Protein AF-A4ICW6-F1 (afdb_monomer)

Secondary structure (DSSP, 8-state):
-----EEEEEE-TTS-HHHHHHHHHH-SS-EEEEE-SSHHHHHHHHHHHHHT-TTTEEEEEE---S----TT----HHHHHHHHHHTT--B-SS-HHHHTS-HHHHHHHHHHTTPPPPSEEEESSHHHHHHHHHHPPSSEEEEES--TT---EEEE--GGGHHHHHHHHHHHHSSEEEEE--S--TT-EEEEEE-TTT-EEEEEEESS--SS--TTHHHHHHHHHHHHHHHHHHTSTT-SEEEEEEEEETTEEEEEEEEEEEES--HHHHHS-TTS----TTPPPHHHHHHHHHHHHHHHSPPPSEEEEE-SSGGG-EEEEESS-B-TT-EEE--TT---EEEEHHHHHHH--HHHHHHHHHH-EE-STTS-EEEE--SSGGG---PEE-SS-SEEEPTTT-S-EEESS-B-TTPBPEE-GGGT--TTSPPEE-----TT--SEE---HHHHHHHTTSSS-SSPPPP---S--

Radius of gyration: 26.97 Å; Cα contacts (8 Å, |Δi|>4): 995; chains: 1; bounding box: 80×46×74 Å

Nearest PDB structures (foldseek):
  5i47-assembly1_A  TM=7.556E-01  e=3.378E-11  Sphaerobacter thermophilus DSM 20745
  8evy-assembly1_B  TM=6.690E-01  e=7.736E-11  Pseudomonas aeruginosa PAO1
  5dou-assembly2_C  TM=5.899E-01  e=1.574E-10  Homo sapiens
  5dou-assembly2_D  TM=6.093E-01  e=5.140E-10  Homo sapiens
  5dou-assembly1_A  TM=5.715E-01  e=3.823E-10  Homo sapiens

Mean predicted aligned error: 10.98 Å

Sequence (473 aa):
MPISQRVAVVHDAATTPEQLDAFQRACPKSCDFFPAKDAAQLQCVVQHIHAASPSVYEVVVNLCTDGSGGANGGVTPALATLFFHHASLSYTGCRAATLNHPFDVLLMMLFYADVPLPPFALVDSVEAARRAAHRLKAPVQIRNTCGLLGLYRDCCTVQDAVEATLIRALHEHGKIVAWEVNESKERAVRVLVAGGSVKGAAAAIPVESCATAPLWAARAEEAAQRFGSAVSRYVLYDCGVASLTLNTLKENPGKWCFEDLVLNPALPHLVLQEAVPNLLASAPTAAELVASLLAEARKFHPAPTFEIKLHEDSRKGYHLCATKALRKGDVVFEDECRSFAVVTRPHVERHWDDPLKKTFTEYAWPLDSEGHVYAIWEEDPQRWRPINHSCDPNCIFAAPYSLNVIAARDIAAGEDLSMDYATFCDGTMKPFECLCGAACCRGVISADACSLAKYGEHSWLRKVPSAVKPLLP

Structure (mmCIF, N/CA/C/O backbone):
data_AF-A4ICW6-F1
#
_entry.id   AF-A4ICW6-F1
#
loop_
_atom_site.group_PDB
_atom_site.id
_atom_site.type_symbol
_atom_site.label_atom_id
_atom_site.label_alt_id
_atom_site.label_comp_id
_atom_site.label_asym_id
_atom_site.label_entity_id
_atom_site.label_seq_id
_atom_site.pdbx_PDB_ins_code
_atom_site.Cartn_x
_atom_site.Cartn_y
_atom_site.Cartn_z
_atom_site.occupancy
_atom_site.B_iso_or_equiv
_atom_site.auth_seq_id
_atom_site.auth_comp_id
_atom_site.auth_asym_id
_atom_site.auth_atom_id
_atom_site.pdbx_PDB_model_num
ATOM 1 N N . MET A 1 1 ? -17.838 -9.899 -34.977 1.00 31.20 1 MET A N 1
ATOM 2 C CA . MET A 1 1 ? -18.331 -8.857 -34.051 1.00 31.20 1 MET A CA 1
ATOM 3 C C . MET A 1 1 ? -17.263 -8.661 -32.994 1.00 31.20 1 MET A C 1
ATOM 5 O O . MET A 1 1 ? -16.710 -9.682 -32.595 1.00 31.20 1 MET A O 1
ATOM 9 N N . PRO A 1 2 ? -16.916 -7.430 -32.579 1.00 43.69 2 PRO A N 1
ATOM 10 C CA . PRO A 1 2 ? -16.070 -7.281 -31.405 1.00 43.69 2 PRO A CA 1
ATOM 11 C C . PRO A 1 2 ? -16.809 -7.979 -30.265 1.00 43.69 2 PRO A C 1
ATOM 13 O O . PRO A 1 2 ? -17.979 -7.676 -30.026 1.00 43.69 2 PRO A O 1
ATOM 16 N N . ILE A 1 3 ? -16.186 -8.990 -29.659 1.00 53.41 3 ILE A N 1
ATOM 17 C CA . ILE A 1 3 ? -16.733 -9.626 -28.463 1.00 53.41 3 ILE A CA 1
ATOM 18 C C . ILE A 1 3 ? -16.886 -8.481 -27.467 1.00 53.41 3 ILE A C 1
ATOM 20 O O . ILE A 1 3 ? -15.899 -7.837 -27.117 1.00 53.41 3 ILE A O 1
ATOM 24 N N . SER A 1 4 ? -18.127 -8.138 -27.114 1.00 62.91 4 SER A N 1
ATOM 25 C CA . SER A 1 4 ? -18.358 -7.120 -26.096 1.00 62.91 4 SER A CA 1
ATOM 26 C C . SER A 1 4 ? -17.680 -7.624 -24.833 1.00 62.91 4 SER A C 1
ATOM 28 O O . SER A 1 4 ? -18.091 -8.657 -24.304 1.00 62.91 4 SER A O 1
ATOM 30 N N . GLN A 1 5 ? -16.630 -6.928 -24.396 1.00 81.31 5 GLN A N 1
ATOM 31 C CA . GLN A 1 5 ? -15.899 -7.294 -23.190 1.00 81.31 5 GLN A CA 1
ATOM 32 C C . GLN A 1 5 ? -16.893 -7.439 -22.035 1.00 81.31 5 GLN A C 1
ATOM 34 O O . GLN A 1 5 ? -17.759 -6.578 -21.833 1.00 81.31 5 GLN A O 1
ATOM 39 N N . ARG A 1 6 ? -16.795 -8.563 -21.329 1.00 92.94 6 ARG A N 1
ATOM 40 C CA . ARG A 1 6 ? -17.643 -8.927 -20.195 1.00 92.94 6 ARG A CA 1
ATOM 41 C C . ARG A 1 6 ? -16.985 -8.461 -18.900 1.00 92.94 6 ARG A C 1
ATOM 43 O O . ARG A 1 6 ? -15.794 -8.144 -18.865 1.00 92.94 6 ARG A O 1
ATOM 50 N N . VAL A 1 7 ? -17.769 -8.431 -17.832 1.00 93.81 7 VAL A N 1
ATOM 51 C CA . VAL A 1 7 ? -17.285 -8.156 -16.475 1.00 93.81 7 VAL A CA 1
ATOM 52 C C . VAL A 1 7 ? -17.273 -9.466 -15.695 1.00 93.81 7 VAL A C 1
ATOM 54 O O . VAL A 1 7 ? -18.302 -10.131 -15.602 1.00 93.81 7 VAL A O 1
ATOM 57 N N . ALA A 1 8 ? -16.127 -9.847 -15.136 1.00 95.56 8 ALA A N 1
ATOM 58 C CA . ALA A 1 8 ? -16.056 -10.989 -14.228 1.00 95.56 8 ALA A CA 1
ATOM 59 C C . ALA A 1 8 ? -16.464 -10.524 -12.828 1.00 95.56 8 ALA A C 1
ATOM 61 O O . ALA A 1 8 ? -15.886 -9.576 -12.315 1.00 95.56 8 ALA A O 1
ATOM 62 N N . VAL A 1 9 ? -17.445 -11.156 -12.196 1.00 94.50 9 VAL A N 1
ATOM 63 C CA . VAL A 1 9 ? -17.927 -10.788 -10.860 1.00 94.50 9 VAL A CA 1
ATOM 64 C C . VAL A 1 9 ? -17.570 -11.908 -9.897 1.00 94.50 9 VAL A C 1
ATOM 66 O O . VAL A 1 9 ? -18.158 -12.985 -9.954 1.00 94.50 9 VAL A O 1
ATOM 69 N N . VAL A 1 10 ? -16.600 -11.663 -9.022 1.00 94.50 10 VAL A N 1
ATOM 70 C CA . VAL A 1 10 ? -16.176 -12.628 -8.004 1.00 94.50 10 VAL A CA 1
ATOM 71 C C . VAL A 1 10 ? -16.931 -12.342 -6.717 1.00 94.50 10 VAL A C 1
ATOM 73 O O . VAL A 1 10 ? -16.948 -11.203 -6.252 1.00 94.50 10 VAL A O 1
ATOM 76 N N . HIS A 1 11 ? -17.561 -13.365 -6.152 1.00 91.44 11 HIS A N 1
ATOM 77 C CA . HIS A 1 11 ? -18.360 -13.246 -4.937 1.00 91.44 11 HIS A CA 1
ATOM 78 C C . HIS A 1 11 ? -18.116 -14.429 -4.000 1.00 91.44 11 HIS A C 1
ATOM 80 O O . HIS A 1 11 ? -17.686 -15.506 -4.420 1.00 91.44 11 HIS A O 1
ATOM 86 N N . ASP A 1 12 ? -18.409 -14.230 -2.720 1.00 86.31 12 ASP A N 1
ATOM 87 C CA . ASP A 1 12 ? -18.345 -15.287 -1.718 1.00 86.31 12 ASP A CA 1
ATOM 88 C C . ASP A 1 12 ? -19.685 -16.038 -1.601 1.00 86.31 12 ASP A C 1
ATOM 90 O O . ASP A 1 12 ? -20.645 -15.789 -2.340 1.00 86.31 12 ASP A O 1
ATOM 94 N N . ALA A 1 13 ? -19.754 -16.976 -0.658 1.00 80.44 13 ALA A N 1
ATOM 95 C CA . ALA A 1 13 ? -20.963 -17.745 -0.379 1.00 80.44 13 ALA A CA 1
ATOM 96 C C . ALA A 1 13 ? -22.065 -16.945 0.348 1.00 80.44 13 ALA A C 1
ATOM 98 O O . ALA A 1 13 ? -23.188 -17.434 0.444 1.00 80.44 13 ALA A O 1
ATOM 99 N N . ALA A 1 14 ? -21.763 -15.754 0.879 1.00 80.38 14 ALA A N 1
ATOM 100 C CA . ALA A 1 14 ? -22.730 -14.925 1.600 1.00 80.38 14 ALA A CA 1
ATOM 101 C C . ALA A 1 14 ? -23.615 -14.100 0.651 1.00 80.38 14 ALA A C 1
ATOM 103 O O . ALA A 1 14 ? -24.696 -13.662 1.041 1.00 80.38 14 ALA A O 1
ATOM 104 N N . THR A 1 15 ? -23.172 -13.907 -0.593 1.00 81.69 15 THR A N 1
ATOM 105 C CA . THR A 1 15 ? -23.917 -13.144 -1.597 1.00 81.69 15 THR A CA 1
ATOM 106 C C . THR A 1 15 ? -25.115 -13.945 -2.118 1.00 81.69 15 THR A C 1
ATOM 108 O O . THR A 1 15 ? -24.950 -15.036 -2.666 1.00 81.69 15 THR A O 1
ATOM 111 N N . THR A 1 16 ? -26.330 -13.411 -1.966 1.00 85.88 16 THR A N 1
ATOM 112 C CA . THR A 1 16 ? -27.565 -14.100 -2.374 1.00 85.88 16 THR A CA 1
ATOM 113 C C . THR A 1 16 ? -27.833 -13.968 -3.881 1.00 85.88 16 THR A C 1
ATOM 115 O O . THR A 1 16 ? -27.392 -12.996 -4.503 1.00 85.88 16 THR A O 1
ATOM 118 N N . PRO A 1 17 ? -28.592 -14.894 -4.501 1.00 87.94 17 PRO A N 1
ATOM 119 C CA . PRO A 1 17 ? -28.978 -14.780 -5.910 1.00 87.94 17 PRO A CA 1
ATOM 120 C C . PRO A 1 17 ? -29.681 -13.457 -6.244 1.00 87.94 17 PRO A C 1
ATOM 122 O O . PRO A 1 17 ? -29.390 -12.846 -7.267 1.00 87.94 17 PRO A O 1
ATOM 125 N N . GLU A 1 18 ? -30.534 -12.952 -5.347 1.00 86.88 18 GLU A N 1
ATOM 126 C CA . GLU A 1 18 ? -31.246 -11.682 -5.534 1.00 86.88 18 GLU A CA 1
ATOM 127 C C . GLU A 1 18 ? -30.281 -10.493 -5.611 1.00 86.88 18 GLU A C 1
ATOM 129 O O . GLU A 1 18 ? -30.515 -9.542 -6.361 1.00 86.88 18 GLU A O 1
ATOM 134 N N . GLN A 1 19 ? -29.181 -10.547 -4.853 1.00 85.69 19 GLN A N 1
ATOM 135 C CA . GLN A 1 19 ? -28.131 -9.532 -4.883 1.00 85.69 19 GLN A CA 1
ATOM 136 C C . GLN A 1 19 ? -27.330 -9.581 -6.183 1.00 85.69 19 GLN A C 1
ATOM 138 O O . GLN A 1 19 ? -27.015 -8.526 -6.736 1.00 85.69 19 GLN A O 1
ATOM 143 N N . LEU A 1 20 ? -27.030 -10.782 -6.686 1.00 88.69 20 LEU A N 1
ATOM 144 C CA . LEU A 1 20 ? -26.358 -10.965 -7.976 1.00 88.69 20 LEU A CA 1
ATOM 145 C C . LEU A 1 20 ? -27.238 -10.470 -9.130 1.00 88.69 20 LEU A C 1
ATOM 147 O O . LEU A 1 20 ? -26.760 -9.729 -9.990 1.00 88.69 20 LEU A O 1
ATOM 151 N N . ASP A 1 21 ? -28.534 -10.782 -9.103 1.00 88.81 21 ASP A N 1
ATOM 152 C CA . ASP A 1 21 ? -29.505 -10.304 -10.090 1.00 88.81 21 ASP A CA 1
ATOM 153 C C . ASP A 1 21 ? -29.652 -8.780 -10.050 1.00 88.81 21 ASP A C 1
ATOM 155 O O . ASP A 1 21 ? -29.715 -8.117 -11.089 1.00 88.81 21 ASP A O 1
ATOM 159 N N . ALA A 1 22 ? -29.698 -8.198 -8.850 1.00 86.38 22 ALA A N 1
ATOM 160 C CA . ALA A 1 22 ? -29.744 -6.753 -8.685 1.00 86.38 22 ALA A CA 1
ATOM 161 C C . ALA A 1 22 ? -28.459 -6.085 -9.206 1.00 86.38 22 ALA A C 1
ATOM 163 O O . ALA A 1 22 ? -28.538 -5.057 -9.881 1.00 86.38 22 ALA A O 1
ATOM 164 N N . PHE A 1 23 ? -27.289 -6.691 -8.973 1.00 89.31 23 PHE A N 1
ATOM 165 C CA . PHE A 1 23 ? -26.029 -6.216 -9.542 1.00 89.31 23 PHE A CA 1
ATOM 166 C C . PHE A 1 23 ? -26.022 -6.318 -11.073 1.00 89.31 23 PHE A C 1
ATOM 168 O O . PHE A 1 23 ? -25.654 -5.353 -11.739 1.00 89.31 23 PHE A O 1
ATOM 175 N N . GLN A 1 24 ? -26.489 -7.432 -11.650 1.00 90.94 24 GLN A N 1
ATOM 176 C CA . GLN A 1 24 ? -26.599 -7.594 -13.104 1.00 90.94 24 GLN A CA 1
ATOM 177 C C . GLN A 1 24 ? -27.508 -6.528 -13.732 1.00 90.94 24 GLN A C 1
ATOM 179 O O . GLN A 1 24 ? -27.202 -6.051 -14.823 1.00 90.94 24 GLN A O 1
ATOM 184 N N . ARG A 1 25 ? -28.600 -6.132 -13.060 1.00 89.69 25 ARG A N 1
ATOM 185 C CA . ARG A 1 25 ? -29.477 -5.039 -13.521 1.00 89.69 25 ARG A CA 1
ATOM 186 C C . ARG A 1 25 ? -28.803 -3.666 -13.460 1.00 89.69 25 ARG A C 1
ATOM 188 O O . ARG A 1 25 ? -29.077 -2.829 -14.314 1.00 89.69 25 ARG A O 1
ATOM 195 N N . ALA A 1 26 ? -27.949 -3.429 -12.465 1.00 89.12 26 ALA A N 1
ATOM 196 C CA . ALA A 1 26 ? -27.212 -2.173 -12.321 1.00 89.12 26 ALA A CA 1
ATOM 197 C C . ALA A 1 26 ? -25.969 -2.097 -13.229 1.00 89.12 26 ALA A C 1
ATOM 199 O O . ALA A 1 26 ? -25.540 -1.006 -13.602 1.00 89.12 26 ALA A O 1
ATOM 200 N N . CYS A 1 27 ? -25.371 -3.235 -13.586 1.00 90.94 27 CYS A N 1
ATOM 201 C CA . CYS A 1 27 ? -24.170 -3.277 -14.407 1.00 90.94 27 CYS A CA 1
ATOM 202 C C . CYS A 1 27 ? -24.489 -2.934 -15.875 1.00 90.94 27 CYS A C 1
ATOM 204 O O . CYS A 1 27 ? -25.304 -3.612 -16.500 1.00 90.94 27 CYS A O 1
ATOM 206 N N . PRO A 1 28 ? -23.801 -1.952 -16.490 1.00 90.81 28 PRO A N 1
ATOM 207 C CA . PRO A 1 28 ? -24.028 -1.587 -17.891 1.00 90.81 28 PRO A CA 1
ATOM 208 C C . PRO A 1 28 ? -23.521 -2.639 -18.899 1.00 90.81 28 PRO A C 1
ATOM 210 O O . PRO A 1 28 ? -23.615 -2.425 -20.107 1.00 90.81 28 PRO A O 1
ATOM 213 N N . LYS A 1 29 ? -22.936 -3.751 -18.432 1.00 91.12 29 LYS A N 1
ATOM 214 C CA . LYS A 1 29 ? -22.342 -4.817 -19.249 1.00 91.12 29 LYS A CA 1
ATOM 215 C C . LYS A 1 29 ? -22.807 -6.194 -18.783 1.00 91.12 29 LYS A C 1
ATOM 217 O O . LYS A 1 29 ? -23.244 -6.377 -17.650 1.00 91.12 29 LYS A O 1
ATOM 222 N N . SER A 1 30 ? -22.682 -7.186 -19.660 1.00 93.19 30 SER A N 1
ATOM 223 C CA . SER A 1 30 ? -22.919 -8.581 -19.284 1.00 93.19 30 SER A CA 1
ATOM 224 C C . SER A 1 30 ? -21.880 -9.056 -18.268 1.00 93.19 30 SER A C 1
ATOM 226 O O . SER A 1 30 ? -20.679 -8.851 -18.476 1.00 93.19 30 SER A O 1
ATOM 228 N N . CYS A 1 31 ? -22.343 -9.714 -17.206 1.00 94.25 31 CYS A N 1
ATOM 229 C CA . CYS A 1 31 ? -21.488 -10.278 -16.172 1.00 94.25 31 CYS A CA 1
ATOM 230 C C . CYS A 1 31 ? -21.373 -11.799 -16.305 1.00 94.25 31 CYS A C 1
ATOM 232 O O . CYS A 1 31 ? -22.329 -12.470 -16.691 1.00 94.25 31 CYS A O 1
ATOM 234 N N . ASP A 1 32 ? -20.208 -12.331 -15.944 1.00 95.38 32 ASP A N 1
ATOM 235 C CA . ASP A 1 32 ? -20.036 -13.737 -15.575 1.00 95.38 32 ASP A CA 1
ATOM 236 C C . ASP A 1 32 ? -19.751 -13.806 -14.078 1.00 95.38 32 ASP A C 1
ATOM 238 O O . ASP A 1 32 ? -18.896 -13.074 -13.581 1.00 95.38 32 ASP A O 1
ATOM 242 N N . PHE A 1 33 ? -20.472 -14.662 -13.359 1.00 94.56 33 PHE A N 1
ATOM 243 C CA . PHE A 1 33 ? -20.389 -14.761 -11.904 1.00 94.56 33 PHE A CA 1
ATOM 244 C C . PHE A 1 33 ? -19.519 -15.946 -11.488 1.00 94.56 33 PHE A C 1
ATOM 246 O O . PHE A 1 33 ? -19.734 -17.074 -11.931 1.00 94.56 33 PHE A O 1
ATOM 253 N N . PHE A 1 34 ? -18.548 -15.681 -10.619 1.00 95.06 34 PHE A N 1
ATOM 254 C CA . PHE A 1 34 ? -17.572 -16.650 -10.143 1.00 95.06 34 PHE A CA 1
ATOM 255 C C . PHE A 1 34 ? -17.640 -16.769 -8.614 1.00 95.06 34 PHE A C 1
ATOM 257 O O . PHE A 1 34 ? -17.140 -15.886 -7.911 1.00 95.06 34 PHE A O 1
ATOM 264 N N . PRO A 1 35 ? -18.217 -17.857 -8.077 1.00 93.12 35 PRO A N 1
ATOM 265 C CA . PRO A 1 35 ? -18.207 -18.095 -6.642 1.00 93.12 35 PRO A CA 1
ATOM 266 C C . PRO A 1 35 ? -16.807 -18.513 -6.171 1.00 93.12 35 PRO A C 1
ATOM 268 O O . PRO A 1 35 ? -16.171 -19.380 -6.778 1.00 93.12 35 PRO A O 1
ATOM 271 N N . ALA A 1 36 ? -16.351 -17.951 -5.052 1.00 90.94 36 ALA A N 1
ATOM 272 C CA . ALA A 1 36 ? -15.115 -18.331 -4.375 1.00 90.94 36 ALA A CA 1
ATOM 273 C C . ALA A 1 36 ? -15.361 -18.518 -2.868 1.00 90.94 36 ALA A C 1
ATOM 275 O O . ALA A 1 36 ? -15.552 -17.559 -2.126 1.00 90.94 36 ALA A O 1
ATOM 276 N N . LYS A 1 37 ? -15.370 -19.775 -2.411 1.00 86.75 37 LYS A N 1
ATOM 277 C CA . LYS A 1 37 ? -15.656 -20.143 -1.013 1.00 86.75 37 LYS A CA 1
ATOM 278 C C . LYS A 1 37 ? -14.429 -20.090 -0.098 1.00 86.75 37 LYS A C 1
ATOM 280 O O . LYS A 1 37 ? -14.565 -19.901 1.104 1.00 86.75 37 LYS A O 1
ATOM 285 N N . ASP A 1 38 ? -13.248 -20.292 -0.671 1.00 87.06 38 ASP A N 1
ATOM 286 C CA . ASP A 1 38 ? -11.964 -20.361 0.018 1.00 87.06 38 ASP A CA 1
ATOM 287 C C . ASP A 1 38 ? -10.843 -19.843 -0.899 1.00 87.06 38 ASP A C 1
ATOM 289 O O . ASP A 1 38 ? -11.049 -19.574 -2.089 1.00 87.06 38 ASP A O 1
ATOM 293 N N . ALA A 1 39 ? -9.641 -19.691 -0.340 1.00 87.75 39 ALA A N 1
ATOM 294 C CA . ALA A 1 39 ? -8.482 -19.180 -1.069 1.00 87.75 39 ALA A CA 1
ATOM 295 C C . ALA A 1 39 ? -8.077 -20.062 -2.268 1.00 87.75 39 ALA A C 1
ATOM 297 O O . ALA A 1 39 ? -7.603 -19.540 -3.277 1.00 87.75 39 ALA A O 1
ATOM 298 N N . ALA A 1 40 ? -8.283 -21.382 -2.190 1.00 90.50 40 ALA A N 1
ATOM 299 C CA . ALA A 1 40 ? -7.932 -22.301 -3.272 1.00 90.50 40 ALA A CA 1
ATOM 300 C C . ALA A 1 40 ? -8.875 -22.127 -4.473 1.00 90.50 40 ALA A C 1
ATOM 302 O O . ALA A 1 40 ? -8.424 -22.028 -5.614 1.00 90.50 40 ALA A O 1
ATOM 303 N N . GLN A 1 41 ? -10.183 -22.016 -4.226 1.00 92.50 41 GLN A N 1
ATOM 304 C CA . GLN A 1 41 ? -11.155 -21.723 -5.276 1.00 92.50 41 GLN A CA 1
ATOM 305 C C . GLN A 1 41 ? -10.938 -20.325 -5.863 1.00 92.50 41 GLN A C 1
ATOM 307 O O . GLN A 1 41 ? -10.989 -20.174 -7.085 1.00 92.50 41 GLN A O 1
ATOM 312 N N . LEU A 1 42 ? -10.648 -19.324 -5.022 1.00 93.38 42 LEU A N 1
ATOM 313 C CA . LEU A 1 42 ? -10.294 -17.980 -5.482 1.00 93.38 42 LEU A CA 1
ATOM 314 C C . LEU A 1 42 ? -9.094 -18.022 -6.439 1.00 93.38 42 LEU A C 1
ATOM 316 O O . LEU A 1 42 ? -9.149 -17.415 -7.506 1.00 93.38 42 LEU A O 1
ATOM 320 N N . GLN A 1 43 ? -8.042 -18.777 -6.106 1.00 94.06 43 GLN A N 1
ATOM 321 C CA . GLN A 1 43 ? -6.879 -18.950 -6.977 1.00 94.06 43 GLN A CA 1
ATOM 322 C C . GLN A 1 43 ? -7.269 -19.512 -8.351 1.00 94.06 43 GLN A C 1
ATOM 324 O O . GLN A 1 43 ? -6.860 -18.961 -9.374 1.00 94.06 43 GLN A O 1
ATOM 329 N N . CYS A 1 44 ? -8.077 -20.577 -8.390 1.00 95.19 44 CYS A N 1
ATOM 330 C CA . CYS A 1 44 ? -8.539 -21.172 -9.646 1.00 95.19 44 CYS A CA 1
ATOM 331 C C . CYS A 1 44 ? -9.374 -20.189 -10.481 1.00 95.19 44 CYS A C 1
ATOM 333 O O . CYS A 1 44 ? -9.193 -20.109 -11.696 1.00 95.19 44 CYS A O 1
ATOM 335 N N . VAL A 1 45 ? -10.258 -19.417 -9.841 1.00 95.50 45 VAL A N 1
ATOM 336 C CA . VAL A 1 45 ? -11.064 -18.376 -10.501 1.00 95.50 45 VAL A CA 1
ATOM 337 C C . VAL A 1 45 ? -10.167 -17.297 -11.111 1.00 95.50 45 VAL A C 1
ATOM 339 O O . VAL A 1 45 ? -10.326 -16.950 -12.278 1.00 95.50 45 VAL A O 1
ATOM 342 N N . VAL A 1 46 ? -9.182 -16.803 -10.359 1.00 94.75 46 VAL A N 1
ATOM 343 C CA . VAL A 1 46 ? -8.244 -15.766 -10.820 1.00 94.75 46 VAL A CA 1
ATOM 344 C C . VAL A 1 46 ? -7.417 -16.265 -12.006 1.00 94.75 46 VAL A C 1
ATOM 346 O O . VAL A 1 46 ? -7.272 -15.549 -12.995 1.00 94.75 46 VAL A O 1
ATOM 349 N N . GLN A 1 47 ? -6.928 -17.508 -11.949 1.00 94.12 47 GLN A N 1
ATOM 350 C CA . GLN A 1 47 ? -6.211 -18.141 -13.060 1.00 94.12 47 GLN A CA 1
ATOM 351 C C . GLN A 1 47 ? -7.086 -18.267 -14.309 1.00 94.12 47 GLN A C 1
ATOM 353 O O . GLN A 1 47 ? -6.618 -17.980 -15.409 1.00 94.12 47 GLN A O 1
ATOM 358 N N . HIS A 1 48 ? -8.353 -18.657 -14.147 1.00 94.88 48 HIS A N 1
ATOM 359 C CA . HIS A 1 48 ? -9.305 -18.748 -15.251 1.00 94.88 48 HIS A CA 1
ATOM 360 C C . HIS A 1 48 ? -9.539 -17.383 -15.915 1.00 94.88 48 HIS A C 1
ATOM 362 O O . HIS A 1 48 ? -9.432 -17.273 -17.136 1.00 94.88 48 HIS A O 1
ATOM 368 N N . ILE A 1 49 ? -9.797 -16.339 -15.120 1.00 93.94 49 ILE A N 1
ATOM 369 C CA . ILE A 1 49 ? -10.017 -14.975 -15.624 1.00 93.94 49 ILE A CA 1
ATOM 370 C C . ILE A 1 49 ? -8.762 -14.453 -16.337 1.00 93.94 49 ILE A C 1
ATOM 372 O O . ILE A 1 49 ? -8.863 -13.914 -17.437 1.00 93.94 49 ILE A O 1
ATOM 376 N N . HIS A 1 50 ? -7.579 -14.646 -15.745 1.00 89.75 50 HIS A N 1
ATOM 377 C CA . HIS A 1 50 ? -6.309 -14.239 -16.347 1.00 89.75 50 HIS A CA 1
ATOM 378 C C . HIS A 1 50 ? -6.055 -14.954 -17.684 1.00 89.75 50 HIS A C 1
ATOM 380 O O . HIS A 1 50 ? -5.733 -14.310 -18.683 1.00 89.75 50 HIS A O 1
ATOM 386 N N . ALA A 1 51 ? -6.267 -16.273 -17.735 1.00 91.38 51 ALA A N 1
ATOM 387 C CA . ALA A 1 51 ? -6.090 -17.070 -18.947 1.00 91.38 51 ALA A CA 1
ATOM 388 C C . ALA A 1 51 ? -7.083 -16.704 -20.066 1.00 91.38 51 ALA A C 1
ATOM 390 O O . ALA A 1 51 ? -6.740 -16.816 -21.242 1.00 91.38 51 ALA A O 1
ATOM 391 N N . ALA A 1 52 ? -8.288 -16.236 -19.724 1.00 89.69 52 ALA A N 1
ATOM 392 C CA . ALA A 1 52 ? -9.291 -15.795 -20.694 1.00 89.69 52 ALA A CA 1
ATOM 393 C C . ALA A 1 52 ? -8.908 -14.499 -21.441 1.00 89.69 52 ALA A C 1
ATOM 395 O O . ALA A 1 52 ? -9.571 -14.162 -22.418 1.00 89.69 52 ALA A O 1
ATOM 396 N N . SER A 1 53 ? -7.818 -13.821 -21.050 1.00 75.56 53 SER A N 1
ATOM 397 C CA . SER A 1 53 ? -7.313 -12.565 -21.625 1.00 75.56 53 SER A CA 1
ATOM 398 C C . SER A 1 53 ? -8.197 -11.331 -21.341 1.00 75.56 53 SER A C 1
ATOM 400 O O . SER A 1 53 ? -9.428 -11.425 -21.302 1.00 75.56 53 SER A O 1
ATOM 402 N N . PRO A 1 54 ? -7.596 -10.123 -21.249 1.00 74.44 54 PRO A N 1
ATOM 403 C CA . PRO A 1 54 ? -8.329 -8.850 -21.205 1.00 74.44 54 PRO A CA 1
ATOM 404 C C . PRO A 1 54 ? -9.293 -8.614 -22.386 1.00 74.44 54 PRO A C 1
ATOM 406 O O . PRO A 1 54 ? -10.140 -7.718 -22.352 1.00 74.44 54 PRO A O 1
ATOM 409 N N . SER A 1 55 ? -9.161 -9.398 -23.462 1.00 78.19 55 SER A N 1
ATOM 410 C CA . SER A 1 55 ? -10.090 -9.391 -24.597 1.00 78.19 55 SER A CA 1
ATOM 411 C C . SER A 1 55 ? -11.469 -9.979 -24.264 1.00 78.19 55 SER A C 1
ATOM 413 O O . SER A 1 55 ? -12.450 -9.593 -24.899 1.00 78.19 55 SER A O 1
ATOM 415 N N . VAL A 1 56 ? -11.563 -10.861 -23.261 1.00 88.69 56 VAL A N 1
ATOM 416 C CA . VAL A 1 56 ? -12.829 -11.432 -22.772 1.00 88.69 56 VAL A CA 1
ATOM 417 C C . VAL A 1 56 ? -13.331 -10.662 -21.555 1.00 88.69 56 VAL A C 1
ATOM 419 O O . VAL A 1 56 ? -14.461 -10.172 -21.577 1.00 88.69 56 VAL A O 1
ATOM 422 N N . TYR A 1 57 ? -12.489 -10.517 -20.527 1.00 90.94 57 TYR A N 1
ATOM 423 C CA . TYR A 1 57 ? -12.825 -9.813 -19.288 1.00 90.94 57 TYR A CA 1
ATOM 424 C C . TYR A 1 57 ? -12.063 -8.502 -19.188 1.00 90.94 57 TYR A C 1
ATOM 426 O O . TYR A 1 57 ? -10.851 -8.499 -19.005 1.00 90.94 57 TYR A O 1
ATOM 434 N N . GLU A 1 58 ? -12.769 -7.375 -19.270 1.00 88.12 58 GLU A N 1
ATOM 435 C CA . GLU A 1 58 ? -12.104 -6.074 -19.126 1.00 88.12 58 GLU A CA 1
ATOM 436 C C . GLU A 1 58 ? -11.789 -5.717 -17.671 1.00 88.12 58 GLU A C 1
ATOM 438 O O . GLU A 1 58 ? -10.822 -5.009 -17.409 1.00 88.12 58 GLU A O 1
ATOM 443 N N . VAL A 1 59 ? -12.639 -6.149 -16.737 1.00 92.06 59 VAL A N 1
ATOM 444 C CA . VAL A 1 59 ? -12.611 -5.759 -15.326 1.00 92.06 59 VAL A CA 1
ATOM 445 C C . VAL A 1 59 ? -13.176 -6.897 -14.483 1.00 92.06 59 VAL A C 1
ATOM 447 O O . VAL A 1 59 ? -14.149 -7.553 -14.870 1.00 92.06 59 VAL A O 1
ATOM 450 N N . VAL A 1 60 ? -12.584 -7.084 -13.307 1.00 94.06 60 VAL A N 1
ATOM 451 C CA . VAL A 1 60 ? -13.058 -7.957 -12.238 1.00 94.06 60 VAL A CA 1
ATOM 452 C C . VAL A 1 60 ? -13.760 -7.127 -11.165 1.00 94.06 60 VAL A C 1
ATOM 454 O O . VAL A 1 60 ? -13.186 -6.203 -10.596 1.00 94.06 60 VAL A O 1
ATOM 457 N N . VAL A 1 61 ? -15.006 -7.447 -10.853 1.00 93.50 61 VAL A N 1
ATOM 458 C CA . VAL A 1 61 ? -15.734 -6.852 -9.735 1.00 93.50 61 VAL A CA 1
ATOM 459 C C . VAL A 1 61 ? -15.566 -7.736 -8.512 1.00 93.50 61 VAL A C 1
ATOM 461 O O . VAL A 1 61 ? -15.868 -8.927 -8.556 1.00 93.50 61 VAL A O 1
ATOM 464 N N . ASN A 1 62 ? -15.109 -7.135 -7.417 1.00 91.94 62 ASN A N 1
ATOM 465 C CA . ASN A 1 62 ? -15.009 -7.787 -6.119 1.00 91.94 62 ASN A CA 1
ATOM 466 C C . ASN A 1 62 ? -16.300 -7.557 -5.315 1.00 91.94 62 ASN A C 1
ATOM 468 O O . ASN A 1 62 ? -16.534 -6.445 -4.841 1.00 91.94 62 ASN A O 1
ATOM 472 N N . LEU A 1 63 ? -17.131 -8.593 -5.183 1.00 89.75 63 LEU A N 1
ATOM 473 C CA . LEU A 1 63 ? -18.319 -8.619 -4.319 1.00 89.75 63 LEU A CA 1
ATOM 474 C C . LEU A 1 63 ? -18.141 -9.538 -3.101 1.00 89.75 63 LEU A C 1
ATOM 476 O O . LEU A 1 63 ? -19.120 -9.835 -2.421 1.00 89.75 63 LEU A O 1
ATOM 480 N N . CYS A 1 64 ? -16.923 -10.007 -2.817 1.00 87.12 64 CYS A N 1
ATOM 481 C CA . CYS A 1 64 ? -16.663 -10.765 -1.597 1.00 87.12 64 CYS A CA 1
ATOM 482 C C . CYS A 1 64 ? -16.967 -9.904 -0.363 1.00 87.12 64 CYS A C 1
ATOM 484 O O . CYS A 1 64 ? -16.891 -8.675 -0.408 1.00 87.12 64 CYS A O 1
ATOM 486 N N . THR A 1 65 ? -17.298 -10.551 0.748 1.00 79.25 65 THR A N 1
ATOM 487 C CA . THR A 1 65 ? -17.624 -9.908 2.019 1.00 79.25 65 THR A CA 1
ATOM 488 C C . THR A 1 65 ? -16.756 -10.499 3.126 1.00 79.25 65 THR A C 1
ATOM 490 O O . THR A 1 65 ? -16.243 -11.609 3.014 1.00 79.25 65 THR A O 1
ATOM 493 N N . ASP A 1 66 ? -16.605 -9.795 4.248 1.00 69.31 66 ASP A N 1
ATOM 494 C CA . ASP A 1 66 ? -15.915 -10.349 5.426 1.00 69.31 66 ASP A CA 1
ATOM 495 C C . ASP A 1 66 ? -16.737 -11.465 6.134 1.00 69.31 66 ASP A C 1
ATOM 497 O O . ASP A 1 66 ? -16.406 -11.880 7.243 1.00 69.31 66 ASP A O 1
ATOM 501 N N . GLY A 1 67 ? -17.834 -11.946 5.526 1.00 57.56 67 GLY A N 1
ATOM 502 C CA . GLY A 1 67 ? -19.008 -12.481 6.221 1.00 57.56 67 GLY A CA 1
ATOM 503 C C . GLY A 1 67 ? -19.271 -13.992 6.201 1.00 57.56 67 GLY A C 1
ATOM 504 O O . GLY A 1 67 ? -20.397 -14.376 6.505 1.00 57.56 67 GLY A O 1
ATOM 505 N N . SER A 1 68 ? -18.328 -14.882 5.870 1.00 47.69 68 SER A N 1
ATOM 506 C CA . SER A 1 68 ? -18.620 -16.339 5.940 1.00 47.69 68 SER A CA 1
ATOM 507 C C . SER A 1 68 ? -17.428 -17.276 6.173 1.00 47.69 68 SER A C 1
ATOM 509 O O . SER A 1 68 ? -17.521 -18.488 5.969 1.00 47.69 68 SER A O 1
ATOM 511 N N . GLY A 1 69 ? -16.310 -16.756 6.680 1.00 45.03 69 GLY A N 1
ATOM 512 C CA . GLY A 1 69 ? -15.194 -17.593 7.106 1.00 45.03 69 GLY A CA 1
ATOM 513 C C . GLY A 1 69 ? -15.409 -18.154 8.506 1.00 45.03 69 GLY A C 1
ATOM 514 O O . GLY A 1 69 ? -14.904 -17.584 9.466 1.00 45.03 69 GLY A O 1
ATOM 515 N N . GLY A 1 70 ? -16.100 -19.293 8.635 1.00 45.31 70 GLY A N 1
ATOM 516 C CA . GLY A 1 70 ? -15.905 -20.167 9.802 1.00 45.31 70 GLY A CA 1
ATOM 517 C C . GLY A 1 70 ? -14.425 -20.568 9.947 1.00 45.31 70 GLY A C 1
ATOM 518 O O . GLY A 1 70 ? -13.572 -20.095 9.199 1.00 45.31 70 GLY A O 1
ATOM 519 N N . ALA A 1 71 ? -14.098 -21.491 10.856 1.00 41.41 71 ALA A N 1
ATOM 520 C CA . ALA A 1 71 ? -12.721 -21.927 11.162 1.00 41.41 71 ALA A CA 1
ATOM 521 C C . ALA A 1 71 ? -11.821 -22.323 9.954 1.00 41.41 71 ALA A C 1
ATOM 523 O O . ALA A 1 71 ? -10.625 -22.533 10.130 1.00 41.41 71 ALA A O 1
ATOM 524 N N . ASN A 1 72 ? -12.370 -22.397 8.737 1.00 48.19 72 ASN A N 1
ATOM 525 C CA . ASN A 1 72 ? -11.703 -22.782 7.496 1.00 48.19 72 ASN A CA 1
ATOM 526 C C . ASN A 1 72 ? -11.245 -21.612 6.595 1.00 48.19 72 ASN A C 1
ATOM 528 O O . ASN A 1 72 ? -10.777 -21.880 5.495 1.00 48.19 72 ASN A O 1
ATOM 532 N N . GLY A 1 73 ? -11.354 -20.345 7.020 1.00 60.69 73 GLY A N 1
ATOM 533 C CA . GLY A 1 73 ? -10.766 -19.205 6.292 1.00 60.69 73 GLY A CA 1
ATOM 534 C C . GLY A 1 73 ? -11.488 -18.850 4.982 1.00 60.69 73 GLY A C 1
ATOM 535 O O . GLY A 1 73 ? -11.089 -19.267 3.897 1.00 60.69 73 GLY A O 1
ATOM 536 N N . GLY A 1 74 ? -12.556 -18.056 5.091 1.00 75.44 74 GLY A N 1
ATOM 537 C CA . GLY A 1 74 ? -13.313 -17.548 3.940 1.00 75.44 74 GLY A CA 1
ATOM 538 C C . GLY A 1 74 ? -12.546 -16.510 3.110 1.00 75.44 74 GLY A C 1
ATOM 539 O O . GLY A 1 74 ? -11.473 -16.041 3.492 1.00 75.44 74 GLY A O 1
ATOM 540 N N . VAL A 1 75 ? -13.111 -16.132 1.963 1.00 82.94 75 VAL A N 1
ATOM 541 C CA . VAL A 1 75 ? -12.521 -15.127 1.069 1.00 82.94 75 VAL A CA 1
ATOM 542 C C . VAL A 1 75 ? -12.914 -13.720 1.516 1.00 82.94 75 VAL A C 1
ATOM 544 O O . VAL A 1 75 ? -14.034 -13.285 1.269 1.00 82.94 75 VAL A O 1
ATOM 547 N N . THR A 1 76 ? -11.985 -12.990 2.133 1.00 85.00 76 THR A N 1
ATOM 548 C CA . THR A 1 76 ? -12.186 -11.566 2.449 1.00 85.00 76 THR A CA 1
ATOM 549 C C . THR A 1 76 ? -12.072 -10.703 1.181 1.00 85.00 76 THR A C 1
ATOM 551 O O . THR A 1 76 ? -11.389 -11.096 0.225 1.00 85.00 76 THR A O 1
ATOM 554 N N . PRO A 1 77 ? -12.664 -9.491 1.147 1.00 86.81 77 PRO A N 1
ATOM 555 C CA . PRO A 1 77 ? -12.475 -8.552 0.043 1.00 86.81 77 PRO A CA 1
ATOM 556 C C . PRO A 1 77 ? -10.994 -8.203 -0.150 1.00 86.81 77 PRO A C 1
ATOM 558 O O . PRO A 1 77 ? -10.532 -8.100 -1.285 1.00 86.81 77 PRO A O 1
ATOM 561 N N . ALA A 1 78 ? -10.239 -8.061 0.947 1.00 87.56 78 ALA A N 1
ATOM 562 C CA . ALA A 1 78 ? -8.801 -7.803 0.918 1.00 87.56 78 ALA A CA 1
ATOM 563 C C . ALA A 1 78 ? -8.031 -8.951 0.253 1.00 87.56 78 ALA A C 1
ATOM 565 O O . ALA A 1 78 ? -7.238 -8.706 -0.656 1.00 87.56 78 ALA A O 1
ATOM 566 N N . LEU A 1 79 ? -8.314 -10.198 0.645 1.00 88.56 79 LEU A N 1
ATOM 567 C CA . LEU A 1 79 ? -7.690 -11.377 0.051 1.00 88.56 79 LEU A CA 1
ATOM 568 C C . LEU A 1 79 ? -7.997 -11.472 -1.449 1.00 88.56 79 LEU A C 1
ATOM 570 O O . LEU A 1 79 ? -7.074 -11.612 -2.246 1.00 88.56 79 LEU A O 1
ATOM 574 N N . ALA A 1 80 ? -9.263 -11.320 -1.848 1.00 91.38 80 ALA A N 1
ATOM 575 C CA . ALA A 1 80 ? -9.660 -11.318 -3.257 1.00 91.38 80 ALA A CA 1
ATOM 576 C C . ALA A 1 80 ? -8.912 -10.248 -4.070 1.00 91.38 80 ALA A C 1
ATOM 578 O O . ALA A 1 80 ? -8.303 -10.561 -5.095 1.00 91.38 80 ALA A O 1
ATOM 579 N N . THR A 1 81 ? -8.865 -9.008 -3.572 1.00 91.56 81 THR A N 1
ATOM 580 C CA . THR A 1 81 ? -8.142 -7.917 -4.239 1.00 91.56 81 THR A CA 1
ATOM 581 C C . THR A 1 81 ? -6.641 -8.187 -4.352 1.00 91.56 81 THR A C 1
ATOM 583 O O . THR A 1 81 ? -6.057 -7.854 -5.380 1.00 91.56 81 THR A O 1
ATOM 586 N N . LEU A 1 82 ? -5.998 -8.813 -3.358 1.00 89.69 82 LEU A N 1
ATOM 587 C CA . LEU A 1 82 ? -4.580 -9.177 -3.469 1.00 89.69 82 LEU A CA 1
ATOM 588 C C . LEU A 1 82 ? -4.320 -10.180 -4.591 1.00 89.69 82 LEU A C 1
ATOM 590 O O . LEU A 1 82 ? -3.346 -10.021 -5.325 1.00 89.69 82 LEU A O 1
ATOM 594 N N . PHE A 1 83 ? -5.194 -11.173 -4.761 1.00 92.12 83 PHE A N 1
ATOM 595 C CA . PHE A 1 83 ? -5.079 -12.119 -5.869 1.00 92.12 83 PHE A CA 1
ATOM 596 C C . PHE A 1 83 ? -5.263 -11.422 -7.222 1.00 92.12 83 PHE A C 1
ATOM 598 O O . PHE A 1 83 ? -4.474 -11.659 -8.136 1.00 92.12 83 PHE A O 1
ATOM 605 N N . PHE A 1 84 ? -6.251 -10.527 -7.351 1.00 92.25 84 PHE A N 1
ATOM 606 C CA . PHE A 1 84 ? -6.452 -9.755 -8.585 1.00 92.25 84 PHE A CA 1
ATOM 607 C C . PHE A 1 84 ? -5.252 -8.860 -8.896 1.00 92.25 84 PHE A C 1
ATOM 609 O O . PHE A 1 84 ? -4.790 -8.826 -10.036 1.00 92.25 84 PHE A O 1
ATOM 616 N N . HIS A 1 85 ? -4.719 -8.186 -7.875 1.00 88.44 85 HIS A N 1
ATOM 617 C CA . HIS A 1 85 ? -3.554 -7.319 -7.992 1.00 88.44 85 HIS A CA 1
ATOM 618 C C . HIS A 1 85 ? -2.306 -8.092 -8.422 1.00 88.44 85 HIS A C 1
ATOM 620 O O . HIS A 1 85 ? -1.624 -7.673 -9.352 1.00 88.44 85 HIS A O 1
ATOM 626 N N . HIS A 1 86 ? -2.031 -9.238 -7.795 1.00 86.62 86 HIS A N 1
ATOM 627 C CA . HIS A 1 86 ? -0.878 -10.071 -8.138 1.00 86.62 86 HIS A CA 1
ATOM 628 C C . HIS A 1 86 ? -0.980 -10.675 -9.548 1.00 86.62 86 HIS A C 1
ATOM 630 O O . HIS A 1 86 ? 0.030 -10.845 -10.222 1.00 86.62 86 HIS A O 1
ATOM 636 N N . ALA A 1 87 ? -2.198 -10.960 -10.018 1.00 86.81 87 ALA A N 1
ATOM 637 C CA . ALA A 1 87 ? -2.458 -11.431 -11.379 1.00 86.81 87 ALA A CA 1
ATOM 638 C C . ALA A 1 87 ? -2.530 -10.302 -12.429 1.00 86.81 87 ALA A C 1
ATOM 640 O O . ALA A 1 87 ? -2.876 -10.571 -13.585 1.00 86.81 87 ALA A O 1
ATOM 641 N N . SER A 1 88 ? -2.244 -9.051 -12.037 1.00 83.44 88 SER A N 1
ATOM 642 C CA . SER A 1 88 ? -2.321 -7.850 -12.881 1.00 83.44 88 SER A CA 1
ATOM 643 C C . SER A 1 88 ? -3.680 -7.667 -13.572 1.00 83.44 88 SER A C 1
ATOM 645 O O . SER A 1 88 ? -3.764 -7.146 -14.685 1.00 83.44 88 SER A O 1
ATOM 647 N N . LEU A 1 89 ? -4.761 -8.103 -12.919 1.00 88.12 89 LEU A N 1
ATOM 648 C CA . LEU A 1 89 ? -6.128 -7.917 -13.401 1.00 88.12 89 LEU A CA 1
ATOM 649 C C . LEU A 1 89 ? -6.617 -6.507 -13.052 1.00 88.12 89 LEU A C 1
ATOM 651 O O . LEU A 1 89 ? -6.345 -5.995 -11.969 1.00 88.12 89 LEU A O 1
ATOM 655 N N . SER A 1 90 ? -7.388 -5.889 -13.948 1.00 89.38 90 SER A N 1
ATOM 656 C CA . SER A 1 90 ? -8.132 -4.667 -13.616 1.00 89.38 90 SER A CA 1
ATOM 657 C C . SER A 1 90 ? -9.283 -5.027 -12.684 1.00 89.38 90 SER A C 1
ATOM 659 O O . SER A 1 90 ? -10.091 -5.880 -13.047 1.00 89.38 90 SER A O 1
ATOM 661 N N . TYR A 1 91 ? -9.394 -4.398 -11.513 1.00 92.25 91 TYR A N 1
ATOM 662 C CA . TYR A 1 91 ? -10.449 -4.717 -10.547 1.00 92.25 91 TYR A CA 1
ATOM 663 C C . TYR A 1 91 ? -11.141 -3.479 -9.970 1.00 92.25 91 TYR A C 1
ATOM 665 O O . TYR A 1 91 ? -10.557 -2.398 -9.908 1.00 92.25 91 TYR A O 1
ATOM 673 N N . THR A 1 92 ? -12.393 -3.634 -9.532 1.00 92.12 92 THR A N 1
ATOM 674 C CA . THR A 1 92 ? -13.130 -2.589 -8.803 1.00 92.12 92 THR A CA 1
ATOM 675 C C . THR A 1 92 ? -12.858 -2.633 -7.301 1.00 92.12 92 THR A C 1
ATOM 677 O O . THR A 1 92 ? -12.562 -3.689 -6.740 1.00 92.12 92 THR A O 1
ATOM 680 N N . GLY A 1 93 ? -13.092 -1.506 -6.627 1.00 89.81 93 GLY A N 1
ATOM 681 C CA . GLY A 1 93 ? -12.937 -1.372 -5.180 1.00 89.81 93 GLY A CA 1
ATOM 682 C C . GLY A 1 93 ? -11.603 -0.736 -4.798 1.00 89.81 93 GLY A C 1
ATOM 683 O O . GLY A 1 93 ? -10.874 -0.218 -5.639 1.00 89.81 93 GLY A O 1
ATOM 684 N N . CYS A 1 94 ? -11.310 -0.725 -3.503 1.00 90.94 94 CYS A N 1
ATOM 685 C CA . CYS A 1 94 ? -10.101 -0.138 -2.947 1.00 90.94 94 CYS A CA 1
ATOM 686 C C . CYS A 1 94 ? -8.845 -0.829 -3.485 1.00 90.94 94 CYS A C 1
ATOM 688 O O . CYS A 1 94 ? -8.833 -2.033 -3.755 1.00 90.94 94 CYS A O 1
ATOM 690 N N . ARG A 1 95 ? -7.750 -0.071 -3.561 1.00 88.81 95 ARG A N 1
ATOM 691 C CA . ARG A 1 95 ? -6.431 -0.600 -3.923 1.00 88.81 95 ARG A CA 1
ATOM 692 C C . ARG A 1 95 ? -5.954 -1.623 -2.890 1.00 88.81 95 ARG A C 1
ATOM 694 O O . ARG A 1 95 ? -6.211 -1.462 -1.697 1.00 88.81 95 ARG A O 1
ATOM 701 N N . ALA A 1 96 ? -5.166 -2.603 -3.335 1.00 87.50 96 ALA A N 1
ATOM 702 C CA . ALA A 1 96 ? -4.500 -3.570 -2.458 1.00 87.50 96 ALA A CA 1
ATOM 703 C C . ALA A 1 96 ? -3.746 -2.898 -1.293 1.00 87.50 96 ALA A C 1
ATOM 705 O O . ALA A 1 96 ? -3.886 -3.310 -0.145 1.00 87.50 96 ALA A O 1
ATOM 706 N N . ALA A 1 97 ? -3.011 -1.813 -1.568 1.00 85.00 97 ALA A N 1
ATOM 707 C CA . ALA A 1 97 ? -2.298 -1.050 -0.543 1.00 85.00 97 ALA A CA 1
ATOM 708 C C . ALA A 1 97 ? -3.241 -0.462 0.525 1.00 85.00 97 ALA A C 1
ATOM 710 O O . ALA A 1 97 ? -2.959 -0.579 1.714 1.00 85.00 97 ALA A O 1
ATOM 711 N N . THR A 1 98 ? -4.380 0.102 0.108 1.00 88.81 98 THR A N 1
ATOM 712 C CA . THR A 1 98 ? -5.385 0.681 1.012 1.00 88.81 98 THR A CA 1
ATOM 713 C C . THR A 1 98 ? -6.045 -0.391 1.882 1.00 88.81 98 THR A C 1
ATOM 715 O O . THR A 1 98 ? -6.239 -0.178 3.074 1.00 88.81 98 THR A O 1
ATOM 718 N N . LEU A 1 99 ? -6.360 -1.557 1.305 1.00 88.31 99 LEU A N 1
ATOM 719 C CA . LEU A 1 99 ? -6.957 -2.689 2.031 1.00 88.31 99 LEU A CA 1
ATOM 720 C C . LEU A 1 99 ? -5.993 -3.335 3.035 1.00 88.31 99 LEU A C 1
ATOM 722 O O . LEU A 1 99 ? -6.442 -3.910 4.023 1.00 88.31 99 LEU A O 1
ATOM 726 N N . ASN A 1 100 ? -4.685 -3.224 2.800 1.00 86.38 100 ASN A N 1
ATOM 727 C CA . ASN A 1 100 ? -3.650 -3.759 3.682 1.00 86.38 100 ASN A CA 1
ATOM 728 C C . ASN A 1 100 ? -3.323 -2.855 4.877 1.00 86.38 100 ASN A C 1
ATOM 730 O O . ASN A 1 100 ? -2.546 -3.264 5.742 1.00 86.38 100 ASN A O 1
ATOM 734 N N . HIS A 1 101 ? -3.866 -1.636 4.949 1.00 89.88 101 HIS A N 1
ATOM 735 C CA . HIS A 1 101 ? -3.620 -0.772 6.097 1.00 89.88 101 HIS A CA 1
ATOM 736 C C . HIS A 1 101 ? -4.202 -1.386 7.379 1.00 89.88 101 HIS A C 1
ATOM 738 O O . HIS A 1 101 ? -5.394 -1.707 7.421 1.00 89.88 101 HIS A O 1
ATOM 744 N N . PRO A 1 102 ? -3.397 -1.507 8.453 1.00 92.19 102 PRO A N 1
ATOM 745 C CA . PRO A 1 102 ? -3.914 -1.831 9.772 1.00 92.19 102 PRO A CA 1
ATOM 746 C C . PRO A 1 102 ? -4.997 -0.834 10.195 1.00 92.19 102 PRO A C 1
ATOM 748 O O . PRO A 1 102 ? -4.921 0.356 9.883 1.00 92.19 102 PRO A O 1
ATOM 751 N N . PHE A 1 103 ? -6.003 -1.290 10.936 1.00 93.56 103 PHE A N 1
ATOM 752 C CA . PHE A 1 103 ? -7.135 -0.439 11.306 1.00 93.56 103 PHE A CA 1
ATOM 753 C C . PHE A 1 103 ? -6.735 0.802 12.125 1.00 93.56 103 PHE A C 1
ATOM 755 O O . PHE A 1 103 ? -7.355 1.854 12.000 1.00 93.56 103 PHE A O 1
ATOM 762 N N . ASP A 1 104 ? -5.665 0.729 12.917 1.00 94.50 104 ASP A N 1
ATOM 763 C CA . ASP A 1 104 ? -5.113 1.882 13.632 1.00 94.50 104 ASP A CA 1
ATOM 764 C C . ASP A 1 104 ? -4.471 2.923 12.700 1.00 94.50 104 ASP A C 1
ATOM 766 O O . ASP A 1 104 ? -4.573 4.122 12.960 1.00 94.50 104 ASP A O 1
ATOM 770 N N . VAL A 1 105 ? -3.895 2.492 11.573 1.00 95.00 105 VAL A N 1
ATOM 771 C CA . VAL A 1 105 ? -3.453 3.401 10.501 1.00 95.00 105 VAL A CA 1
ATOM 772 C C . VAL A 1 105 ? -4.664 4.058 9.837 1.00 95.00 105 VAL A C 1
ATOM 774 O O . VAL A 1 105 ? -4.635 5.261 9.594 1.00 95.00 105 VAL A O 1
ATOM 777 N N . LEU A 1 106 ? -5.762 3.324 9.620 1.00 95.19 106 LEU A N 1
ATOM 778 C CA . LEU A 1 106 ? -7.002 3.910 9.094 1.00 95.19 106 LEU A CA 1
ATOM 779 C C . LEU A 1 106 ? -7.594 4.962 10.045 1.00 95.19 106 LEU A C 1
ATOM 781 O O . LEU A 1 106 ? -8.035 6.011 9.580 1.00 95.19 106 LEU A O 1
ATOM 785 N N . LEU A 1 107 ? -7.551 4.744 11.365 1.00 96.06 107 LEU A N 1
ATOM 786 C CA . LEU A 1 107 ? -7.931 5.775 12.339 1.00 96.06 107 LEU A CA 1
ATOM 787 C C . LEU A 1 107 ? -7.020 7.005 12.258 1.00 96.06 107 LEU A C 1
ATOM 789 O O . LEU A 1 107 ? -7.513 8.130 12.270 1.00 96.06 107 LEU A O 1
ATOM 793 N N . MET A 1 108 ? -5.705 6.816 12.124 1.00 96.06 108 MET A N 1
ATOM 794 C CA . MET A 1 108 ? -4.777 7.928 11.909 1.00 96.06 108 MET A CA 1
ATOM 795 C C . MET A 1 108 ? -5.128 8.712 10.631 1.00 96.06 108 MET A C 1
ATOM 797 O O . MET A 1 108 ? -5.168 9.940 10.659 1.00 96.06 108 MET A O 1
ATOM 801 N N . MET A 1 109 ? -5.441 8.027 9.527 1.00 96.62 109 MET A N 1
ATOM 802 C CA . MET A 1 109 ? -5.868 8.669 8.276 1.00 96.62 109 MET A CA 1
ATOM 803 C C . MET A 1 109 ? -7.183 9.442 8.450 1.00 96.62 109 MET A C 1
ATOM 805 O O . MET A 1 109 ? -7.289 10.569 7.976 1.00 96.62 109 MET A O 1
ATOM 809 N N . LEU A 1 110 ? -8.162 8.882 9.171 1.00 97.12 110 LEU A N 1
ATOM 810 C CA . LEU A 1 110 ? -9.423 9.559 9.501 1.00 97.12 110 LEU A CA 1
ATOM 811 C C . LEU A 1 110 ? -9.204 10.819 10.348 1.00 97.12 110 LEU A C 1
ATOM 813 O O . LEU A 1 110 ? -9.845 11.838 10.097 1.00 97.12 110 LEU A O 1
ATOM 817 N N . PHE A 1 111 ? -8.274 10.771 11.307 1.00 95.94 111 PHE A N 1
ATOM 818 C CA . PHE A 1 111 ? -7.883 11.934 12.102 1.00 95.94 111 PHE A CA 1
ATOM 819 C C . PHE A 1 111 ? -7.298 13.049 11.224 1.00 95.94 111 PHE A C 1
ATOM 821 O O . PHE A 1 111 ? -7.737 14.191 11.325 1.00 95.94 111 PHE A O 1
ATOM 828 N N . TYR A 1 112 ? -6.365 12.723 10.319 1.00 95.56 112 TYR A N 1
ATOM 829 C CA . TYR A 1 112 ? -5.811 13.694 9.361 1.00 95.56 112 TYR A CA 1
ATOM 830 C C . TYR A 1 112 ? -6.832 14.181 8.321 1.00 95.56 112 TYR A C 1
ATOM 832 O O . TYR A 1 112 ? -6.639 15.236 7.724 1.00 95.56 112 TYR A O 1
ATOM 840 N N . ALA A 1 113 ? -7.916 13.433 8.116 1.00 94.81 113 ALA A N 1
ATOM 841 C CA . ALA A 1 113 ? -9.048 13.812 7.277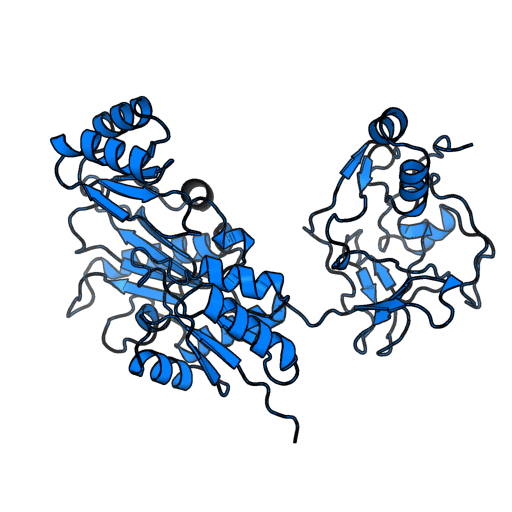 1.00 94.81 113 ALA A CA 1
ATOM 842 C C . ALA A 1 113 ? -10.108 14.650 8.028 1.00 94.81 113 ALA A C 1
ATOM 844 O O . ALA A 1 113 ? -11.202 14.859 7.501 1.00 94.81 113 ALA A O 1
ATOM 845 N N . ASP A 1 114 ? -9.821 15.099 9.257 1.00 95.50 114 ASP A N 1
ATOM 846 C CA . ASP A 1 114 ? -10.730 15.856 10.129 1.00 95.50 114 ASP A CA 1
ATOM 847 C C . ASP A 1 114 ? -12.065 15.144 10.431 1.00 95.50 114 ASP A C 1
ATOM 849 O O . ASP A 1 114 ? -13.070 15.789 10.757 1.00 95.50 114 ASP A O 1
ATOM 853 N N . VAL A 1 115 ? -12.100 13.808 10.350 1.00 96.25 115 VAL A N 1
ATOM 854 C CA . VAL A 1 115 ? -13.247 13.014 10.806 1.00 96.25 115 VAL A CA 1
ATOM 855 C C . VAL A 1 115 ? -13.152 12.878 12.330 1.00 96.25 115 VAL A C 1
ATOM 857 O O . VAL A 1 115 ? -12.180 12.305 12.828 1.00 96.25 115 VAL A O 1
ATOM 860 N N . PRO A 1 116 ? -14.127 13.382 13.113 1.00 96.00 116 PRO A N 1
ATOM 861 C CA . PRO A 1 116 ? -14.041 13.332 14.566 1.00 96.00 116 PRO A CA 1
ATOM 862 C C . PRO A 1 116 ? -14.031 11.889 15.063 1.00 96.00 116 PRO A C 1
ATOM 864 O O . PRO A 1 116 ? -14.989 11.151 14.841 1.00 96.00 116 PRO A O 1
ATOM 867 N N . LEU A 1 117 ? -12.969 11.505 15.765 1.00 96.31 117 LEU A N 1
ATOM 868 C CA . LEU A 1 117 ? -12.862 10.194 16.396 1.00 96.31 117 LEU A CA 1
ATOM 869 C C . LEU A 1 117 ? -13.393 10.245 17.839 1.00 96.31 117 LEU A C 1
ATOM 871 O O . LEU A 1 117 ? -13.155 11.242 18.533 1.00 96.31 117 LEU A O 1
ATOM 875 N N . PRO A 1 118 ? -14.098 9.202 18.309 1.00 95.31 118 PRO A N 1
ATOM 876 C CA . PRO A 1 118 ? -14.417 9.044 19.725 1.00 95.31 118 PRO A CA 1
ATOM 877 C C . PRO A 1 118 ? -13.141 8.750 20.535 1.00 95.31 118 PRO A C 1
ATOM 879 O O . PRO A 1 118 ? -12.094 8.448 19.951 1.00 95.31 118 PRO A O 1
ATOM 882 N N . PRO A 1 119 ? -13.189 8.810 21.879 1.00 95.19 119 PRO A N 1
ATOM 883 C CA . PRO A 1 119 ? -12.110 8.277 22.700 1.00 95.19 119 PRO A CA 1
ATOM 884 C C . PRO A 1 119 ? -11.801 6.829 22.300 1.00 95.19 119 PRO A C 1
ATOM 886 O O . PRO A 1 119 ? -12.691 5.981 22.241 1.00 95.19 119 PRO A O 1
ATOM 889 N N . PHE A 1 120 ? -10.532 6.558 22.000 1.00 97.00 120 PHE A N 1
ATOM 890 C CA . PHE A 1 120 ? -10.062 5.243 21.581 1.00 97.00 120 PHE A CA 1
ATOM 891 C C . PHE A 1 120 ? -8.730 4.891 22.246 1.00 97.00 120 PHE A C 1
ATOM 893 O O . PHE A 1 120 ? -8.010 5.753 22.763 1.00 97.00 120 PHE A O 1
ATOM 900 N N . ALA A 1 121 ? -8.400 3.605 22.232 1.00 97.69 121 ALA A N 1
ATOM 901 C CA . ALA A 1 121 ? -7.147 3.064 22.718 1.00 97.69 121 ALA A CA 1
ATOM 902 C C . ALA A 1 121 ? -6.621 1.979 21.773 1.00 97.69 121 ALA A C 1
ATOM 904 O O . ALA A 1 121 ? -7.374 1.145 21.269 1.00 97.69 121 ALA A O 1
ATOM 905 N N . LEU A 1 122 ? -5.304 1.985 21.575 1.00 97.56 122 LEU A N 1
ATOM 906 C CA . LEU A 1 122 ? -4.577 0.868 20.984 1.00 97.56 122 LEU A CA 1
ATOM 907 C C . LEU A 1 122 ? -4.172 -0.080 22.109 1.00 97.56 122 LEU A C 1
ATOM 909 O O . LEU A 1 122 ? -3.645 0.366 23.132 1.00 97.56 122 LEU A O 1
ATOM 913 N N . VAL A 1 123 ? -4.430 -1.370 21.923 1.00 97.69 123 VAL A N 1
ATOM 914 C CA . VAL A 1 123 ? -4.116 -2.405 22.905 1.00 97.69 123 VAL A CA 1
ATOM 915 C C . VAL A 1 123 ? -3.202 -3.428 22.242 1.00 97.69 123 VAL A C 1
ATOM 917 O O . VAL A 1 123 ? -3.624 -4.219 21.401 1.00 97.69 123 VAL A O 1
ATOM 920 N N . ASP A 1 124 ? -1.930 -3.373 22.619 1.00 96.94 124 ASP A N 1
ATOM 921 C CA . ASP A 1 124 ? -0.847 -4.264 22.190 1.00 96.94 124 ASP A CA 1
ATOM 922 C C . ASP A 1 124 ? -0.192 -5.006 23.371 1.00 96.94 124 ASP A C 1
ATOM 924 O O . ASP A 1 124 ? 0.694 -5.833 23.175 1.00 96.94 124 ASP A O 1
ATOM 928 N N . SER A 1 125 ? -0.646 -4.737 24.600 1.00 98.25 125 SER A N 1
ATOM 929 C CA . SER A 1 125 ? -0.184 -5.382 25.827 1.00 98.25 125 SER A CA 1
ATOM 930 C C . SER A 1 125 ? -1.296 -5.433 26.882 1.00 98.25 125 SER A C 1
ATOM 932 O O . SER A 1 125 ? -2.270 -4.674 26.826 1.00 98.25 125 SER A O 1
ATOM 934 N N . VAL A 1 126 ? -1.143 -6.300 27.886 1.00 98.00 126 VAL A N 1
ATOM 935 C CA . VAL A 1 126 ? -2.083 -6.398 29.020 1.00 98.00 126 VAL A CA 1
ATOM 936 C C . VAL A 1 126 ? -2.131 -5.081 29.805 1.00 98.00 126 VAL A C 1
ATOM 938 O O . VAL A 1 126 ? -3.190 -4.644 30.253 1.00 98.00 126 VAL A O 1
ATOM 941 N N . GLU A 1 127 ? -1.002 -4.388 29.933 1.00 97.88 127 GLU A N 1
ATOM 942 C CA . GLU A 1 127 ? -0.931 -3.067 30.560 1.00 97.88 127 GLU A CA 1
ATOM 943 C C . GLU A 1 127 ? -1.681 -2.017 29.735 1.00 97.88 127 GLU A C 1
ATOM 945 O O . GLU A 1 127 ? -2.342 -1.149 30.308 1.00 97.88 127 GLU A O 1
ATOM 950 N N . ALA A 1 128 ? -1.600 -2.081 28.401 1.00 98.00 128 ALA A N 1
ATOM 951 C CA . ALA A 1 128 ? -2.384 -1.218 27.523 1.00 98.00 128 ALA A CA 1
ATOM 952 C C . ALA A 1 128 ? -3.889 -1.489 27.671 1.00 98.00 128 ALA A C 1
ATOM 954 O O . ALA A 1 128 ? -4.656 -0.534 27.780 1.00 98.00 128 ALA A O 1
ATOM 955 N N . ALA A 1 129 ? -4.295 -2.759 27.780 1.00 98.00 129 ALA A N 1
ATOM 956 C CA . ALA A 1 129 ? -5.682 -3.153 28.034 1.00 98.00 129 ALA A CA 1
ATOM 957 C C . ALA A 1 129 ? -6.208 -2.577 29.361 1.00 98.00 129 ALA A C 1
ATOM 959 O O . ALA A 1 129 ? -7.267 -1.951 29.383 1.00 98.00 129 ALA A O 1
ATOM 960 N N . ARG A 1 130 ? -5.432 -2.690 30.449 1.00 97.88 130 ARG A N 1
ATOM 961 C CA . ARG A 1 130 ? -5.761 -2.097 31.761 1.00 97.88 130 ARG A CA 1
ATOM 962 C C . ARG A 1 130 ? -5.921 -0.580 31.696 1.00 97.88 130 ARG A C 1
ATOM 964 O O . ARG A 1 130 ? -6.899 -0.027 32.194 1.00 97.88 130 ARG A O 1
ATOM 971 N N . ARG A 1 131 ? -4.975 0.111 31.045 1.00 97.69 131 ARG A N 1
ATOM 972 C CA . ARG A 1 131 ? -5.051 1.571 30.851 1.00 97.69 131 ARG A CA 1
ATOM 973 C C . ARG A 1 131 ? -6.269 1.970 30.021 1.00 97.69 131 ARG A C 1
ATOM 975 O O . ARG A 1 131 ? -6.892 2.984 30.322 1.00 97.69 131 ARG A O 1
ATOM 982 N N . ALA A 1 132 ? -6.589 1.204 28.980 1.00 97.88 132 ALA A N 1
ATOM 983 C CA . ALA A 1 132 ? -7.753 1.436 28.136 1.00 97.88 132 ALA A CA 1
ATOM 984 C C . ALA A 1 132 ? -9.057 1.253 28.924 1.00 97.88 132 ALA A C 1
ATOM 986 O O . ALA A 1 132 ? -9.904 2.138 28.878 1.00 97.88 132 ALA A O 1
ATOM 987 N N . ALA A 1 133 ? -9.184 0.183 29.714 1.00 97.56 133 ALA A N 1
ATOM 988 C CA . ALA A 1 133 ? -10.373 -0.097 30.520 1.00 97.56 133 ALA A CA 1
ATOM 989 C C . ALA A 1 133 ? -10.671 0.978 31.577 1.00 97.56 133 ALA A C 1
ATOM 991 O O . ALA A 1 133 ? -11.831 1.255 31.866 1.00 97.56 133 ALA A O 1
ATOM 992 N N . HIS A 1 134 ? -9.635 1.621 32.126 1.00 96.12 134 HIS A N 1
ATOM 993 C CA . HIS A 1 134 ? -9.814 2.743 33.049 1.00 96.12 134 HIS A CA 1
ATOM 994 C C . HIS A 1 134 ? -10.225 4.051 32.348 1.00 96.12 134 HIS A C 1
ATOM 996 O O . HIS A 1 134 ? -10.830 4.921 32.970 1.00 96.12 134 HIS A O 1
ATOM 1002 N N . ARG A 1 135 ? -9.864 4.219 31.068 1.00 96.62 135 ARG A N 1
ATOM 1003 C CA . ARG A 1 135 ? -10.079 5.460 30.306 1.00 96.62 135 ARG A CA 1
ATOM 1004 C C . ARG A 1 135 ? -11.364 5.463 29.485 1.00 96.62 135 ARG A C 1
ATOM 1006 O O . ARG A 1 135 ? -11.961 6.525 29.353 1.00 96.62 135 ARG A O 1
ATOM 1013 N N . LEU A 1 136 ? -11.722 4.324 28.894 1.00 96.88 136 LEU A N 1
ATOM 1014 C CA . LEU A 1 136 ? -12.865 4.188 27.996 1.00 96.88 136 LEU A CA 1
ATOM 1015 C C . LEU A 1 136 ? -14.140 3.880 28.783 1.00 96.88 136 LEU A C 1
ATOM 1017 O O . LEU A 1 136 ? -14.130 3.069 29.713 1.00 96.88 136 LEU A O 1
ATOM 1021 N N . LYS A 1 137 ? -15.244 4.497 28.370 1.00 95.19 137 LYS A N 1
ATOM 1022 C CA . LYS A 1 137 ? -16.583 4.260 28.909 1.00 95.19 137 LYS A CA 1
ATOM 1023 C C . LYS A 1 137 ? -17.369 3.314 28.007 1.00 95.19 137 LYS A C 1
ATOM 1025 O O . LYS A 1 137 ? -17.446 3.521 26.799 1.00 95.19 137 LYS A O 1
ATOM 1030 N N . ALA A 1 138 ? -17.979 2.293 28.596 1.00 95.31 138 ALA A N 1
ATOM 1031 C CA . ALA A 1 138 ? -18.879 1.398 27.886 1.00 95.31 138 ALA A CA 1
ATOM 1032 C C . ALA A 1 138 ? -20.120 2.152 27.349 1.00 95.31 138 ALA A C 1
ATOM 1034 O O . ALA A 1 138 ? -20.627 3.043 28.041 1.00 95.31 138 ALA A O 1
ATOM 1035 N N . PRO A 1 139 ? -20.643 1.786 26.160 1.00 96.44 139 PRO A N 1
ATOM 1036 C CA . PRO A 1 139 ? -20.199 0.672 25.314 1.00 96.44 139 PRO A CA 1
ATOM 1037 C C . PRO A 1 139 ? -18.879 0.920 24.566 1.00 96.44 139 PRO A C 1
ATOM 1039 O O . PRO A 1 139 ? -18.673 1.979 23.977 1.00 96.44 139 PRO A O 1
ATOM 1042 N N . VAL A 1 140 ? -18.003 -0.089 24.556 1.00 97.19 140 VAL A N 1
ATOM 1043 C CA . VAL A 1 140 ? -16.709 -0.064 23.857 1.00 97.19 140 VAL A CA 1
ATOM 1044 C C . VAL A 1 140 ? -16.720 -1.075 22.717 1.00 97.19 140 VAL A C 1
ATOM 1046 O O . VAL A 1 140 ? -16.828 -2.280 22.952 1.00 97.19 140 VAL A O 1
ATOM 1049 N N . GLN A 1 141 ? -16.564 -0.595 21.487 1.00 96.81 141 GLN A N 1
ATOM 1050 C CA . GLN A 1 141 ? -16.372 -1.440 20.315 1.00 96.81 141 GLN A CA 1
ATOM 1051 C C . GLN A 1 141 ? -14.905 -1.855 20.199 1.00 96.81 141 GLN A C 1
ATOM 1053 O O . GLN A 1 141 ? -14.006 -1.061 20.472 1.00 96.81 141 GLN A O 1
ATOM 1058 N N . ILE A 1 142 ? -14.667 -3.107 19.815 1.00 96.44 142 ILE A N 1
ATOM 1059 C CA . ILE A 1 142 ? -13.345 -3.732 19.754 1.00 96.44 142 ILE A CA 1
ATOM 1060 C C . ILE A 1 142 ? -13.157 -4.353 18.373 1.00 96.44 142 ILE A C 1
ATOM 1062 O O . ILE A 1 142 ? -14.058 -5.019 17.860 1.00 96.44 142 ILE A O 1
ATOM 1066 N N . ARG A 1 143 ? -11.978 -4.157 17.776 1.00 94.19 143 ARG A N 1
ATOM 1067 C CA . ARG A 1 143 ? -11.614 -4.721 16.471 1.00 94.19 143 ARG A CA 1
ATOM 1068 C C . ARG A 1 143 ? -10.135 -5.097 16.411 1.00 94.19 143 ARG A C 1
ATOM 1070 O O . ARG A 1 143 ? -9.299 -4.367 16.941 1.00 94.19 143 ARG A O 1
ATOM 1077 N N . ASN A 1 144 ? -9.793 -6.193 15.734 1.00 91.62 144 ASN A N 1
ATOM 1078 C CA . ASN A 1 144 ? -8.395 -6.504 15.411 1.00 91.62 144 ASN A CA 1
ATOM 1079 C C . ASN A 1 144 ? -7.825 -5.526 14.366 1.00 91.62 144 ASN A C 1
ATOM 1081 O O . ASN A 1 144 ? -8.546 -5.013 13.509 1.00 91.62 144 ASN A O 1
ATOM 1085 N N . THR A 1 145 ? -6.521 -5.243 14.417 1.00 90.94 145 THR A N 1
ATOM 1086 C CA . THR A 1 145 ? -5.919 -4.293 13.464 1.00 90.94 145 THR A CA 1
ATOM 1087 C C . THR A 1 145 ? -5.753 -4.876 12.062 1.00 90.94 145 THR A C 1
ATOM 1089 O O . THR A 1 145 ? -5.902 -4.144 11.088 1.00 90.94 145 THR A O 1
ATOM 1092 N N . CYS A 1 146 ? -5.465 -6.173 11.936 1.00 83.62 146 CYS A N 1
ATOM 1093 C CA . CYS A 1 146 ? -5.252 -6.839 10.651 1.00 83.62 146 CYS A CA 1
ATOM 1094 C C . CYS A 1 146 ? -6.542 -7.499 10.148 1.00 83.62 146 CYS A C 1
ATOM 1096 O O . CYS A 1 146 ? -6.946 -8.530 10.673 1.00 83.62 146 CYS A O 1
ATOM 1098 N N . GLY A 1 147 ? -7.169 -6.933 9.112 1.00 73.25 147 GLY A N 1
ATOM 1099 C CA . GLY A 1 147 ? -8.370 -7.514 8.492 1.00 73.25 147 GLY A CA 1
ATOM 1100 C C . GLY A 1 147 ? -8.093 -8.585 7.431 1.00 73.25 147 GLY A C 1
ATOM 1101 O O . GLY A 1 147 ? -9.029 -9.224 6.962 1.00 73.25 147 GLY A O 1
ATOM 1102 N N . LEU A 1 148 ? -6.830 -8.793 7.037 1.00 73.38 148 LEU A N 1
ATOM 1103 C CA . LEU A 1 148 ? -6.491 -9.598 5.860 1.00 73.38 148 LEU A CA 1
ATOM 1104 C C . LEU A 1 148 ? -6.977 -11.054 5.961 1.00 73.38 148 LEU A C 1
ATOM 1106 O O . LEU A 1 148 ? -7.492 -11.604 4.989 1.00 73.38 148 LEU A O 1
ATOM 1110 N N . LEU A 1 149 ? -6.826 -11.654 7.144 1.00 67.38 149 LEU A N 1
ATOM 1111 C CA . LEU A 1 149 ? -7.151 -13.058 7.427 1.00 67.38 149 LEU A CA 1
ATOM 1112 C C . LEU A 1 149 ? -8.448 -13.227 8.227 1.00 67.38 149 LEU A C 1
ATOM 1114 O O . LEU A 1 149 ? -8.699 -14.290 8.789 1.00 67.38 149 LEU A O 1
ATOM 1118 N N . GLY A 1 150 ? -9.261 -12.177 8.296 1.00 72.06 150 GLY A N 1
ATOM 1119 C CA . GLY A 1 150 ? -10.503 -12.179 9.048 1.00 72.06 150 GLY A CA 1
ATOM 1120 C C . GLY A 1 150 ? -10.614 -10.985 9.980 1.00 72.06 150 GLY A C 1
ATOM 1121 O O . GLY A 1 150 ? -9.635 -10.462 10.521 1.00 72.06 150 GLY A O 1
ATOM 1122 N N . LEU A 1 151 ? -11.854 -10.558 10.157 1.00 79.81 151 LEU A N 1
ATOM 1123 C CA . LEU A 1 151 ? -12.218 -9.388 10.926 1.00 79.81 151 LEU A CA 1
ATOM 1124 C C . LEU A 1 151 ? -12.855 -9.827 12.245 1.00 79.81 151 LEU A C 1
ATOM 1126 O O . LEU A 1 151 ? -13.978 -10.323 12.261 1.00 79.81 151 LEU A O 1
ATOM 1130 N N . TYR A 1 152 ? -12.151 -9.617 13.355 1.00 87.00 152 TYR A N 1
ATOM 1131 C CA . TYR A 1 152 ? -12.735 -9.747 14.686 1.00 87.00 152 TYR A CA 1
ATOM 1132 C C . TYR A 1 152 ? -13.456 -8.453 15.055 1.00 87.00 152 TYR A C 1
ATOM 1134 O O . TYR A 1 152 ? -12.890 -7.364 14.916 1.00 87.00 152 TYR A O 1
ATOM 1142 N N . ARG A 1 153 ? -14.691 -8.574 15.546 1.00 89.62 153 ARG A N 1
ATOM 1143 C CA . ARG A 1 153 ? -15.494 -7.471 16.079 1.00 89.62 153 ARG A CA 1
ATOM 1144 C C . ARG A 1 153 ? -16.236 -7.934 17.322 1.00 89.62 153 ARG A C 1
ATOM 1146 O O . ARG A 1 153 ? -16.892 -8.968 17.287 1.00 89.62 153 ARG A O 1
ATOM 1153 N N . ASP A 1 154 ? -16.175 -7.132 18.374 1.00 93.44 154 ASP A N 1
ATOM 1154 C CA . ASP A 1 154 ? -16.934 -7.330 19.611 1.00 93.44 154 ASP A CA 1
ATOM 1155 C C . ASP A 1 154 ? -17.380 -5.965 20.158 1.00 93.44 154 ASP A C 1
ATOM 1157 O O . ASP A 1 154 ? -16.832 -4.924 19.782 1.00 93.44 154 ASP A O 1
ATOM 1161 N N . CYS A 1 155 ? -18.391 -5.945 21.020 1.00 95.88 155 CYS A N 1
ATOM 1162 C CA . CYS A 1 155 ? -18.861 -4.735 21.686 1.00 95.88 155 CYS A CA 1
ATOM 1163 C C . CYS A 1 155 ? -19.124 -5.035 23.161 1.00 95.88 155 CYS A C 1
ATOM 1165 O O . CYS A 1 155 ? -20.064 -5.749 23.510 1.00 95.88 155 CYS A O 1
ATOM 1167 N N . CYS A 1 156 ? -18.300 -4.465 24.040 1.00 96.94 156 CYS A N 1
ATOM 1168 C CA . CYS A 1 156 ? -18.460 -4.613 25.478 1.00 96.94 156 CYS A CA 1
ATOM 1169 C C . CYS A 1 156 ? -19.365 -3.506 26.021 1.00 96.94 156 CYS A C 1
ATOM 1171 O O . CYS A 1 156 ? -18.973 -2.340 26.078 1.00 96.94 156 CYS A O 1
ATOM 1173 N N . THR A 1 157 ? -20.576 -3.871 26.436 1.00 96.25 157 THR A N 1
ATOM 1174 C CA . THR A 1 157 ? -21.575 -2.940 26.988 1.00 96.25 157 THR A CA 1
ATOM 1175 C C . THR A 1 157 ? -21.485 -2.780 28.508 1.00 96.25 157 THR A C 1
ATOM 1177 O O . THR A 1 157 ? -22.063 -1.846 29.058 1.00 96.25 157 THR A O 1
ATOM 1180 N N . VAL A 1 158 ? -20.746 -3.652 29.201 1.00 96.38 158 VAL A N 1
ATOM 1181 C CA . VAL A 1 158 ? -20.626 -3.660 30.668 1.00 96.38 158 VAL A CA 1
ATOM 1182 C C . VAL A 1 158 ? -19.252 -3.133 31.081 1.00 96.38 158 VAL A C 1
ATOM 1184 O O . VAL A 1 158 ? -18.243 -3.775 30.801 1.00 96.38 158 VAL A O 1
ATOM 1187 N N . GLN A 1 159 ? -19.208 -1.998 31.791 1.00 96.38 159 GLN A N 1
ATOM 1188 C CA . GLN A 1 159 ? -17.955 -1.323 32.173 1.00 96.38 159 GLN A CA 1
ATOM 1189 C C . GLN A 1 159 ? -16.962 -2.253 32.887 1.00 96.38 159 GLN A C 1
ATOM 1191 O O . GLN A 1 159 ? -15.795 -2.320 32.503 1.00 96.38 159 GLN A O 1
ATOM 1196 N N . ASP A 1 160 ? -17.432 -3.014 33.878 1.00 97.00 160 ASP A N 1
ATOM 1197 C CA . ASP A 1 160 ? -16.588 -3.911 34.679 1.00 97.00 160 ASP A CA 1
ATOM 1198 C C . ASP A 1 160 ? -16.007 -5.077 33.859 1.00 97.00 160 ASP A C 1
ATOM 1200 O O . ASP A 1 160 ? -15.009 -5.683 34.245 1.00 97.00 160 ASP A O 1
ATOM 1204 N N . ALA A 1 161 ? -16.598 -5.382 32.699 1.00 97.50 161 ALA A N 1
ATOM 1205 C CA . ALA A 1 161 ? -16.133 -6.432 31.800 1.00 97.50 161 ALA A CA 1
ATOM 1206 C C . ALA A 1 161 ? -15.151 -5.925 30.728 1.00 97.50 161 ALA A C 1
ATOM 1208 O O . ALA A 1 161 ? -14.578 -6.745 30.004 1.00 97.50 161 ALA A O 1
ATOM 1209 N N . VAL A 1 162 ? -14.936 -4.607 30.599 1.00 97.81 162 VAL A N 1
ATOM 1210 C CA . VAL A 1 162 ? -14.092 -4.025 29.539 1.00 97.81 162 VAL A CA 1
ATOM 1211 C C . VAL A 1 162 ? -12.659 -4.550 29.626 1.00 97.81 162 VAL A C 1
ATOM 1213 O O . VAL A 1 162 ? -12.149 -5.041 28.624 1.00 97.81 162 VAL A O 1
ATOM 1216 N N . GLU A 1 163 ? -12.022 -4.538 30.804 1.00 98.19 163 GLU A N 1
ATOM 1217 C CA . GLU A 1 163 ? -10.638 -5.024 30.956 1.00 98.19 163 GLU A CA 1
ATOM 1218 C C . GLU A 1 163 ? -10.494 -6.487 30.524 1.00 98.19 163 GLU A C 1
ATOM 1220 O O . GLU A 1 163 ? -9.655 -6.809 29.681 1.00 98.19 163 GLU A O 1
ATOM 1225 N N . ALA A 1 164 ? -11.343 -7.367 31.061 1.00 97.94 164 ALA A N 1
ATOM 1226 C CA . ALA A 1 164 ? -11.302 -8.794 30.756 1.00 97.94 164 ALA A CA 1
ATOM 1227 C C . ALA A 1 164 ? -11.542 -9.067 29.262 1.00 97.94 164 ALA A C 1
ATOM 1229 O O . ALA A 1 164 ? -10.877 -9.917 28.671 1.00 97.94 164 ALA A O 1
ATOM 1230 N N . THR A 1 165 ? -12.453 -8.314 28.639 1.00 97.81 165 THR A N 1
ATOM 1231 C CA . THR A 1 165 ? -12.765 -8.431 27.208 1.00 97.81 165 THR A CA 1
ATOM 1232 C C . THR A 1 165 ? -11.589 -7.987 26.340 1.00 97.81 165 THR A C 1
ATOM 1234 O O . THR A 1 165 ? -11.235 -8.685 25.391 1.00 97.81 165 THR A O 1
ATOM 1237 N N . LEU A 1 166 ? -10.937 -6.869 26.682 1.00 98.19 166 LEU A N 1
ATOM 1238 C CA . LEU A 1 166 ? -9.758 -6.380 25.961 1.00 98.19 166 LEU A CA 1
ATOM 1239 C C . LEU A 1 166 ? -8.578 -7.351 26.069 1.00 98.19 166 LEU A C 1
ATOM 1241 O O . LEU A 1 166 ? -7.921 -7.617 25.066 1.00 98.19 166 LEU A O 1
ATOM 1245 N N . ILE A 1 167 ? -8.322 -7.906 27.259 1.00 98.12 167 ILE A N 1
ATOM 1246 C CA . ILE A 1 167 ? -7.254 -8.897 27.465 1.00 98.12 167 ILE A CA 1
ATOM 1247 C C . ILE A 1 167 ? -7.537 -10.171 26.661 1.00 98.12 167 ILE A C 1
ATOM 1249 O O . ILE A 1 167 ? -6.633 -10.690 26.008 1.00 98.12 167 ILE A O 1
ATOM 1253 N N . ARG A 1 168 ? -8.787 -10.658 26.666 1.00 97.50 168 ARG A N 1
ATOM 1254 C CA . ARG A 1 168 ? -9.195 -11.822 25.866 1.00 97.50 168 ARG A CA 1
ATOM 1255 C C . ARG A 1 168 ? -8.958 -11.578 24.375 1.00 97.50 168 ARG A C 1
ATOM 1257 O O . ARG A 1 168 ? -8.250 -12.353 23.741 1.00 97.50 168 ARG A O 1
ATOM 1264 N N . ALA A 1 169 ? -9.479 -10.472 23.844 1.00 95.56 169 ALA A N 1
ATOM 1265 C CA . ALA A 1 169 ? -9.335 -10.123 22.433 1.00 95.56 169 ALA A CA 1
ATOM 1266 C C . ALA A 1 169 ? -7.861 -9.945 22.019 1.00 95.56 169 ALA A C 1
ATOM 1268 O O . ALA A 1 169 ? -7.477 -10.378 20.934 1.00 95.56 169 ALA A O 1
ATOM 1269 N N . LEU A 1 170 ? -7.024 -9.369 22.892 1.00 96.25 170 LEU A N 1
ATOM 1270 C CA . LEU A 1 170 ? -5.580 -9.249 22.673 1.00 96.25 170 LEU A CA 1
ATOM 1271 C C . LEU A 1 170 ? -4.898 -10.621 22.564 1.00 96.25 170 LEU A C 1
ATOM 1273 O O . LEU A 1 170 ? -4.074 -10.829 21.677 1.00 96.25 170 LEU A O 1
ATOM 1277 N N . HIS A 1 171 ? -5.223 -11.558 23.459 1.00 96.31 171 HIS A N 1
ATOM 1278 C CA . HIS A 1 171 ? -4.640 -12.902 23.426 1.00 96.31 171 HIS A CA 1
ATOM 1279 C C . HIS A 1 171 ? -5.080 -13.704 22.194 1.00 96.31 171 HIS A C 1
ATOM 1281 O O . HIS A 1 171 ? -4.277 -14.456 21.647 1.00 96.31 171 HIS A O 1
ATOM 1287 N N . GLU A 1 172 ? -6.330 -13.546 21.756 1.00 92.50 172 GLU A N 1
ATOM 1288 C CA . GLU A 1 172 ? -6.900 -14.301 20.632 1.00 92.50 172 GLU A CA 1
ATOM 1289 C C . GLU A 1 172 ? -6.503 -13.730 19.260 1.00 92.50 172 GLU A C 1
ATOM 1291 O O . GLU A 1 172 ? -6.297 -14.491 18.315 1.00 92.50 172 GLU A O 1
ATOM 1296 N N . HIS A 1 173 ? -6.368 -12.403 19.138 1.00 90.88 173 HIS A N 1
ATOM 1297 C CA . HIS A 1 173 ? -6.214 -11.724 17.843 1.00 90.88 173 HIS A CA 1
ATOM 1298 C C . HIS A 1 173 ? -4.975 -10.826 17.726 1.00 90.88 173 HIS A C 1
ATOM 1300 O O . HIS A 1 173 ? -4.753 -10.218 16.676 1.00 90.88 173 HIS A O 1
ATOM 1306 N N . GLY A 1 174 ? -4.149 -10.741 18.771 1.00 92.94 174 GLY A N 1
ATOM 1307 C CA . GLY A 1 174 ? -3.000 -9.842 18.815 1.00 92.94 174 GLY A CA 1
ATOM 1308 C C . GLY A 1 174 ? -3.428 -8.386 18.994 1.00 92.94 174 GLY A C 1
ATOM 1309 O O . GLY A 1 174 ? -4.352 -8.085 19.741 1.00 92.94 174 GLY A O 1
ATOM 1310 N N . LYS A 1 175 ? -2.744 -7.449 18.331 1.00 95.44 175 LYS A N 1
ATOM 1311 C CA . LYS A 1 175 ? -3.023 -6.013 18.485 1.00 95.44 175 LYS A CA 1
ATOM 1312 C C . LYS A 1 175 ? -4.473 -5.680 18.098 1.00 95.44 175 LYS A C 1
ATOM 1314 O O . LYS A 1 175 ? -4.917 -5.969 16.984 1.00 95.44 175 LYS A O 1
ATOM 1319 N N . ILE A 1 176 ? -5.180 -5.001 18.998 1.00 96.62 176 ILE A N 1
ATOM 1320 C CA . ILE A 1 176 ? -6.565 -4.558 18.802 1.00 96.62 176 ILE A CA 1
ATOM 1321 C C . ILE A 1 176 ? -6.698 -3.043 18.979 1.00 96.62 176 ILE A C 1
ATOM 1323 O O . ILE A 1 176 ? -5.846 -2.366 19.562 1.00 96.62 176 ILE A O 1
ATOM 1327 N N . VAL A 1 177 ? -7.811 -2.519 18.483 1.00 97.38 177 VAL A N 1
ATOM 1328 C CA . VAL A 1 177 ? -8.272 -1.150 18.695 1.00 97.38 177 VAL A CA 1
ATOM 1329 C C . VAL A 1 177 ? -9.601 -1.212 19.430 1.00 97.38 177 VAL A C 1
ATOM 1331 O O . VAL A 1 177 ? -10.468 -2.007 19.067 1.00 97.38 177 VAL A O 1
ATOM 1334 N N . ALA A 1 178 ? -9.758 -0.367 20.443 1.00 97.94 178 ALA A N 1
ATOM 1335 C CA . ALA A 1 178 ? -10.985 -0.234 21.212 1.00 97.94 178 ALA A CA 1
ATOM 1336 C C . ALA A 1 178 ? -11.436 1.228 21.251 1.00 97.94 178 ALA A C 1
ATOM 1338 O O . ALA A 1 178 ? -10.597 2.109 21.434 1.00 97.94 178 ALA A O 1
ATOM 1339 N N . TRP A 1 179 ? -12.726 1.504 21.081 1.00 97.56 179 TRP A N 1
ATOM 1340 C CA . TRP A 1 179 ? -13.254 2.871 21.095 1.00 97.56 179 TRP A CA 1
ATOM 1341 C C . TRP A 1 179 ? -14.671 2.949 21.647 1.00 97.56 179 TRP A C 1
ATOM 1343 O O . TRP A 1 179 ? -15.437 1.993 21.560 1.00 97.56 179 TRP A O 1
ATOM 1353 N N . GLU A 1 180 ? -15.011 4.094 22.232 1.00 96.50 180 GLU A N 1
ATOM 1354 C CA . GLU A 1 180 ? -16.357 4.349 22.747 1.00 96.50 180 GLU A CA 1
ATOM 1355 C C . GLU A 1 180 ? -17.360 4.493 21.600 1.00 96.50 180 GLU A C 1
ATOM 1357 O O . GLU A 1 180 ? -17.082 5.139 20.586 1.00 96.50 180 GLU A O 1
ATOM 1362 N N . VAL A 1 181 ? -18.553 3.933 21.780 1.00 95.06 181 VAL A N 1
ATOM 1363 C CA . VAL A 1 181 ? -19.673 4.080 20.847 1.00 95.06 181 VAL A CA 1
ATOM 1364 C C . VAL A 1 181 ? -20.945 4.445 21.596 1.00 95.06 181 VAL A C 1
ATOM 1366 O O . VAL A 1 181 ? -21.084 4.199 22.792 1.00 95.06 181 VAL A O 1
ATOM 1369 N N . ASN A 1 182 ? -21.908 5.037 20.893 1.00 92.56 182 ASN A N 1
ATOM 1370 C CA . ASN A 1 182 ? -23.227 5.250 21.472 1.00 92.56 182 ASN A CA 1
ATOM 1371 C C . ASN A 1 182 ? -24.029 3.946 21.437 1.00 92.56 182 ASN A C 1
ATOM 1373 O O . ASN A 1 182 ? -24.084 3.258 20.411 1.00 92.56 182 ASN A O 1
ATOM 1377 N N . GLU A 1 183 ? -24.650 3.637 22.573 1.00 91.00 183 GLU A N 1
ATOM 1378 C CA . GLU A 1 183 ? -25.593 2.534 22.728 1.00 91.00 183 GLU A CA 1
ATOM 1379 C C . GLU A 1 183 ? -26.802 2.707 21.800 1.00 91.00 183 GLU A C 1
ATOM 1381 O O . GLU A 1 183 ? -27.237 1.750 21.166 1.00 91.00 183 GLU A O 1
ATOM 1386 N N . SER A 1 184 ? -27.301 3.941 21.661 1.00 90.62 184 SER A N 1
ATOM 1387 C CA . SER A 1 184 ? -28.407 4.256 20.758 1.00 90.62 184 SER A CA 1
ATOM 1388 C C . SER A 1 184 ? -27.937 4.336 19.303 1.00 90.62 184 SER A C 1
ATOM 1390 O O . SER A 1 184 ? -26.970 5.039 18.981 1.00 90.62 184 SER A O 1
ATOM 1392 N N . LYS A 1 185 ? -28.664 3.654 18.409 1.00 90.19 185 LYS A N 1
ATOM 1393 C CA . LYS A 1 185 ? -28.513 3.767 16.950 1.00 90.19 185 LYS A CA 1
ATOM 1394 C C . LYS A 1 185 ? -29.575 4.665 16.312 1.00 90.19 185 LYS A C 1
ATOM 1396 O O . LYS A 1 185 ? -29.559 4.832 15.095 1.00 90.19 185 LYS A O 1
ATOM 1401 N N . GLU A 1 186 ? -30.390 5.347 17.122 1.00 87.31 186 GLU A N 1
ATOM 1402 C CA . GLU A 1 186 ? -31.434 6.281 16.669 1.00 87.31 186 GLU A CA 1
ATOM 1403 C C . GLU A 1 186 ? -30.869 7.384 15.763 1.00 87.31 186 GLU A C 1
ATOM 1405 O O . GLU A 1 186 ? -31.543 7.848 14.853 1.00 87.31 186 GLU A O 1
ATOM 1410 N N . ARG A 1 187 ? -29.620 7.815 15.999 1.00 88.56 187 ARG A N 1
ATOM 1411 C CA . ARG A 1 187 ? -28.915 8.827 15.190 1.00 88.56 187 ARG A CA 1
ATOM 1412 C C . ARG A 1 187 ? -27.762 8.254 14.375 1.00 88.56 187 ARG A C 1
ATOM 1414 O O . ARG A 1 187 ? -26.929 9.017 13.901 1.00 88.56 187 ARG A O 1
ATOM 1421 N N . ALA A 1 188 ? -27.670 6.937 14.222 1.00 92.62 188 ALA A N 1
ATOM 1422 C CA . ALA A 1 188 ? -26.606 6.340 13.430 1.00 92.62 188 ALA A CA 1
ATOM 1423 C C . ALA A 1 188 ? -26.951 6.403 11.935 1.00 92.62 188 ALA A C 1
ATOM 1425 O O . ALA A 1 188 ? -28.058 6.059 11.518 1.00 92.62 188 ALA A O 1
ATOM 1426 N N . VAL A 1 189 ? -25.989 6.821 11.115 1.00 93.12 189 VAL A N 1
ATOM 1427 C CA . VAL A 1 189 ? -26.124 6.938 9.659 1.00 93.12 189 VAL A CA 1
ATOM 1428 C C . VAL A 1 189 ? -24.958 6.233 8.993 1.00 93.12 189 VAL A C 1
ATOM 1430 O O . VAL A 1 189 ? -23.795 6.512 9.280 1.00 93.12 189 VAL A O 1
ATOM 1433 N N . ARG A 1 190 ? -25.270 5.321 8.076 1.00 93.81 190 ARG A N 1
ATOM 1434 C CA . ARG A 1 190 ? -24.291 4.635 7.245 1.00 93.81 190 ARG A CA 1
ATOM 1435 C C . ARG A 1 190 ? -24.118 5.387 5.936 1.00 93.81 190 ARG A C 1
ATOM 1437 O O . ARG A 1 190 ? -25.051 5.504 5.146 1.00 93.81 190 ARG A O 1
ATOM 1444 N N . VAL A 1 191 ? -22.912 5.882 5.714 1.00 94.00 191 VAL A N 1
ATOM 1445 C CA . VAL A 1 191 ? -22.516 6.625 4.526 1.00 94.00 191 VAL A CA 1
ATOM 1446 C C . VAL A 1 191 ? -21.740 5.695 3.603 1.00 94.00 191 VAL A C 1
ATOM 1448 O O . VAL A 1 191 ? -20.658 5.226 3.958 1.00 94.00 191 VAL A O 1
ATOM 1451 N N . LEU A 1 192 ? -22.274 5.431 2.413 1.00 94.31 192 LEU A N 1
ATOM 1452 C CA . LEU A 1 192 ? -21.488 4.826 1.344 1.00 94.31 192 LEU A CA 1
ATOM 1453 C C . LEU A 1 192 ? -20.598 5.913 0.750 1.00 94.31 192 LEU A C 1
ATOM 1455 O O . LEU A 1 192 ? -21.094 6.934 0.284 1.00 94.31 192 LEU A O 1
ATOM 1459 N N . VAL A 1 193 ? -19.294 5.688 0.763 1.00 95.06 193 VAL A N 1
ATOM 1460 C CA . VAL A 1 193 ? -18.277 6.576 0.210 1.00 95.06 193 VAL A CA 1
ATOM 1461 C C . VAL A 1 193 ? -17.704 5.928 -1.041 1.00 95.06 193 VAL A C 1
ATOM 1463 O O . VAL A 1 193 ? -17.358 4.748 -1.012 1.00 95.06 193 VAL A O 1
ATOM 1466 N N . ALA A 1 194 ? -17.594 6.686 -2.125 1.00 94.25 194 ALA A N 1
ATOM 1467 C CA . ALA A 1 194 ? -17.063 6.216 -3.397 1.00 94.25 194 ALA A CA 1
ATOM 1468 C C . ALA A 1 194 ? -15.972 7.152 -3.921 1.00 94.25 194 ALA A C 1
ATOM 1470 O O . ALA A 1 194 ? -16.037 8.364 -3.727 1.00 94.25 194 ALA A O 1
ATOM 1471 N N . GLY A 1 195 ? -14.987 6.575 -4.603 1.00 90.81 195 GLY A N 1
ATOM 1472 C CA . GLY A 1 195 ? -14.011 7.292 -5.414 1.00 90.81 195 GLY A CA 1
ATOM 1473 C C . GLY A 1 195 ? -14.517 7.577 -6.831 1.00 90.81 195 GLY A C 1
ATOM 1474 O O . GLY A 1 195 ? -15.701 7.852 -7.060 1.00 90.81 195 GLY A O 1
ATOM 1475 N N . GLY A 1 196 ? -13.609 7.506 -7.801 1.00 85.88 196 GLY A N 1
ATOM 1476 C CA . GLY A 1 196 ? -13.925 7.544 -9.221 1.00 85.88 196 GLY A CA 1
ATOM 1477 C C . GLY A 1 196 ? -14.492 8.880 -9.690 1.00 85.88 196 GLY A C 1
ATOM 1478 O O . GLY A 1 196 ? -13.949 9.948 -9.408 1.00 85.88 196 GLY A O 1
ATOM 1479 N N . SER A 1 197 ? -15.565 8.819 -10.475 1.00 88.75 197 SER A N 1
ATOM 1480 C CA . SER A 1 197 ? -16.295 10.002 -10.952 1.00 88.75 197 SER A CA 1
ATOM 1481 C C . SER A 1 197 ? -17.410 10.450 -10.005 1.00 88.75 197 SER A C 1
ATOM 1483 O O . SER A 1 197 ? -17.868 11.579 -10.143 1.00 88.75 197 SER A O 1
ATOM 1485 N N . VAL A 1 198 ? -17.849 9.592 -9.075 1.00 88.56 198 VAL A N 1
ATOM 1486 C CA . VAL A 1 198 ? -18.863 9.940 -8.064 1.00 88.56 198 VAL A CA 1
ATOM 1487 C C . VAL A 1 198 ? -18.250 10.836 -6.991 1.00 88.56 198 VAL A C 1
ATOM 1489 O O . VAL A 1 198 ? -18.786 11.908 -6.748 1.00 88.56 198 VAL A O 1
ATOM 1492 N N . LYS A 1 199 ? -17.108 10.419 -6.424 1.00 90.19 199 LYS A N 1
ATOM 1493 C CA . LYS A 1 199 ? -16.310 11.120 -5.402 1.00 90.19 199 LYS A CA 1
ATOM 1494 C C . LYS A 1 199 ? -17.090 11.602 -4.174 1.00 90.19 199 LYS A C 1
ATOM 1496 O O . LYS A 1 199 ? -17.838 12.572 -4.213 1.00 90.19 199 LYS A O 1
ATOM 1501 N N . GLY A 1 200 ? -16.803 11.004 -3.024 1.00 94.56 200 GLY A N 1
ATOM 1502 C CA . GLY A 1 200 ? -17.387 11.391 -1.741 1.00 94.56 200 GLY A CA 1
ATOM 1503 C C . GLY A 1 200 ? -18.587 10.532 -1.359 1.00 94.56 200 GLY A C 1
ATOM 1504 O O . GLY A 1 200 ? -18.586 9.324 -1.590 1.00 94.56 200 GLY A O 1
ATOM 1505 N N . ALA A 1 201 ? -19.586 11.130 -0.706 1.00 93.50 201 ALA A N 1
ATOM 1506 C CA . ALA A 1 201 ? -20.761 10.404 -0.228 1.00 93.50 201 ALA A CA 1
ATOM 1507 C C . ALA A 1 201 ? -21.702 10.034 -1.390 1.00 93.50 201 ALA A C 1
ATOM 1509 O O . ALA A 1 201 ? -22.259 10.907 -2.046 1.00 93.50 201 ALA A O 1
ATOM 1510 N N . ALA A 1 202 ? -21.898 8.735 -1.614 1.00 90.81 202 ALA A N 1
ATOM 1511 C CA . ALA A 1 202 ? -22.796 8.169 -2.620 1.00 90.81 202 ALA A CA 1
ATOM 1512 C C . ALA A 1 202 ? -24.173 7.785 -2.046 1.00 90.81 202 ALA A C 1
ATOM 1514 O O . ALA A 1 202 ? -25.165 7.755 -2.765 1.00 90.81 202 ALA A O 1
ATOM 1515 N N . ALA A 1 203 ? -24.264 7.501 -0.749 1.00 91.00 203 ALA A N 1
ATOM 1516 C CA . ALA A 1 203 ? -25.534 7.324 -0.047 1.00 91.00 203 ALA A CA 1
ATOM 1517 C C . ALA A 1 203 ? -25.354 7.655 1.433 1.00 91.00 203 ALA A C 1
ATOM 1519 O O . ALA A 1 203 ? -24.263 7.466 1.966 1.00 91.00 203 ALA A O 1
ATOM 1520 N N . ALA A 1 204 ? -26.411 8.112 2.101 1.00 92.00 204 ALA A N 1
ATOM 1521 C CA . ALA A 1 204 ? -26.450 8.290 3.549 1.00 92.00 204 ALA A CA 1
ATOM 1522 C C . ALA A 1 204 ? -27.757 7.697 4.077 1.00 92.00 204 ALA A C 1
ATOM 1524 O O . ALA A 1 204 ? -28.830 8.246 3.851 1.00 92.00 204 ALA A O 1
ATOM 1525 N N . ILE A 1 205 ? -27.671 6.550 4.743 1.00 89.69 205 ILE A N 1
ATOM 1526 C CA . ILE A 1 205 ? -28.827 5.724 5.095 1.00 89.69 205 ILE A CA 1
ATOM 1527 C C . ILE A 1 205 ? -28.921 5.624 6.624 1.00 89.69 205 ILE A C 1
ATOM 1529 O O . ILE A 1 205 ? -27.941 5.206 7.249 1.00 89.69 205 ILE A O 1
ATOM 1533 N N . PRO A 1 206 ? -30.054 5.987 7.256 1.00 89.81 206 PRO A N 1
ATOM 1534 C CA . PRO A 1 206 ? -30.270 5.745 8.681 1.00 89.81 206 PRO A CA 1
ATOM 1535 C C . PRO A 1 206 ? -30.100 4.259 9.018 1.00 89.81 206 PRO A C 1
ATOM 1537 O O . PRO A 1 206 ? -30.626 3.396 8.317 1.00 89.81 206 PRO A O 1
ATOM 1540 N N . VAL A 1 207 ? -29.353 3.949 10.078 1.00 87.69 207 VAL A N 1
ATOM 1541 C CA . VAL A 1 207 ? -29.122 2.557 10.502 1.00 87.69 207 VAL A CA 1
ATOM 1542 C C . VAL A 1 207 ? -30.402 1.941 11.071 1.00 87.69 207 VAL A C 1
ATOM 1544 O O . VAL A 1 207 ? -30.682 0.773 10.809 1.00 87.69 207 VAL A O 1
ATOM 1547 N N . GLU A 1 208 ? -31.193 2.725 11.803 1.00 85.12 208 GLU A N 1
ATOM 1548 C CA . GLU A 1 208 ? -32.544 2.353 12.221 1.00 85.12 208 GLU A CA 1
ATOM 1549 C C . GLU A 1 208 ? -33.576 2.885 11.219 1.00 85.12 208 GLU A C 1
ATOM 1551 O O . GLU A 1 208 ? -33.540 4.051 10.814 1.00 85.12 208 GLU A O 1
ATOM 1556 N N . SER A 1 209 ? -34.506 2.020 10.806 1.00 75.31 209 SER A N 1
ATOM 1557 C CA . SER A 1 209 ? -35.554 2.390 9.854 1.00 75.31 209 SER A CA 1
ATOM 1558 C C . SER A 1 209 ? -36.437 3.496 10.430 1.00 75.31 209 SER A C 1
ATOM 1560 O O . SER A 1 209 ? -37.006 3.360 11.512 1.00 75.31 209 SER A O 1
ATOM 1562 N N . CYS A 1 210 ? -36.570 4.587 9.680 1.00 70.12 210 CYS A N 1
ATOM 1563 C CA . CYS A 1 210 ? -37.427 5.714 10.019 1.00 70.12 210 CYS A CA 1
ATOM 1564 C C . CYS A 1 210 ? -38.563 5.797 8.991 1.00 70.12 210 CYS A C 1
ATOM 1566 O O . CYS A 1 210 ? -38.302 5.897 7.794 1.00 70.12 210 CYS A O 1
ATOM 1568 N N . ALA A 1 211 ? -39.822 5.795 9.443 1.00 73.38 211 ALA A N 1
ATOM 1569 C CA . ALA A 1 211 ? -40.984 5.932 8.553 1.00 73.38 211 ALA 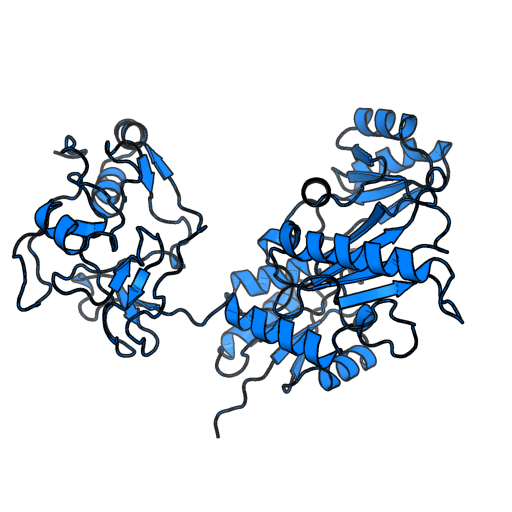A CA 1
ATOM 1570 C C . ALA A 1 211 ? -41.049 7.311 7.865 1.00 73.38 211 ALA A C 1
ATOM 1572 O O . ALA A 1 211 ? -41.594 7.450 6.774 1.00 73.38 211 ALA A O 1
ATOM 1573 N N . THR A 1 212 ? -40.488 8.332 8.512 1.00 75.62 212 THR A N 1
ATOM 1574 C CA . THR A 1 212 ? -40.391 9.708 8.017 1.00 75.62 212 THR A CA 1
ATOM 1575 C C . THR A 1 212 ? -38.975 10.224 8.220 1.00 75.62 212 THR A C 1
ATOM 1577 O O . THR A 1 212 ? -38.296 9.792 9.153 1.00 75.62 212 THR A O 1
ATOM 1580 N N . ALA A 1 213 ? -38.540 11.183 7.399 1.00 76.25 213 ALA A N 1
ATOM 1581 C CA . ALA A 1 213 ? -37.242 11.826 7.578 1.00 76.25 213 ALA A CA 1
ATOM 1582 C C . ALA A 1 213 ? -37.112 12.405 9.007 1.00 76.25 213 ALA A C 1
ATOM 1584 O O . ALA A 1 213 ? -37.963 13.196 9.425 1.00 76.25 213 ALA A O 1
ATOM 1585 N N . PRO A 1 214 ? -36.086 12.007 9.779 1.00 82.12 214 PRO A N 1
ATOM 1586 C CA . PRO A 1 214 ? -35.924 12.459 11.154 1.00 82.12 214 PRO A CA 1
ATOM 1587 C C . PRO A 1 214 ? -35.542 13.944 11.216 1.00 82.12 214 PRO A C 1
ATOM 1589 O O . PRO A 1 214 ? -34.911 14.475 10.306 1.00 82.12 214 PRO A O 1
ATOM 1592 N N . LEU A 1 215 ? -35.840 14.621 12.331 1.00 85.88 215 LEU A N 1
ATOM 1593 C CA . LEU A 1 215 ? -35.512 16.049 12.520 1.00 85.88 215 LEU A CA 1
ATOM 1594 C C . LEU A 1 215 ? -34.009 16.358 12.390 1.00 85.88 215 LEU A C 1
ATOM 1596 O O . LEU A 1 215 ? -33.624 17.482 12.077 1.00 85.88 215 LEU A O 1
ATOM 1600 N N . TRP A 1 216 ? -33.150 15.369 12.641 1.00 89.44 216 TRP A N 1
ATOM 1601 C CA . TRP A 1 216 ? -31.698 15.488 12.523 1.00 89.44 216 TRP A CA 1
ATOM 1602 C C . TRP A 1 216 ? -31.166 15.195 11.106 1.00 89.44 216 TRP A C 1
ATOM 1604 O O . TRP A 1 216 ? -29.965 15.353 10.887 1.00 89.44 216 TRP A O 1
ATOM 1614 N N . ALA A 1 217 ? -32.026 14.824 10.144 1.00 88.50 217 ALA A N 1
ATOM 1615 C CA . ALA A 1 217 ? -31.646 14.409 8.788 1.00 88.50 217 ALA A CA 1
ATOM 1616 C C . ALA A 1 217 ? -30.762 15.430 8.058 1.00 88.50 217 ALA A C 1
ATOM 1618 O O . ALA A 1 217 ? -29.726 15.053 7.525 1.00 88.50 217 ALA A O 1
ATOM 1619 N N . ALA A 1 218 ? -31.102 16.722 8.106 1.00 90.44 218 ALA A N 1
ATOM 1620 C CA . ALA A 1 218 ? -30.317 17.766 7.435 1.00 90.44 218 ALA A CA 1
ATOM 1621 C C . ALA A 1 218 ? -28.881 17.875 7.986 1.00 90.44 218 ALA A C 1
ATOM 1623 O O . ALA A 1 218 ? -27.923 18.051 7.240 1.00 90.44 218 ALA A O 1
ATOM 1624 N N . ARG A 1 219 ? -28.710 17.711 9.307 1.00 92.19 219 ARG A N 1
ATOM 1625 C CA . ARG A 1 219 ? -27.383 17.729 9.950 1.00 92.19 219 ARG A CA 1
ATOM 1626 C C . ARG A 1 219 ? -26.602 16.445 9.663 1.00 92.19 219 ARG A C 1
ATOM 1628 O O . ARG A 1 219 ? -25.378 16.488 9.614 1.00 92.19 219 ARG A O 1
ATOM 1635 N N . ALA A 1 220 ? -27.298 15.316 9.515 1.00 92.31 220 ALA A N 1
ATOM 1636 C CA . ALA A 1 220 ? -26.697 14.058 9.083 1.00 92.31 220 ALA A CA 1
ATOM 1637 C C . ALA A 1 220 ? -26.218 14.123 7.632 1.00 92.31 220 ALA A C 1
ATOM 1639 O O . ALA A 1 220 ? -25.117 13.665 7.349 1.00 92.31 220 ALA A O 1
ATOM 1640 N N . GLU A 1 221 ? -27.016 14.701 6.732 1.00 93.38 221 GLU A N 1
ATOM 1641 C CA . GLU A 1 221 ? -26.651 14.903 5.329 1.00 93.38 221 GLU A CA 1
ATOM 1642 C C . GLU A 1 221 ? -25.382 15.759 5.211 1.00 93.38 221 GLU A C 1
ATOM 1644 O O . GLU A 1 221 ? -24.425 15.342 4.560 1.00 93.38 221 GLU A O 1
ATOM 1649 N N . GLU A 1 222 ? -25.322 16.898 5.911 1.00 94.06 222 GLU A N 1
ATOM 1650 C CA . GLU A 1 222 ? -24.136 17.768 5.937 1.00 94.06 222 GLU A CA 1
ATOM 1651 C C . GLU A 1 222 ? -22.887 17.015 6.438 1.00 94.06 222 GLU A C 1
ATOM 1653 O O . GLU A 1 222 ? -21.816 17.073 5.824 1.00 94.06 222 GLU A O 1
ATOM 1658 N N . ALA A 1 223 ? -23.021 16.259 7.535 1.00 95.00 223 ALA A N 1
ATOM 1659 C CA . ALA A 1 223 ? -21.933 15.450 8.079 1.00 95.00 223 ALA A CA 1
ATOM 1660 C C . ALA A 1 223 ? -21.501 14.335 7.111 1.00 95.00 223 ALA A C 1
ATOM 1662 O O . ALA A 1 223 ? -20.303 14.115 6.924 1.00 95.00 223 ALA A O 1
ATOM 1663 N N . ALA A 1 224 ? -22.458 13.663 6.467 1.00 94.94 224 ALA A N 1
ATOM 1664 C CA . ALA A 1 224 ? -22.202 12.616 5.489 1.00 94.94 224 ALA A CA 1
ATOM 1665 C C . ALA A 1 224 ? -21.457 13.159 4.266 1.00 94.94 224 ALA A C 1
ATOM 1667 O O . ALA A 1 224 ? -20.447 12.580 3.874 1.00 94.94 224 ALA A O 1
ATOM 1668 N N . GLN A 1 225 ? -21.884 14.294 3.704 1.00 95.81 225 GLN A N 1
ATOM 1669 C CA . GLN A 1 225 ? -21.206 14.937 2.574 1.00 95.81 225 GLN A CA 1
ATOM 1670 C C . GLN A 1 225 ? -19.780 15.356 2.938 1.00 95.81 225 GLN A C 1
ATOM 1672 O O . GLN A 1 225 ? -18.836 15.048 2.203 1.00 95.81 225 GLN A O 1
ATOM 1677 N N . ARG A 1 226 ? -19.599 16.008 4.095 1.00 96.19 226 ARG A N 1
ATOM 1678 C CA . ARG A 1 226 ? -18.287 16.468 4.564 1.00 96.19 226 ARG A CA 1
ATOM 1679 C C . ARG A 1 226 ? -17.331 15.303 4.808 1.00 96.19 226 ARG A C 1
ATOM 1681 O O . ARG A 1 226 ? -16.246 15.268 4.229 1.00 96.19 226 ARG A O 1
ATOM 1688 N N . PHE A 1 227 ? -17.713 14.355 5.663 1.00 96.94 227 PHE A N 1
ATOM 1689 C CA . PHE A 1 227 ? -16.829 13.253 6.046 1.00 96.94 227 PHE A CA 1
ATOM 1690 C C . PHE A 1 227 ? -16.697 12.211 4.938 1.00 96.94 227 PHE A C 1
ATOM 1692 O O . PHE A 1 227 ? -15.614 11.666 4.758 1.00 96.94 227 PHE A O 1
ATOM 1699 N N . GLY A 1 228 ? -17.737 11.992 4.131 1.00 96.25 228 GLY A N 1
ATOM 1700 C CA . GLY A 1 228 ? -17.654 11.155 2.937 1.00 96.25 228 GLY A CA 1
ATOM 1701 C C . GLY A 1 228 ? -16.662 11.710 1.915 1.00 96.25 228 GLY A C 1
ATOM 1702 O O . GLY A 1 228 ? -15.811 10.969 1.430 1.00 96.25 228 GLY A O 1
ATOM 1703 N N . SER A 1 229 ? -16.688 13.020 1.646 1.00 96.50 229 SER A N 1
ATOM 1704 C CA . SER A 1 229 ? -15.694 13.672 0.774 1.00 96.50 229 SER A CA 1
ATOM 1705 C C . SER A 1 229 ? -14.272 13.553 1.326 1.00 96.50 229 SER A C 1
ATOM 1707 O O . SER A 1 229 ? -13.333 13.277 0.579 1.00 96.50 229 SER A O 1
ATOM 1709 N N . ALA A 1 230 ? -14.107 13.709 2.642 1.00 96.50 230 ALA A N 1
ATOM 1710 C CA . ALA A 1 230 ? -12.814 13.559 3.297 1.00 96.50 230 ALA A CA 1
ATOM 1711 C C . ALA A 1 230 ? -12.286 12.114 3.211 1.00 96.50 230 ALA A C 1
ATOM 1713 O O . ALA A 1 230 ? -11.139 11.902 2.823 1.00 96.50 230 ALA A O 1
ATOM 1714 N N . VAL A 1 231 ? -13.128 11.111 3.487 1.00 96.88 231 VAL A N 1
ATOM 1715 C CA . VAL A 1 231 ? -12.763 9.690 3.364 1.00 96.88 231 VAL A CA 1
ATOM 1716 C C . VAL A 1 231 ? -12.431 9.326 1.917 1.00 96.88 231 VAL A C 1
ATOM 1718 O O . VAL A 1 231 ? -11.413 8.675 1.691 1.00 96.88 231 VAL A O 1
ATOM 1721 N N . SER A 1 232 ? -13.208 9.795 0.933 1.00 95.62 232 SER A N 1
ATOM 1722 C CA . SER A 1 232 ? -12.880 9.604 -0.490 1.00 95.62 232 SER A CA 1
ATOM 1723 C C . SER A 1 232 ? -11.472 10.105 -0.791 1.00 95.62 232 SER A C 1
ATOM 1725 O O . SER A 1 232 ? -10.636 9.356 -1.285 1.00 95.62 232 SER A O 1
ATOM 1727 N N . ARG A 1 233 ? -11.163 11.347 -0.417 1.00 94.31 233 ARG A N 1
ATOM 1728 C CA . ARG A 1 233 ? -9.898 11.980 -0.789 1.00 94.31 233 ARG A CA 1
ATOM 1729 C C . ARG A 1 233 ? -8.688 11.438 -0.029 1.00 94.31 233 ARG A C 1
ATOM 1731 O O . ARG A 1 233 ? -7.643 11.224 -0.635 1.00 94.31 233 ARG A O 1
ATOM 1738 N N . TYR A 1 234 ? -8.802 11.275 1.286 1.00 94.25 234 TYR A N 1
ATOM 1739 C CA . TYR A 1 234 ? -7.651 11.043 2.166 1.00 94.25 234 TYR A CA 1
ATOM 1740 C C . TYR A 1 234 ? -7.482 9.586 2.592 1.00 94.25 234 TYR A C 1
ATOM 1742 O O . TYR A 1 234 ? -6.379 9.205 2.968 1.00 94.25 234 TYR A O 1
ATOM 1750 N N . VAL A 1 235 ? -8.545 8.776 2.533 1.00 93.88 235 VAL A N 1
ATOM 1751 C CA . VAL A 1 235 ? -8.485 7.342 2.863 1.00 93.88 235 VAL A CA 1
ATOM 1752 C C . VAL A 1 235 ? -8.473 6.498 1.594 1.00 93.88 235 VAL A C 1
ATOM 1754 O O . VAL A 1 235 ? -7.626 5.621 1.442 1.00 93.88 235 VAL A O 1
ATOM 1757 N N . LEU A 1 236 ? -9.390 6.780 0.666 1.00 92.62 236 LEU A N 1
ATOM 1758 C CA . LEU A 1 236 ? -9.515 6.034 -0.588 1.00 92.62 236 LEU A CA 1
ATOM 1759 C C . LEU A 1 236 ? -8.608 6.568 -1.704 1.00 92.62 236 LEU A C 1
ATOM 1761 O O . LEU A 1 236 ? -8.412 5.876 -2.700 1.00 92.62 236 LEU A O 1
ATOM 1765 N N . TYR A 1 237 ? -8.055 7.779 -1.564 1.00 89.62 237 TYR A N 1
ATOM 1766 C CA . TYR A 1 237 ? -7.347 8.489 -2.640 1.00 89.62 237 TYR A CA 1
ATOM 1767 C C . TYR A 1 237 ? -8.175 8.564 -3.931 1.00 89.62 237 TYR A C 1
ATOM 1769 O O . TYR A 1 237 ? -7.686 8.293 -5.029 1.00 89.62 237 TYR A O 1
ATOM 1777 N N . ASP A 1 238 ? -9.457 8.895 -3.764 1.00 90.06 238 ASP A N 1
ATOM 1778 C CA . ASP A 1 238 ? -10.502 8.881 -4.783 1.00 90.06 238 ASP A CA 1
ATOM 1779 C C . ASP A 1 238 ? -10.598 7.542 -5.531 1.00 90.06 238 ASP A C 1
ATOM 1781 O O . ASP A 1 238 ? -10.955 7.554 -6.703 1.00 90.06 238 ASP A O 1
ATOM 1785 N N . CYS A 1 239 ? -10.285 6.408 -4.881 1.00 89.56 239 CYS A N 1
ATOM 1786 C CA . CYS A 1 239 ? -10.289 5.079 -5.493 1.00 89.56 239 CYS A CA 1
ATOM 1787 C C . CYS A 1 239 ? -10.974 3.990 -4.655 1.00 89.56 239 CYS A C 1
ATOM 1789 O O . CYS A 1 239 ? -10.510 3.633 -3.571 1.00 89.56 239 CYS A O 1
ATOM 1791 N N . GLY A 1 240 ? -12.049 3.407 -5.197 1.00 90.94 240 GLY A N 1
ATOM 1792 C CA . GLY A 1 240 ? -12.789 2.313 -4.574 1.00 90.94 240 GLY A CA 1
ATOM 1793 C C . GLY A 1 240 ? -14.018 2.749 -3.781 1.00 90.94 240 GLY A C 1
ATOM 1794 O O . GLY A 1 240 ? -14.612 3.794 -4.047 1.00 90.94 240 GLY A O 1
ATOM 1795 N N . VAL A 1 241 ? -14.429 1.918 -2.818 1.00 93.00 241 VAL A N 1
ATOM 1796 C CA . VAL A 1 241 ? -15.632 2.147 -2.002 1.00 93.00 241 VAL A CA 1
ATOM 1797 C C . VAL A 1 241 ? -15.407 1.835 -0.527 1.00 93.00 241 VAL A C 1
ATOM 1799 O O . VAL A 1 241 ? -14.690 0.903 -0.168 1.00 93.00 241 VAL A O 1
ATOM 1802 N N . ALA A 1 242 ? -16.078 2.582 0.342 1.00 94.12 242 ALA A N 1
ATOM 1803 C CA . ALA A 1 242 ? -16.099 2.338 1.777 1.00 94.12 242 ALA A CA 1
ATOM 1804 C C . ALA A 1 242 ? -17.486 2.587 2.373 1.00 94.12 242 ALA A C 1
ATOM 1806 O O . ALA A 1 242 ? -18.276 3.359 1.846 1.00 94.12 242 ALA A O 1
ATOM 1807 N N . SER A 1 243 ? -17.774 1.958 3.505 1.00 93.75 243 SER A N 1
ATOM 1808 C CA . SER A 1 243 ? -18.927 2.256 4.348 1.00 93.75 243 SER A CA 1
ATOM 1809 C C . SER A 1 243 ? -18.428 2.933 5.617 1.00 93.75 243 SER A C 1
ATOM 1811 O O . SER A 1 243 ? -17.810 2.278 6.456 1.00 93.75 243 SER A O 1
ATOM 1813 N N . LEU A 1 244 ? -18.711 4.225 5.760 1.00 95.75 244 LEU A N 1
ATOM 1814 C CA . LEU A 1 244 ? -18.450 5.016 6.958 1.00 95.75 244 LEU A CA 1
ATOM 1815 C C . LEU A 1 244 ? -19.733 5.100 7.787 1.00 95.75 244 LEU A C 1
ATOM 1817 O O . LEU A 1 244 ? -20.720 5.671 7.338 1.00 95.75 244 LEU A O 1
ATOM 1821 N N . THR A 1 245 ? -19.731 4.569 9.003 1.00 95.62 245 THR A N 1
ATOM 1822 C CA . THR A 1 245 ? -20.842 4.758 9.943 1.00 95.62 245 THR A CA 1
ATOM 1823 C C . THR A 1 245 ? -20.540 5.957 10.830 1.00 95.62 245 THR A C 1
ATOM 1825 O O . THR A 1 245 ? -19.477 6.025 11.450 1.00 95.62 245 THR A O 1
ATOM 1828 N N . LEU A 1 246 ? -21.476 6.900 10.874 1.00 96.25 246 LEU A N 1
ATOM 1829 C CA . LEU A 1 246 ? -21.440 8.087 11.716 1.00 96.25 246 LEU A CA 1
ATOM 1830 C C . LEU A 1 246 ? -22.521 7.987 12.786 1.00 96.25 246 LEU A C 1
ATOM 1832 O O . LEU A 1 246 ? -23.631 7.540 12.507 1.00 96.25 246 LEU A O 1
ATOM 1836 N N . ASN A 1 247 ? -22.222 8.454 13.990 1.00 94.75 247 ASN A N 1
ATOM 1837 C CA . ASN A 1 247 ? -23.199 8.598 15.066 1.00 94.75 247 ASN A CA 1
ATOM 1838 C C . ASN A 1 247 ? -22.802 9.788 15.952 1.00 94.75 247 ASN A C 1
ATOM 1840 O O . ASN A 1 247 ? -21.836 10.498 15.681 1.00 94.75 247 ASN A O 1
ATOM 1844 N N . THR A 1 248 ? -23.563 10.039 17.005 1.00 92.62 248 THR A N 1
ATOM 1845 C CA . THR A 1 248 ? -23.269 11.045 18.027 1.00 92.62 248 THR A CA 1
ATOM 1846 C C . THR A 1 248 ? -22.971 10.339 19.339 1.00 92.62 248 THR A C 1
ATOM 1848 O O . THR A 1 248 ? -23.580 9.313 19.616 1.00 92.62 248 THR A O 1
ATOM 1851 N N . LEU A 1 249 ? -22.074 10.869 20.172 1.00 89.31 249 LEU A N 1
ATOM 1852 C CA . LEU A 1 249 ? -21.868 10.341 21.526 1.00 89.31 249 LEU A CA 1
ATOM 1853 C C . LEU A 1 249 ? -22.921 10.907 22.486 1.00 89.31 249 LEU A C 1
ATOM 1855 O O . LEU A 1 249 ? -23.344 12.055 22.343 1.00 89.31 249 LEU A O 1
ATOM 1859 N N . LYS A 1 250 ? -23.292 10.137 23.516 1.00 84.62 250 LYS A N 1
ATOM 1860 C CA . LYS A 1 250 ? -24.265 10.555 24.543 1.00 84.62 250 LYS A CA 1
ATOM 1861 C C . LYS A 1 250 ? -23.887 11.881 25.216 1.00 84.62 250 LYS A C 1
ATOM 1863 O O . LYS A 1 250 ? -24.757 12.697 25.499 1.00 84.62 250 LYS A O 1
ATOM 1868 N N . GLU A 1 251 ? -22.593 12.106 25.437 1.00 81.75 251 GLU A N 1
ATOM 1869 C CA . GLU A 1 251 ? -22.058 13.327 26.056 1.00 81.75 251 GLU A CA 1
ATOM 1870 C C . GLU A 1 251 ? -22.071 14.542 25.114 1.00 81.75 251 GLU A C 1
ATOM 1872 O O . GLU A 1 251 ? -22.004 15.682 25.570 1.00 81.75 251 GLU A O 1
ATOM 1877 N N . ASN A 1 252 ? -22.165 14.320 23.799 1.00 83.69 252 ASN A N 1
ATOM 1878 C CA . ASN A 1 252 ? -22.164 15.383 22.799 1.00 83.69 252 ASN A CA 1
ATOM 1879 C C . ASN A 1 252 ? -23.131 15.074 21.641 1.00 83.69 252 ASN A C 1
ATOM 1881 O O . ASN A 1 252 ? -22.703 14.836 20.507 1.00 83.69 252 ASN A O 1
ATOM 1885 N N . PRO A 1 253 ? -24.453 15.118 21.892 1.00 80.00 253 PRO A N 1
ATOM 1886 C CA . PRO A 1 253 ? -25.472 14.714 20.920 1.00 80.00 253 PRO A CA 1
ATOM 1887 C C . PRO A 1 253 ? -25.549 15.627 19.683 1.00 80.00 253 PRO A C 1
ATOM 1889 O O . PRO A 1 253 ? -26.303 15.341 18.753 1.00 80.00 253 PRO A O 1
ATOM 1892 N N . GLY A 1 254 ? -24.829 16.754 19.673 1.00 83.25 254 GLY A N 1
ATOM 1893 C CA . GLY A 1 254 ? -24.777 17.698 18.555 1.00 83.25 254 GLY A CA 1
ATOM 1894 C C . GLY A 1 254 ? -23.586 17.509 17.613 1.00 83.25 254 GLY A C 1
ATOM 1895 O O . GLY A 1 254 ? -23.553 18.169 16.574 1.00 83.25 254 GLY A O 1
ATOM 1896 N N . LYS A 1 255 ? -22.617 16.653 17.962 1.00 91.81 255 LYS A N 1
ATOM 1897 C CA . LYS A 1 255 ? -21.392 16.442 17.186 1.00 91.81 255 LYS A CA 1
ATOM 1898 C C . LYS A 1 255 ? -21.369 15.031 16.608 1.00 91.81 255 LYS A C 1
ATOM 1900 O O . LYS A 1 255 ? -21.264 14.056 17.345 1.00 91.81 255 LYS A O 1
ATOM 1905 N N . TRP A 1 256 ? -21.427 14.952 15.284 1.00 94.31 256 TRP A N 1
ATOM 1906 C CA . TRP A 1 256 ? -21.221 13.712 14.545 1.00 94.31 256 TRP A CA 1
ATOM 1907 C C . TRP A 1 256 ? -19.767 13.259 14.661 1.00 94.31 256 TRP A C 1
ATOM 1909 O O . TRP A 1 256 ? -18.845 14.066 14.517 1.00 94.31 256 TRP A O 1
ATOM 1919 N N . CYS A 1 257 ? -19.572 11.975 14.920 1.00 94.50 257 CYS A N 1
ATOM 1920 C CA . CYS A 1 257 ? -18.277 11.328 14.991 1.00 94.50 257 CYS A CA 1
ATOM 1921 C C . CYS A 1 257 ? -18.307 9.980 14.272 1.00 94.50 257 CYS A C 1
ATOM 1923 O O . CYS A 1 257 ? -19.363 9.420 13.973 1.00 94.50 257 CYS A O 1
ATOM 1925 N N . PHE A 1 258 ? -17.112 9.480 14.000 1.00 96.50 258 PHE A N 1
ATOM 1926 C CA . PHE A 1 258 ? -16.863 8.127 13.545 1.00 96.50 258 PHE A CA 1
ATOM 1927 C C . PHE A 1 258 ? -17.471 7.092 14.506 1.00 96.50 258 PHE A C 1
ATOM 1929 O O . PHE A 1 258 ? -17.341 7.223 15.724 1.00 96.50 258 PHE A O 1
ATOM 1936 N N . GLU A 1 259 ? -18.085 6.050 13.947 1.00 95.56 259 GLU A N 1
ATOM 1937 C CA . GLU A 1 259 ? -18.484 4.840 14.671 1.00 95.56 259 GLU A CA 1
ATOM 1938 C C . GLU A 1 259 ? -17.825 3.582 14.083 1.00 95.56 259 GLU A C 1
ATOM 1940 O O . GLU A 1 259 ? -17.296 2.769 14.836 1.00 95.56 259 GLU A O 1
ATOM 1945 N N . ASP A 1 260 ? -17.826 3.420 12.755 1.00 94.62 260 ASP A N 1
ATOM 1946 C CA . ASP A 1 260 ? -17.173 2.289 12.079 1.00 94.62 260 ASP A CA 1
ATOM 1947 C C . ASP A 1 260 ? -16.751 2.651 10.644 1.00 94.62 260 ASP A C 1
ATOM 1949 O O . ASP A 1 260 ? -17.344 3.525 10.010 1.00 94.62 260 ASP A O 1
ATOM 1953 N N . LEU A 1 261 ? -15.745 1.951 10.113 1.00 94.06 261 LEU A N 1
ATOM 1954 C CA . LEU A 1 261 ? -15.312 2.035 8.717 1.00 94.06 261 LEU A CA 1
ATOM 1955 C C . LEU A 1 261 ? -15.058 0.628 8.167 1.00 94.06 261 LEU A C 1
ATOM 1957 O O . LEU A 1 261 ? -14.253 -0.141 8.705 1.00 94.06 261 LEU A O 1
ATOM 1961 N N . VAL A 1 262 ? -15.705 0.321 7.046 1.00 90.81 262 VAL A N 1
ATOM 1962 C CA . VAL A 1 262 ? -15.486 -0.904 6.268 1.00 90.81 262 VAL A CA 1
ATOM 1963 C C . VAL A 1 262 ? -15.023 -0.510 4.875 1.00 90.81 262 VAL A C 1
ATOM 1965 O O . VAL A 1 262 ? -15.736 0.197 4.170 1.00 90.81 262 VAL A O 1
ATOM 1968 N N . LEU A 1 263 ? -13.833 -0.951 4.480 1.00 91.19 263 LEU A N 1
ATOM 1969 C CA . LEU A 1 263 ? -13.343 -0.806 3.110 1.00 91.19 263 LEU A CA 1
ATOM 1970 C C . LEU A 1 263 ? -13.892 -1.954 2.260 1.00 91.19 263 LEU A C 1
ATOM 1972 O O . LEU A 1 263 ? -13.988 -3.069 2.761 1.00 91.19 263 LEU A O 1
ATOM 1976 N N . ASN A 1 264 ? -14.236 -1.694 0.997 1.00 89.00 264 ASN A N 1
ATOM 1977 C CA . ASN A 1 264 ? -14.914 -2.662 0.125 1.00 89.00 264 ASN A CA 1
ATOM 1978 C C . ASN A 1 264 ? -16.130 -3.336 0.787 1.00 89.00 264 ASN A C 1
ATOM 1980 O O . ASN A 1 264 ? -16.182 -4.562 0.882 1.00 89.00 264 ASN A O 1
ATOM 1984 N N . PRO A 1 265 ? -17.120 -2.557 1.262 1.00 86.25 265 PRO A N 1
ATOM 1985 C CA . PRO A 1 265 ? -18.348 -3.142 1.767 1.00 86.25 265 PRO A CA 1
ATOM 1986 C C . PRO A 1 265 ? -19.111 -3.833 0.632 1.00 86.25 265 PRO A C 1
ATOM 1988 O O . PRO A 1 265 ? -18.995 -3.472 -0.541 1.00 86.25 265 PRO A O 1
ATOM 1991 N N . ALA A 1 266 ? -19.974 -4.770 0.999 1.00 77.75 266 ALA A N 1
ATOM 1992 C CA . ALA A 1 266 ? -20.871 -5.432 0.069 1.00 77.75 266 ALA A CA 1
ATOM 1993 C C . ALA A 1 266 ? -21.843 -4.428 -0.587 1.00 77.75 266 ALA A C 1
ATOM 1995 O O . ALA A 1 266 ? -22.818 -3.985 0.028 1.00 77.75 266 ALA A O 1
ATOM 1996 N N . LEU A 1 267 ? -21.577 -4.072 -1.849 1.00 77.19 267 LEU A N 1
ATOM 1997 C CA . LEU A 1 267 ? -22.334 -3.059 -2.596 1.00 77.19 267 LEU A CA 1
ATOM 1998 C C . LEU A 1 267 ? -23.849 -3.325 -2.656 1.00 77.19 267 LEU A C 1
ATOM 2000 O O . LEU A 1 267 ? -24.607 -2.375 -2.434 1.00 77.19 267 LEU A O 1
ATOM 2004 N N . PRO A 1 268 ? -24.330 -4.567 -2.892 1.00 69.19 268 PRO A N 1
ATOM 2005 C CA . PRO A 1 268 ? -25.765 -4.826 -2.973 1.00 69.19 268 PRO A CA 1
ATOM 2006 C C . PRO A 1 268 ? -26.538 -4.423 -1.715 1.00 69.19 268 PRO A C 1
ATOM 2008 O O . PRO A 1 268 ? -27.647 -3.905 -1.816 1.00 69.19 268 PRO A O 1
ATOM 2011 N N . HIS A 1 269 ? -25.942 -4.589 -0.531 1.00 67.88 269 HIS A N 1
ATOM 2012 C CA . HIS A 1 269 ? -26.585 -4.223 0.731 1.00 67.88 269 HIS A CA 1
ATOM 2013 C C . HIS A 1 269 ? -26.769 -2.710 0.904 1.00 67.88 269 HIS A C 1
ATOM 2015 O O . HIS A 1 269 ? -27.646 -2.299 1.658 1.00 67.88 269 HIS A O 1
ATOM 2021 N N . LEU A 1 270 ? -25.951 -1.887 0.242 1.00 60.66 270 LEU A N 1
ATOM 2022 C CA . LEU A 1 270 ? -25.926 -0.436 0.455 1.00 60.66 270 LEU A CA 1
ATOM 2023 C C . LEU A 1 270 ? -26.638 0.359 -0.635 1.00 60.66 270 LEU A C 1
ATOM 2025 O O . LEU A 1 270 ? -27.037 1.491 -0.391 1.00 60.66 270 LEU A O 1
ATOM 2029 N N . VAL A 1 271 ? -26.773 -0.211 -1.829 1.00 61.81 271 VAL A N 1
ATOM 2030 C CA . VAL A 1 271 ? -27.194 0.542 -3.020 1.00 61.81 271 VAL A CA 1
ATOM 2031 C C . VAL A 1 271 ? -28.500 0.011 -3.607 1.00 61.81 271 VAL A C 1
ATOM 2033 O O . VAL A 1 271 ? -29.210 0.746 -4.283 1.00 61.81 271 VAL A O 1
ATOM 2036 N N . LEU A 1 272 ? -28.840 -1.257 -3.351 1.00 59.25 272 LEU A N 1
ATOM 2037 C CA . LEU A 1 272 ? -29.929 -1.949 -4.054 1.00 59.25 272 LEU A CA 1
ATOM 2038 C C . LEU A 1 272 ? -31.188 -2.139 -3.197 1.00 59.25 272 LEU A C 1
ATOM 2040 O O . LEU A 1 272 ? -32.123 -2.812 -3.626 1.00 59.25 272 LEU A O 1
ATOM 2044 N N .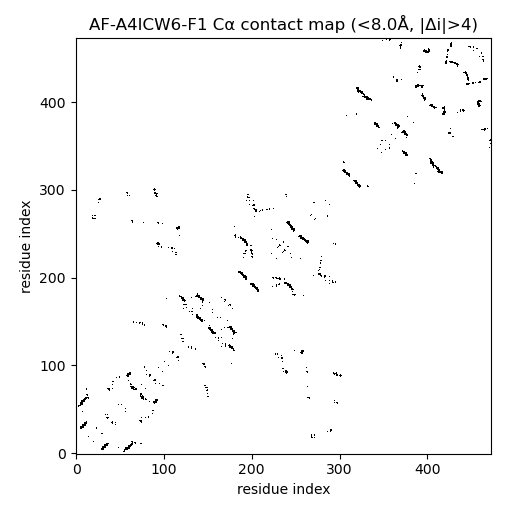 GLN A 1 273 ? -31.244 -1.544 -2.002 1.00 58.59 273 GLN A N 1
ATOM 2045 C CA . GLN A 1 273 ? -32.460 -1.535 -1.190 1.00 58.59 273 GLN A CA 1
ATOM 2046 C C . GLN A 1 273 ? -33.294 -0.289 -1.501 1.00 58.59 273 GLN A C 1
ATOM 2048 O O . GLN A 1 273 ? -33.085 0.774 -0.927 1.00 58.59 273 GLN A O 1
ATOM 2053 N N . GLU A 1 274 ? -34.283 -0.448 -2.380 1.00 56.59 274 GLU A N 1
ATOM 2054 C CA . GLU A 1 274 ? -35.251 0.601 -2.754 1.00 56.59 274 GLU A CA 1
ATOM 2055 C C . GLU A 1 274 ? -36.098 1.113 -1.568 1.00 56.59 274 GLU A C 1
ATOM 2057 O O . GLU A 1 274 ? -36.768 2.136 -1.674 1.00 56.59 274 GLU A O 1
ATOM 2062 N N . ALA A 1 275 ? -36.080 0.414 -0.429 1.00 57.41 275 ALA A N 1
ATOM 2063 C CA . ALA A 1 275 ? -37.009 0.625 0.678 1.00 57.41 275 ALA A CA 1
ATOM 2064 C C . ALA A 1 275 ? -36.525 1.586 1.784 1.00 57.41 275 ALA A C 1
ATOM 2066 O O . ALA A 1 275 ? -37.264 1.792 2.748 1.00 57.41 275 ALA A O 1
ATOM 2067 N N . VAL A 1 276 ? -35.316 2.157 1.703 1.00 71.00 276 VAL A N 1
ATOM 2068 C CA . VAL A 1 276 ? -34.760 2.984 2.794 1.00 71.00 276 VAL A CA 1
ATOM 2069 C C . VAL A 1 276 ? -34.538 4.427 2.332 1.00 71.00 276 VAL A C 1
ATOM 2071 O O . VAL A 1 276 ? -33.966 4.631 1.260 1.00 71.00 276 VAL A O 1
ATOM 2074 N N . PRO A 1 277 ? -34.960 5.449 3.107 1.00 75.75 277 PRO A N 1
ATOM 2075 C CA . PRO A 1 277 ? -34.718 6.836 2.734 1.00 75.75 277 PRO A CA 1
ATOM 2076 C C . PRO A 1 277 ? -33.213 7.123 2.692 1.00 75.75 277 PRO A C 1
ATOM 2078 O O . PRO A 1 277 ? -32.518 7.026 3.705 1.00 75.75 277 PRO A O 1
ATOM 2081 N N . ASN A 1 278 ? -32.723 7.508 1.516 1.00 86.50 278 ASN A N 1
ATOM 2082 C CA . ASN A 1 278 ? -31.398 8.088 1.358 1.00 86.50 278 ASN A CA 1
ATOM 2083 C C . ASN A 1 278 ? -31.474 9.576 1.722 1.00 86.50 278 ASN A C 1
ATOM 2085 O O . ASN A 1 278 ? -32.257 10.319 1.135 1.00 86.50 278 ASN A O 1
ATOM 2089 N N . LEU A 1 279 ? -30.685 9.998 2.707 1.00 87.12 279 LEU A N 1
ATOM 2090 C CA . LEU A 1 279 ? -30.670 11.372 3.206 1.00 87.12 279 LEU A CA 1
ATOM 2091 C C . LEU A 1 279 ? -29.957 12.342 2.257 1.00 87.12 279 LEU A C 1
ATOM 2093 O O . LEU A 1 279 ? -30.085 13.543 2.448 1.00 87.12 279 LEU A O 1
ATOM 2097 N N . LEU A 1 280 ? -29.195 11.853 1.272 1.00 88.69 280 LEU A N 1
ATOM 2098 C CA . LEU A 1 280 ? -28.542 12.714 0.286 1.00 88.69 280 LEU A CA 1
ATOM 2099 C C . LEU A 1 280 ? -29.543 13.155 -0.786 1.00 88.69 280 LEU A C 1
ATOM 2101 O O . LEU A 1 280 ? -30.097 12.317 -1.499 1.00 88.69 280 LEU A O 1
ATOM 2105 N N . ALA A 1 281 ? -29.696 14.465 -0.984 1.00 83.62 281 ALA A N 1
ATOM 2106 C CA . ALA A 1 281 ? -30.589 15.014 -2.007 1.00 83.62 281 ALA A CA 1
ATOM 2107 C C . ALA A 1 281 ? -30.177 14.669 -3.456 1.00 83.62 281 ALA A C 1
ATOM 2109 O O . ALA A 1 281 ? -31.003 14.711 -4.365 1.00 83.62 281 ALA A O 1
ATOM 2110 N N . SER A 1 282 ? -28.899 14.360 -3.702 1.00 85.50 282 SER A N 1
ATOM 2111 C CA . SER A 1 282 ? -28.347 14.077 -5.038 1.00 85.50 282 SER A CA 1
ATOM 2112 C C . SER A 1 282 ? -27.424 12.857 -5.025 1.00 85.50 282 SER A C 1
ATOM 2114 O O . SER A 1 282 ? -26.248 12.945 -5.370 1.00 85.50 282 SER A O 1
ATOM 2116 N N . ALA A 1 283 ? -27.950 11.715 -4.583 1.00 87.12 283 ALA A N 1
ATOM 2117 C CA . ALA A 1 283 ? -27.231 10.448 -4.653 1.00 87.12 283 ALA A CA 1
ATOM 2118 C C . ALA A 1 283 ? -27.175 9.901 -6.093 1.00 87.12 283 ALA A C 1
ATOM 2120 O O . ALA A 1 283 ? -28.188 9.969 -6.796 1.00 87.12 283 ALA A O 1
ATOM 2121 N N . PRO A 1 284 ? -26.045 9.316 -6.532 1.00 89.25 284 PRO A N 1
ATOM 2122 C CA . PRO A 1 284 ? -26.000 8.566 -7.780 1.00 89.25 284 PRO A CA 1
ATOM 2123 C C . PRO A 1 284 ? -26.937 7.357 -7.720 1.00 89.25 284 PRO A C 1
ATOM 2125 O O . PRO A 1 284 ? -27.105 6.708 -6.684 1.00 89.25 284 PRO A O 1
ATOM 2128 N N . THR A 1 285 ? -27.499 7.002 -8.866 1.00 87.88 285 THR A N 1
ATOM 2129 C CA . THR A 1 285 ? -28.184 5.724 -9.051 1.00 87.88 285 THR A CA 1
ATOM 2130 C C . THR A 1 285 ? -27.203 4.554 -8.918 1.00 87.88 285 THR A C 1
ATOM 2132 O O . THR A 1 285 ? -25.989 4.695 -9.101 1.00 87.88 285 THR A O 1
ATOM 2135 N N . ALA A 1 286 ? -27.731 3.352 -8.669 1.00 87.31 286 ALA A N 1
ATOM 2136 C CA . ALA A 1 286 ? -26.922 2.135 -8.633 1.00 87.31 286 ALA A CA 1
ATOM 2137 C C . ALA A 1 286 ? -26.101 1.933 -9.918 1.00 87.31 286 ALA A C 1
ATOM 2139 O O . ALA A 1 286 ? -24.929 1.564 -9.860 1.00 87.31 286 ALA A O 1
ATOM 2140 N N . ALA A 1 287 ? -26.708 2.219 -11.073 1.00 88.88 287 ALA A N 1
ATOM 2141 C CA . ALA A 1 287 ? -26.063 2.088 -12.372 1.00 88.88 287 ALA A CA 1
ATOM 2142 C C . ALA A 1 287 ? -24.930 3.106 -12.568 1.00 88.88 287 ALA A C 1
ATOM 2144 O O . ALA A 1 287 ? -23.863 2.742 -13.060 1.00 88.88 287 ALA A O 1
ATOM 2145 N N . GLU A 1 288 ? -25.120 4.358 -12.140 1.00 91.12 288 GLU A N 1
ATOM 2146 C CA . GLU A 1 288 ? -24.072 5.386 -12.188 1.00 91.12 288 GLU A CA 1
ATOM 2147 C C . GLU A 1 288 ? -22.889 5.030 -11.288 1.00 91.12 288 GLU A C 1
ATOM 2149 O O . GLU A 1 288 ? -21.738 5.160 -11.711 1.00 91.12 288 GLU A O 1
ATOM 2154 N N . LEU A 1 289 ? -23.153 4.520 -10.080 1.00 90.81 289 LEU A N 1
ATOM 2155 C CA . LEU A 1 289 ? -22.099 4.070 -9.177 1.00 90.81 289 LEU A CA 1
ATOM 2156 C C . LEU A 1 289 ? -21.312 2.897 -9.778 1.00 90.81 289 LEU A C 1
ATOM 2158 O O . LEU A 1 289 ? -20.087 2.961 -9.849 1.00 90.81 289 LEU A O 1
ATOM 2162 N N . VAL A 1 290 ? -21.990 1.845 -10.252 1.00 90.50 290 VAL A N 1
ATOM 2163 C CA . VAL A 1 290 ? -21.319 0.683 -10.862 1.00 90.50 290 VAL A CA 1
ATOM 2164 C C . VAL A 1 290 ? -20.534 1.097 -12.109 1.00 90.50 290 VAL A C 1
ATOM 2166 O O . VAL A 1 290 ? -19.380 0.697 -12.268 1.00 90.50 290 VAL A O 1
ATOM 2169 N N . ALA A 1 291 ? -21.098 1.951 -12.967 1.00 91.94 291 ALA A N 1
ATOM 2170 C CA . ALA A 1 291 ? -20.394 2.481 -14.133 1.00 91.94 291 ALA A CA 1
ATOM 2171 C C . ALA A 1 291 ? -19.140 3.282 -13.741 1.00 91.94 291 ALA A C 1
ATOM 2173 O O . ALA A 1 291 ? -18.102 3.139 -14.396 1.00 91.94 291 ALA A O 1
ATOM 2174 N N . SER A 1 292 ? -19.215 4.071 -12.663 1.00 92.06 292 SER A N 1
ATOM 2175 C CA . SER A 1 292 ? -18.078 4.813 -12.112 1.00 92.06 292 SER A CA 1
ATOM 2176 C C . SER A 1 292 ? -16.959 3.876 -11.657 1.00 92.06 292 SER A C 1
ATOM 2178 O O . SER A 1 292 ? -15.815 4.052 -12.074 1.00 92.06 292 SER A O 1
ATOM 2180 N N . LEU A 1 293 ? -17.292 2.825 -10.899 1.00 91.19 293 LEU A N 1
ATOM 2181 C CA . LEU A 1 293 ? -16.322 1.837 -10.409 1.00 91.19 293 LEU A CA 1
ATOM 2182 C C . LEU A 1 293 ? -15.666 1.041 -11.545 1.00 91.19 293 LEU A C 1
ATOM 2184 O O . LEU A 1 293 ? -14.461 0.800 -11.516 1.00 91.19 293 LEU A O 1
ATOM 2188 N N . LEU A 1 294 ? -16.429 0.665 -12.576 1.00 91.50 294 LEU A N 1
ATOM 2189 C CA . LEU A 1 294 ? -15.880 -0.008 -13.758 1.00 91.50 294 LEU A CA 1
ATOM 2190 C C . LEU A 1 294 ? -14.950 0.916 -14.558 1.00 91.50 294 LEU A C 1
ATOM 2192 O O . LEU A 1 294 ? -13.903 0.484 -15.036 1.00 91.50 294 LEU A O 1
ATOM 2196 N N . ALA A 1 295 ? -15.319 2.190 -14.726 1.00 90.31 295 ALA A N 1
ATOM 2197 C CA . ALA A 1 295 ? -14.475 3.171 -15.407 1.00 90.31 295 ALA A CA 1
ATOM 2198 C C . ALA A 1 295 ? -13.185 3.454 -14.634 1.00 90.31 295 ALA A C 1
ATOM 2200 O O . ALA A 1 295 ? -12.116 3.567 -15.232 1.00 90.31 295 ALA A O 1
ATOM 2201 N N . GLU A 1 296 ? -13.289 3.515 -13.314 1.00 88.38 296 GLU A N 1
ATOM 2202 C CA . GLU A 1 296 ? -12.171 3.660 -12.402 1.00 88.38 296 GLU A CA 1
ATOM 2203 C C . GLU A 1 296 ? -11.189 2.485 -12.487 1.00 88.38 296 GLU A C 1
ATOM 2205 O O . GLU A 1 296 ? -9.992 2.708 -12.676 1.00 88.38 296 GLU A O 1
ATOM 2210 N N . ALA A 1 297 ? -11.687 1.247 -12.426 1.00 88.31 297 ALA A N 1
ATOM 2211 C CA . ALA A 1 297 ? -10.869 0.042 -12.547 1.00 88.31 297 ALA A CA 1
ATOM 2212 C C . ALA A 1 297 ? -10.043 0.037 -13.844 1.00 88.31 297 ALA A C 1
ATOM 2214 O O . ALA A 1 297 ? -8.844 -0.237 -13.818 1.00 88.31 297 ALA A O 1
ATOM 2215 N N . ARG A 1 298 ? -10.662 0.429 -14.969 1.00 84.25 298 ARG A N 1
ATOM 2216 C CA . ARG A 1 298 ? -9.975 0.572 -16.266 1.00 84.25 298 ARG A CA 1
ATOM 2217 C C . ARG A 1 298 ? -8.920 1.675 -16.270 1.00 84.25 298 ARG A C 1
ATOM 2219 O O . ARG A 1 298 ? -7.931 1.566 -16.988 1.00 84.25 298 ARG A O 1
ATOM 2226 N N . LYS A 1 299 ? -9.147 2.758 -15.520 1.00 79.62 299 LYS A N 1
ATOM 2227 C CA . LYS A 1 299 ? -8.221 3.894 -15.456 1.00 79.62 299 LYS A CA 1
ATOM 2228 C C . LYS A 1 299 ? -6.989 3.574 -14.615 1.00 79.62 299 LYS A C 1
ATOM 2230 O O . LYS A 1 299 ? -5.898 3.966 -15.005 1.00 79.62 299 LYS A O 1
ATOM 2235 N N . PHE A 1 300 ? -7.160 2.903 -13.476 1.00 69.00 300 PHE A N 1
ATOM 2236 C CA . PHE A 1 300 ? -6.052 2.600 -12.560 1.00 69.00 300 PHE A CA 1
ATOM 2237 C C . PHE A 1 300 ? -5.229 1.381 -12.960 1.00 69.00 300 PHE A C 1
ATOM 2239 O O . PHE A 1 300 ? -4.085 1.251 -12.530 1.00 69.00 300 PHE A O 1
ATOM 2246 N N . HIS A 1 301 ? -5.779 0.529 -13.817 1.00 64.81 301 HIS A N 1
ATOM 2247 C CA . HIS A 1 301 ? -5.069 -0.594 -14.410 1.00 64.81 301 HIS A CA 1
ATOM 2248 C C . HIS A 1 301 ? -5.128 -0.484 -15.938 1.00 64.81 301 HIS A C 1
ATOM 2250 O O . HIS A 1 301 ? -5.695 -1.356 -16.599 1.00 64.81 301 HIS A O 1
ATOM 2256 N N . PRO A 1 302 ? -4.602 0.614 -16.521 1.00 61.25 302 PRO A N 1
ATOM 2257 C CA . PRO A 1 302 ? -4.667 0.790 -17.957 1.00 61.25 302 PRO A CA 1
ATOM 2258 C C . PRO A 1 302 ? -3.881 -0.336 -18.625 1.00 61.25 302 PRO A C 1
ATOM 2260 O O . PRO A 1 302 ? -2.854 -0.783 -18.108 1.00 61.25 302 PRO A O 1
ATOM 2263 N N . ALA A 1 303 ? -4.337 -0.760 -19.805 1.00 65.94 303 ALA A N 1
ATOM 2264 C CA . ALA A 1 303 ? -3.505 -1.587 -20.668 1.00 65.94 303 ALA A CA 1
ATOM 2265 C C . ALA A 1 303 ? -2.134 -0.899 -20.796 1.00 65.94 303 ALA A C 1
ATOM 2267 O O . ALA A 1 303 ? -2.103 0.308 -21.093 1.00 65.94 303 ALA A O 1
ATOM 2268 N N . PRO A 1 304 ? -1.033 -1.620 -20.522 1.00 70.31 304 PRO A N 1
ATOM 2269 C CA . PRO A 1 304 ? 0.277 -1.002 -20.426 1.00 70.31 304 PRO A CA 1
ATOM 2270 C C . PRO A 1 304 ? 0.572 -0.321 -21.758 1.00 70.31 304 PRO A C 1
ATOM 2272 O O . PRO A 1 304 ? 0.307 -0.890 -22.810 1.00 70.31 304 PRO A O 1
ATOM 2275 N N . THR A 1 305 ? 1.045 0.922 -21.732 1.00 82.69 305 THR A N 1
ATOM 2276 C CA . THR A 1 305 ? 1.400 1.703 -22.935 1.00 82.69 305 THR A CA 1
ATOM 2277 C C . THR A 1 305 ? 2.609 1.122 -23.659 1.00 82.69 305 THR A C 1
ATOM 2279 O O . THR A 1 305 ? 2.800 1.382 -24.846 1.00 82.69 305 THR A O 1
ATOM 2282 N N . PHE A 1 306 ? 3.391 0.313 -22.948 1.00 88.50 306 PHE A N 1
ATOM 2283 C CA . PHE A 1 306 ? 4.598 -0.331 -23.421 1.00 88.50 306 PHE A CA 1
ATOM 2284 C C . PHE A 1 306 ? 4.645 -1.801 -23.008 1.00 88.50 306 PHE A C 1
ATOM 2286 O O . PHE A 1 306 ? 3.997 -2.218 -22.052 1.00 88.50 306 PHE A O 1
ATOM 2293 N N . GLU A 1 307 ? 5.452 -2.580 -23.705 1.00 87.75 307 GLU A N 1
ATOM 2294 C CA . GLU A 1 307 ? 5.806 -3.941 -23.321 1.00 87.75 307 GLU A CA 1
ATOM 2295 C C . GLU A 1 307 ? 7.315 -4.137 -23.461 1.00 87.75 307 GLU A C 1
ATOM 2297 O O . GLU A 1 307 ? 7.957 -3.509 -24.307 1.00 87.75 307 GLU A O 1
ATOM 2302 N N . ILE A 1 308 ? 7.882 -4.992 -22.610 1.00 89.25 308 ILE A N 1
ATOM 2303 C CA . ILE A 1 308 ? 9.290 -5.380 -22.688 1.00 89.25 308 ILE A CA 1
ATOM 2304 C C . ILE A 1 308 ? 9.386 -6.560 -23.653 1.00 89.25 308 ILE A C 1
ATOM 2306 O O . ILE A 1 308 ? 8.816 -7.621 -23.395 1.00 89.25 308 ILE A O 1
ATOM 2310 N N . LYS A 1 309 ? 10.126 -6.394 -24.748 1.00 89.50 309 LYS A N 1
ATOM 2311 C CA . LYS A 1 309 ? 10.419 -7.464 -25.708 1.00 89.50 309 LYS A CA 1
ATOM 2312 C C . LYS A 1 309 ? 11.893 -7.805 -25.694 1.00 89.50 309 LYS A C 1
ATOM 2314 O O . LYS A 1 309 ? 12.731 -6.947 -25.437 1.00 89.50 309 LYS A O 1
ATOM 2319 N N . LEU A 1 310 ? 12.210 -9.065 -25.970 1.00 90.19 310 LEU A N 1
ATOM 2320 C CA . LEU A 1 310 ? 13.566 -9.455 -26.336 1.00 90.19 310 LEU A CA 1
ATOM 2321 C C . LEU A 1 310 ? 13.761 -9.106 -27.811 1.00 90.19 310 LEU A C 1
ATOM 2323 O O . LEU A 1 310 ? 12.974 -9.547 -28.650 1.00 90.19 310 LEU A O 1
ATOM 2327 N N . HIS A 1 311 ? 14.797 -8.331 -28.119 1.00 87.56 311 HIS A N 1
ATOM 2328 C CA . HIS A 1 311 ? 15.126 -8.002 -29.499 1.00 87.56 311 HIS A CA 1
ATOM 2329 C C . HIS A 1 311 ? 15.457 -9.295 -30.277 1.00 87.56 311 HIS A C 1
ATOM 2331 O O . HIS A 1 311 ? 16.077 -10.205 -29.725 1.00 87.56 311 HIS A O 1
ATOM 2337 N N . GLU A 1 312 ? 15.078 -9.379 -31.561 1.00 87.75 312 GLU A N 1
ATOM 2338 C CA . GLU A 1 312 ? 15.279 -10.581 -32.401 1.00 87.75 312 GLU A CA 1
ATOM 2339 C C . GLU A 1 312 ? 16.736 -11.073 -32.384 1.00 87.75 312 GLU A C 1
ATOM 2341 O O . GLU A 1 312 ? 17.022 -12.260 -32.246 1.00 87.75 312 GLU A O 1
ATOM 2346 N N . ASP A 1 313 ? 17.674 -10.129 -32.466 1.00 85.56 313 ASP A N 1
ATOM 2347 C CA . ASP A 1 313 ? 19.061 -10.345 -32.058 1.00 85.56 313 ASP A CA 1
ATOM 2348 C C . ASP A 1 313 ? 19.193 -10.256 -30.532 1.00 85.56 313 ASP A C 1
ATOM 2350 O O . ASP A 1 313 ? 19.321 -9.160 -29.977 1.00 85.56 313 ASP A O 1
ATOM 2354 N N . SER A 1 314 ? 19.212 -11.412 -29.866 1.00 81.50 314 SER A N 1
ATOM 2355 C CA . SER A 1 314 ? 19.278 -11.522 -28.404 1.00 81.50 314 SER A CA 1
ATOM 2356 C C . SER A 1 314 ? 20.507 -10.848 -27.784 1.00 81.50 314 SER A C 1
ATOM 2358 O O . SER A 1 314 ? 20.509 -10.560 -26.589 1.00 81.50 314 SER A O 1
ATOM 2360 N N . ARG A 1 315 ? 21.555 -10.565 -28.573 1.00 80.69 315 ARG A N 1
ATOM 2361 C CA . ARG A 1 315 ? 22.752 -9.837 -28.113 1.00 80.69 315 ARG A CA 1
ATOM 2362 C C . ARG A 1 315 ? 22.458 -8.375 -27.790 1.00 80.69 315 ARG A C 1
ATOM 2364 O O . ARG A 1 315 ? 23.202 -7.778 -27.020 1.00 80.69 315 ARG A O 1
ATOM 2371 N N . LYS A 1 316 ? 21.394 -7.804 -28.368 1.00 81.19 316 LYS A N 1
ATOM 2372 C CA . LYS A 1 316 ? 20.940 -6.441 -28.058 1.00 81.19 316 LYS A CA 1
ATOM 2373 C C . LYS A 1 316 ? 20.092 -6.368 -26.787 1.00 81.19 316 LYS A C 1
ATOM 2375 O O . LYS A 1 316 ? 19.826 -5.272 -26.310 1.00 81.19 316 LYS A O 1
ATOM 2380 N N . GLY A 1 317 ? 19.700 -7.513 -26.226 1.00 87.19 317 GLY A N 1
ATOM 2381 C CA . GLY A 1 317 ? 18.933 -7.580 -24.989 1.00 87.19 317 GLY A CA 1
ATOM 2382 C C . GLY A 1 317 ? 17.472 -7.158 -25.150 1.00 87.19 317 GLY A C 1
ATOM 2383 O O . GLY A 1 317 ? 16.858 -7.349 -26.202 1.00 87.19 317 GLY A O 1
ATOM 2384 N N . TYR A 1 318 ? 16.905 -6.644 -24.063 1.00 90.56 318 TYR A N 1
ATOM 2385 C CA . TYR A 1 318 ? 15.504 -6.246 -23.990 1.00 90.56 318 TYR A CA 1
ATOM 2386 C C . TYR A 1 318 ? 15.309 -4.790 -24.414 1.00 90.56 318 TYR A C 1
ATOM 2388 O O . TYR A 1 318 ? 16.173 -3.951 -24.180 1.00 90.56 318 TYR A O 1
ATOM 2396 N N . HIS A 1 319 ? 14.153 -4.493 -24.996 1.00 90.44 319 HIS A N 1
ATOM 2397 C CA . HIS A 1 319 ? 13.754 -3.152 -25.409 1.00 90.44 319 HIS A CA 1
ATOM 2398 C C . HIS A 1 319 ? 12.274 -2.910 -25.109 1.00 90.44 319 HIS A C 1
ATOM 2400 O O . HIS A 1 319 ? 11.510 -3.847 -24.861 1.00 90.44 319 HIS A O 1
ATOM 2406 N N . LEU A 1 320 ? 11.884 -1.637 -25.100 1.00 93.56 320 LEU A N 1
ATOM 2407 C CA . LEU A 1 320 ? 10.504 -1.213 -24.898 1.00 93.56 320 LEU A CA 1
ATOM 2408 C C . LEU A 1 320 ? 9.834 -0.939 -26.241 1.00 93.56 320 LEU A C 1
ATOM 2410 O O . LEU A 1 320 ? 10.349 -0.137 -27.016 1.00 93.56 320 LEU A O 1
ATOM 2414 N N . CYS A 1 321 ? 8.660 -1.523 -26.472 1.00 93.88 321 CYS A N 1
ATOM 2415 C CA . CYS A 1 321 ? 7.821 -1.210 -27.631 1.00 93.88 321 CYS A CA 1
ATOM 2416 C C . CYS A 1 321 ? 6.474 -0.649 -27.183 1.00 93.88 321 CYS A C 1
ATOM 2418 O O . CYS A 1 321 ? 5.929 -1.094 -26.173 1.00 93.88 321 CYS A O 1
ATOM 2420 N N . ALA A 1 322 ? 5.897 0.272 -27.954 1.00 94.69 322 ALA A N 1
ATOM 2421 C CA . ALA A 1 322 ? 4.531 0.731 -27.733 1.00 94.69 322 ALA A CA 1
ATOM 2422 C C . ALA A 1 322 ? 3.533 -0.413 -27.982 1.00 94.69 322 ALA A C 1
ATOM 2424 O O . ALA A 1 322 ? 3.577 -1.069 -29.019 1.00 94.69 322 ALA A O 1
ATOM 2425 N N . THR A 1 323 ? 2.583 -0.645 -27.081 1.00 91.69 323 THR A N 1
ATOM 2426 C CA . THR A 1 323 ? 1.541 -1.685 -27.268 1.00 91.69 323 THR A CA 1
ATOM 2427 C C . THR A 1 323 ? 0.382 -1.214 -28.147 1.00 91.69 323 THR A C 1
ATOM 2429 O O . THR A 1 323 ? -0.416 -2.011 -28.638 1.00 91.69 323 THR A O 1
ATOM 2432 N N . LYS A 1 324 ? 0.266 0.103 -28.332 1.00 91.81 324 LYS A N 1
ATOM 2433 C CA . LYS A 1 324 ? -0.798 0.787 -29.067 1.00 91.81 324 LYS A CA 1
ATOM 2434 C C . LYS A 1 324 ? -0.240 2.034 -29.743 1.00 91.81 324 LYS A C 1
ATOM 2436 O O . LYS A 1 324 ? 0.841 2.496 -29.395 1.00 91.81 324 LYS A O 1
ATOM 2441 N N . ALA A 1 325 ? -0.997 2.592 -30.683 1.00 95.94 325 ALA A N 1
ATOM 2442 C CA . ALA A 1 325 ? -0.649 3.882 -31.261 1.00 95.94 325 ALA A CA 1
ATOM 2443 C C . ALA A 1 325 ? -0.790 4.989 -30.201 1.00 95.94 325 ALA A C 1
ATOM 2445 O O . ALA A 1 325 ? -1.806 5.041 -29.501 1.00 95.94 325 ALA A O 1
ATOM 2446 N N . LEU A 1 326 ? 0.213 5.859 -30.103 1.00 95.50 326 LEU A N 1
ATOM 2447 C CA . LEU A 1 326 ? 0.245 7.009 -29.198 1.00 95.50 326 LEU A CA 1
ATOM 2448 C C . LEU A 1 326 ? 0.370 8.281 -30.031 1.00 95.50 326 LEU A C 1
ATOM 2450 O O . LEU A 1 326 ? 1.147 8.333 -30.983 1.00 95.50 326 LEU A O 1
ATOM 2454 N N . ARG A 1 327 ? -0.405 9.305 -29.691 1.00 97.31 327 ARG A N 1
ATOM 2455 C CA . ARG A 1 327 ? -0.318 10.628 -30.311 1.00 97.31 327 ARG A CA 1
ATOM 2456 C C . ARG A 1 327 ? 0.725 11.466 -29.591 1.00 97.31 327 ARG A C 1
ATOM 2458 O O . ARG A 1 327 ? 0.959 11.279 -28.399 1.00 97.31 327 ARG A O 1
ATOM 2465 N N . LYS A 1 328 ? 1.299 12.452 -30.279 1.00 97.69 328 LYS A N 1
ATOM 2466 C CA . LYS A 1 328 ? 2.143 13.469 -29.644 1.00 97.69 328 LYS A CA 1
ATOM 2467 C C . LYS A 1 328 ? 1.449 14.060 -28.407 1.00 97.69 328 LYS A C 1
ATOM 2469 O O . LYS A 1 328 ? 0.344 14.589 -28.507 1.00 97.69 328 LYS A O 1
ATOM 2474 N N . GLY A 1 329 ? 2.135 14.024 -27.268 1.00 96.38 329 GLY A N 1
ATOM 2475 C CA . GLY A 1 329 ? 1.640 14.500 -25.975 1.00 96.38 329 GLY A CA 1
ATOM 2476 C C . GLY A 1 329 ? 0.940 13.442 -25.118 1.00 96.38 329 GLY A C 1
ATOM 2477 O O . GLY A 1 329 ? 0.705 13.712 -23.942 1.00 96.38 329 GLY A O 1
ATOM 2478 N N . ASP A 1 330 ? 0.649 12.250 -25.649 1.00 95.62 330 ASP A N 1
ATOM 2479 C CA . ASP A 1 330 ? 0.115 11.149 -24.843 1.00 95.62 330 ASP A CA 1
ATOM 2480 C C . ASP A 1 330 ? 1.142 10.715 -23.787 1.00 95.62 330 ASP A C 1
ATOM 2482 O O . ASP A 1 330 ? 2.339 10.625 -24.069 1.00 95.62 330 ASP A O 1
ATOM 2486 N N . VAL A 1 331 ? 0.674 10.416 -22.572 1.00 92.25 331 VAL A N 1
ATOM 2487 C CA . VAL A 1 331 ? 1.524 9.899 -21.489 1.00 92.25 331 VAL A CA 1
ATOM 2488 C C . VAL A 1 331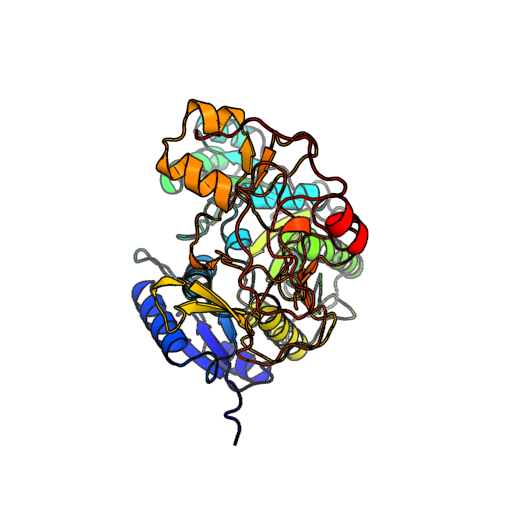 ? 1.969 8.476 -21.821 1.00 92.25 331 VAL A C 1
ATOM 2490 O O . VAL A 1 331 ? 1.150 7.575 -22.002 1.00 92.25 331 VAL A O 1
ATOM 2493 N N . VAL A 1 332 ? 3.285 8.286 -21.881 1.00 92.69 332 VAL A N 1
ATOM 2494 C CA . VAL A 1 332 ? 3.958 6.997 -22.068 1.00 92.69 332 VAL A CA 1
ATOM 2495 C C . VAL A 1 332 ? 4.259 6.380 -20.706 1.00 92.69 332 VAL A C 1
ATOM 2497 O O . VAL A 1 332 ? 3.899 5.226 -20.476 1.00 92.69 332 VAL A O 1
ATOM 2500 N N . PHE A 1 333 ? 4.854 7.153 -19.790 1.00 89.75 333 PHE A N 1
ATOM 2501 C CA . PHE A 1 333 ? 5.136 6.741 -18.414 1.00 89.75 333 PHE A CA 1
ATOM 2502 C C . PHE A 1 333 ? 4.548 7.748 -17.422 1.00 89.75 333 PHE A C 1
ATOM 2504 O O . PHE A 1 333 ? 4.823 8.943 -17.515 1.00 89.75 333 PHE A O 1
ATOM 2511 N N . GLU A 1 334 ? 3.755 7.261 -16.470 1.00 87.31 334 GLU A N 1
ATOM 2512 C CA . GLU A 1 334 ? 3.216 8.059 -15.364 1.00 87.31 334 GLU A CA 1
ATOM 2513 C C . GLU A 1 334 ? 4.047 7.782 -14.104 1.00 87.31 334 GLU A C 1
ATOM 2515 O O . GLU A 1 334 ? 3.809 6.789 -13.420 1.00 87.31 334 GLU A O 1
ATOM 2520 N N . ASP A 1 335 ? 5.069 8.604 -13.855 1.00 86.62 335 ASP A N 1
ATOM 2521 C CA . ASP A 1 335 ? 6.057 8.437 -12.778 1.00 86.62 335 ASP A CA 1
ATOM 2522 C C . ASP A 1 335 ? 5.890 9.395 -11.604 1.00 86.62 335 ASP A C 1
ATOM 2524 O O . ASP A 1 335 ? 6.493 9.188 -10.549 1.00 86.62 335 ASP A O 1
ATOM 2528 N N . GLU A 1 336 ? 5.045 10.413 -11.747 1.00 86.62 336 GLU A N 1
ATOM 2529 C CA . GLU A 1 336 ? 4.691 11.270 -10.623 1.00 86.62 336 GLU A CA 1
ATOM 2530 C C . GLU A 1 336 ? 4.090 10.438 -9.482 1.00 86.62 336 GLU A C 1
ATOM 2532 O O . GLU A 1 336 ? 3.181 9.627 -9.673 1.00 86.62 336 GLU A O 1
ATOM 2537 N N . CYS A 1 337 ? 4.620 10.639 -8.273 1.00 78.94 337 CYS A N 1
ATOM 2538 C CA . CYS A 1 337 ? 4.2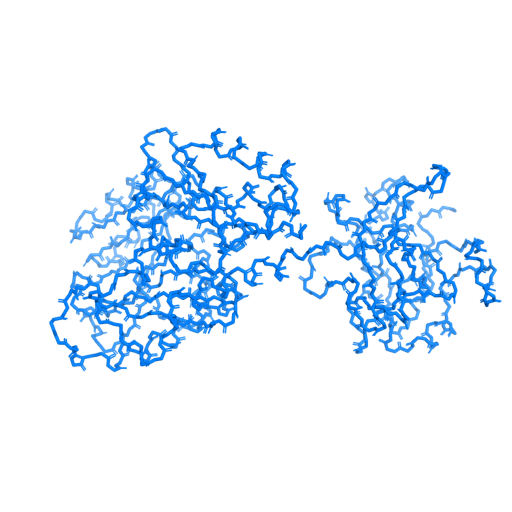59 9.895 -7.062 1.00 78.94 337 CYS A CA 1
ATOM 2539 C C . CYS A 1 337 ? 4.535 8.378 -7.097 1.00 78.94 337 CYS A C 1
ATOM 2541 O O . CYS A 1 337 ? 4.073 7.667 -6.197 1.00 78.94 337 CYS A O 1
ATOM 2543 N N . ARG A 1 338 ? 5.295 7.858 -8.072 1.00 77.75 338 ARG A N 1
ATOM 2544 C CA . ARG A 1 338 ? 5.777 6.473 -7.997 1.00 77.75 338 ARG A CA 1
ATOM 2545 C C . ARG A 1 338 ? 6.854 6.334 -6.927 1.00 77.75 338 ARG A C 1
ATOM 2547 O O . ARG A 1 338 ? 7.660 7.234 -6.696 1.00 77.75 338 ARG A O 1
ATOM 2554 N N . SER A 1 339 ? 6.858 5.180 -6.270 1.00 77.50 339 SER A N 1
ATOM 2555 C CA . SER A 1 339 ? 7.990 4.766 -5.449 1.00 77.50 339 SER A CA 1
ATOM 2556 C C . SER A 1 339 ? 9.190 4.498 -6.353 1.00 77.50 339 SER A C 1
ATOM 2558 O O . SER A 1 339 ? 9.018 3.955 -7.439 1.00 77.50 339 SER A O 1
ATOM 2560 N N . PHE A 1 340 ? 10.366 4.898 -5.882 1.00 80.50 340 PHE A N 1
ATOM 2561 C CA . PHE A 1 340 ? 11.661 4.546 -6.445 1.00 80.50 340 PHE A CA 1
ATOM 2562 C C . PHE A 1 340 ? 12.547 4.096 -5.291 1.00 80.50 340 PHE A C 1
ATOM 2564 O O . PHE A 1 340 ? 12.504 4.686 -4.204 1.00 80.50 340 PHE A O 1
ATOM 2571 N N . ALA A 1 341 ? 13.381 3.088 -5.519 1.00 88.56 341 ALA A N 1
ATOM 2572 C CA . ALA A 1 341 ? 14.493 2.829 -4.622 1.00 88.56 341 ALA A CA 1
ATOM 2573 C C . ALA A 1 341 ? 15.533 3.952 -4.781 1.00 88.56 341 ALA A C 1
ATOM 2575 O O . ALA A 1 341 ? 15.848 4.374 -5.894 1.00 88.56 341 ALA A O 1
ATOM 2576 N N . VAL A 1 342 ? 16.056 4.458 -3.663 1.00 92.88 342 VAL A N 1
ATOM 2577 C CA . VAL A 1 342 ? 17.020 5.566 -3.637 1.00 92.88 342 VAL A CA 1
ATOM 2578 C C . VAL A 1 342 ? 18.261 5.142 -2.867 1.00 92.88 342 VAL A C 1
ATOM 2580 O O . VAL A 1 342 ? 18.163 4.531 -1.803 1.00 92.88 342 VAL A O 1
ATOM 2583 N N . VAL A 1 343 ? 19.436 5.493 -3.382 1.00 94.94 343 VAL A N 1
ATOM 2584 C CA . VAL A 1 343 ? 20.723 5.212 -2.741 1.00 94.94 343 VAL A CA 1
ATOM 2585 C C . VAL A 1 343 ? 21.628 6.436 -2.794 1.00 94.94 343 VAL A C 1
ATOM 2587 O O . VAL A 1 343 ? 21.531 7.273 -3.691 1.00 94.94 343 VAL A O 1
ATOM 2590 N N . THR A 1 344 ? 22.538 6.547 -1.829 1.00 94.50 344 THR A N 1
ATOM 2591 C CA . THR A 1 344 ? 23.605 7.548 -1.887 1.00 94.50 344 THR A CA 1
ATOM 2592 C C . THR A 1 344 ? 24.847 6.957 -2.545 1.00 94.50 344 THR A C 1
ATOM 2594 O O . THR A 1 344 ? 25.198 5.796 -2.317 1.00 94.50 344 THR A O 1
ATOM 2597 N N . ARG A 1 345 ? 25.571 7.763 -3.322 1.00 91.81 345 ARG A N 1
ATOM 2598 C CA . ARG A 1 345 ? 26.832 7.335 -3.944 1.00 91.81 345 ARG A CA 1
ATOM 2599 C C . ARG A 1 345 ? 27.853 6.787 -2.929 1.00 91.81 345 ARG A C 1
ATOM 2601 O O . ARG A 1 345 ? 28.404 5.720 -3.189 1.00 91.81 345 ARG A O 1
ATOM 2608 N N . PRO A 1 346 ? 28.080 7.411 -1.750 1.00 93.81 346 PRO A N 1
ATOM 2609 C CA . PRO A 1 346 ? 29.012 6.863 -0.763 1.00 93.81 346 PRO A CA 1
ATOM 2610 C C . PRO A 1 346 ? 28.606 5.482 -0.235 1.00 93.81 346 PRO A C 1
ATOM 2612 O O . PRO A 1 346 ? 29.473 4.695 0.140 1.00 93.81 346 PRO A O 1
ATOM 2615 N N . HIS A 1 347 ? 27.304 5.175 -0.191 1.00 96.56 347 HIS A N 1
ATOM 2616 C CA . HIS A 1 347 ? 26.838 3.843 0.183 1.00 96.56 347 HIS A CA 1
ATOM 2617 C C . HIS A 1 347 ? 27.227 2.811 -0.885 1.00 96.56 347 HIS A C 1
ATOM 2619 O O . HIS A 1 347 ? 27.800 1.777 -0.547 1.00 96.56 347 HIS A O 1
ATOM 2625 N N . VAL A 1 348 ? 27.004 3.125 -2.165 1.00 94.69 348 VAL A N 1
ATOM 2626 C CA . VAL A 1 348 ? 27.408 2.280 -3.304 1.00 94.69 348 VAL A CA 1
ATOM 2627 C C . VAL A 1 348 ? 28.920 2.039 -3.295 1.00 94.69 348 VAL A C 1
ATOM 2629 O O . VAL A 1 348 ? 29.372 0.900 -3.367 1.00 94.69 348 VAL A O 1
ATOM 2632 N N . GLU A 1 349 ? 29.720 3.094 -3.127 1.00 93.38 349 GLU A N 1
ATOM 2633 C CA . GLU A 1 349 ? 31.187 3.003 -3.088 1.00 93.38 349 GLU A CA 1
ATOM 2634 C C . GLU A 1 349 ? 31.693 2.035 -2.007 1.00 93.38 349 GLU A C 1
ATOM 2636 O O . GLU A 1 349 ? 32.598 1.236 -2.271 1.00 93.38 349 GLU A O 1
ATOM 2641 N N . ARG A 1 350 ? 31.096 2.094 -0.809 1.00 96.38 350 ARG A N 1
ATOM 2642 C CA . ARG A 1 350 ? 31.531 1.342 0.378 1.00 96.38 350 ARG A CA 1
ATOM 2643 C C . ARG A 1 350 ? 30.984 -0.078 0.459 1.00 96.38 350 ARG A C 1
ATOM 2645 O O . ARG A 1 350 ? 31.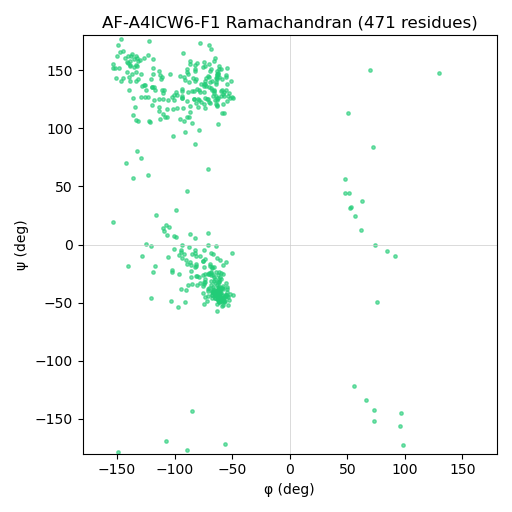664 -0.932 1.021 1.00 96.38 350 ARG A O 1
ATOM 2652 N N . HIS A 1 351 ? 29.764 -0.315 -0.022 1.00 97.00 351 HIS A N 1
ATOM 2653 C CA . HIS A 1 351 ? 29.023 -1.541 0.293 1.00 97.00 351 HIS A CA 1
ATOM 2654 C C . HIS A 1 351 ? 28.725 -2.427 -0.914 1.00 97.00 351 HIS A C 1
ATOM 2656 O O . HIS A 1 351 ? 28.408 -3.596 -0.716 1.00 97.00 351 HIS A O 1
ATOM 2662 N N . TRP A 1 352 ? 28.800 -1.904 -2.140 1.00 95.81 352 TRP A N 1
ATOM 2663 C CA . TRP A 1 352 ? 28.482 -2.682 -3.337 1.00 95.81 352 TRP A CA 1
ATOM 2664 C C . TRP A 1 352 ? 29.745 -3.284 -3.956 1.00 95.81 352 TRP A C 1
ATOM 2666 O O . TRP A 1 352 ? 30.825 -2.680 -3.937 1.00 95.81 352 TRP A O 1
ATOM 2676 N N . ASP A 1 353 ? 29.598 -4.487 -4.502 1.00 96.19 353 ASP A N 1
ATOM 2677 C CA . ASP A 1 353 ? 30.635 -5.163 -5.274 1.00 96.19 353 ASP A CA 1
ATOM 2678 C C . ASP A 1 353 ? 30.737 -4.594 -6.701 1.00 96.19 353 ASP A C 1
ATOM 2680 O O . ASP A 1 353 ? 29.958 -3.729 -7.115 1.00 96.19 353 ASP A O 1
ATOM 2684 N N . ASP A 1 354 ? 31.741 -5.042 -7.456 1.00 94.94 354 ASP A N 1
ATOM 2685 C CA . ASP A 1 354 ? 31.999 -4.532 -8.806 1.00 94.94 354 ASP A CA 1
ATOM 2686 C C . ASP A 1 354 ? 30.828 -4.777 -9.785 1.00 94.94 354 ASP A C 1
ATOM 2688 O O . ASP A 1 354 ? 30.494 -3.851 -10.533 1.00 94.94 354 ASP A O 1
ATOM 2692 N N . PRO A 1 355 ? 30.143 -5.945 -9.785 1.00 93.88 355 PRO A N 1
ATOM 2693 C CA . PRO A 1 355 ? 28.932 -6.151 -10.584 1.00 93.88 355 PRO A CA 1
ATOM 2694 C C . PRO A 1 355 ? 27.810 -5.142 -10.296 1.00 93.88 355 PRO A C 1
ATOM 2696 O O . PRO A 1 355 ? 27.219 -4.585 -11.229 1.00 93.88 355 PRO A O 1
ATOM 2699 N N . LEU A 1 356 ? 27.526 -4.865 -9.020 1.00 92.50 356 LEU A N 1
ATOM 2700 C CA . LEU A 1 356 ? 26.498 -3.896 -8.641 1.00 92.50 356 LEU A CA 1
ATOM 2701 C C . LEU A 1 356 ? 26.924 -2.457 -8.950 1.00 92.50 356 LEU A C 1
ATOM 2703 O O . LEU A 1 356 ? 26.105 -1.674 -9.426 1.00 92.50 356 LEU A O 1
ATOM 2707 N N . LYS A 1 357 ? 28.202 -2.105 -8.760 1.00 93.19 357 LYS A N 1
ATOM 2708 C CA . LYS A 1 357 ? 28.753 -0.794 -9.155 1.00 93.19 357 LYS A CA 1
ATOM 2709 C C . LYS A 1 357 ? 28.667 -0.562 -10.658 1.00 93.19 357 LYS A C 1
ATOM 2711 O O . LYS A 1 357 ? 28.330 0.540 -11.081 1.00 93.19 357 LYS A O 1
ATOM 2716 N N . LYS A 1 358 ? 28.916 -1.598 -11.463 1.00 90.25 358 LYS A N 1
ATOM 2717 C CA . LYS A 1 358 ? 28.736 -1.536 -12.917 1.00 90.25 358 LYS A CA 1
ATOM 2718 C C . LYS A 1 358 ? 27.275 -1.248 -13.268 1.00 90.25 358 LYS A C 1
ATOM 2720 O O . LYS A 1 358 ? 27.005 -0.316 -14.016 1.00 90.25 358 LYS A O 1
ATOM 2725 N N . THR A 1 359 ? 26.349 -1.996 -12.670 1.00 89.06 359 THR A N 1
ATOM 2726 C CA . THR A 1 359 ? 24.901 -1.808 -12.869 1.00 89.06 359 THR A CA 1
ATOM 2727 C C . THR A 1 359 ? 24.458 -0.402 -12.441 1.00 89.06 359 THR A C 1
ATOM 2729 O O . THR A 1 359 ? 23.718 0.261 -13.159 1.00 89.06 359 THR A O 1
ATOM 2732 N N . PHE A 1 360 ? 24.965 0.105 -11.313 1.00 90.56 360 PHE A N 1
ATOM 2733 C CA . PHE A 1 360 ? 24.724 1.478 -10.866 1.00 90.56 360 PHE A CA 1
ATOM 2734 C C . PHE A 1 360 ? 25.162 2.507 -11.915 1.00 90.56 360 PHE A C 1
ATOM 2736 O O . PHE A 1 360 ? 24.388 3.388 -12.266 1.00 90.56 360 PHE A O 1
ATOM 2743 N N . THR A 1 361 ? 26.381 2.381 -12.447 1.00 86.81 361 THR A N 1
ATOM 2744 C CA . THR A 1 361 ? 26.910 3.287 -13.478 1.00 86.81 361 THR A CA 1
ATOM 2745 C C . THR A 1 361 ? 26.100 3.259 -14.780 1.00 86.81 361 THR A C 1
ATOM 2747 O O . THR A 1 361 ? 26.099 4.245 -15.515 1.00 86.81 361 THR A O 1
ATOM 2750 N N . GLU A 1 362 ? 25.421 2.150 -15.074 1.00 83.31 362 GLU A N 1
ATOM 2751 C CA . GLU A 1 362 ? 24.624 1.977 -16.293 1.00 83.31 362 GLU A CA 1
ATOM 2752 C C . GLU A 1 362 ? 23.170 2.459 -16.142 1.00 83.31 362 GLU A C 1
ATOM 2754 O O . GLU A 1 362 ? 22.613 2.984 -17.104 1.00 83.31 362 GLU A O 1
ATOM 2759 N N . TYR A 1 363 ? 22.556 2.302 -14.961 1.00 86.19 363 TYR A N 1
ATOM 2760 C CA . TYR A 1 363 ? 21.100 2.454 -14.804 1.00 86.19 363 TYR A CA 1
ATOM 2761 C C . TYR A 1 363 ? 20.646 3.411 -13.694 1.00 86.19 363 TYR A C 1
ATOM 2763 O O . TYR A 1 363 ? 19.455 3.714 -13.632 1.00 86.19 363 TYR A O 1
ATOM 2771 N N . ALA A 1 364 ? 21.530 3.886 -12.812 1.00 89.31 364 ALA A N 1
ATOM 2772 C CA . ALA A 1 364 ? 21.134 4.801 -11.742 1.00 89.31 364 ALA A CA 1
ATOM 2773 C C . ALA A 1 364 ? 20.939 6.232 -12.269 1.00 89.31 364 ALA A C 1
ATOM 2775 O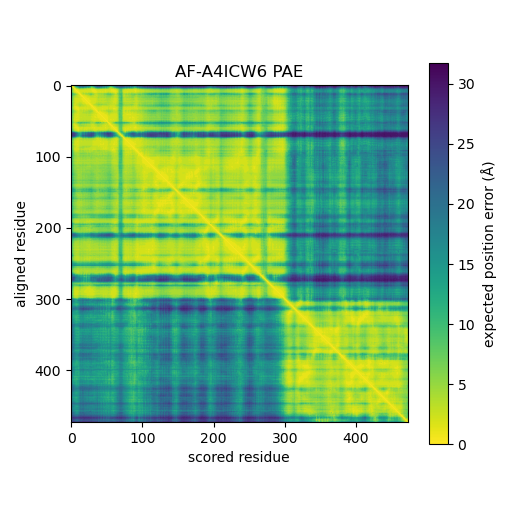 O . ALA A 1 364 ? 21.735 6.722 -13.070 1.00 89.31 364 ALA A O 1
ATOM 2776 N N . TRP A 1 365 ? 19.885 6.916 -11.816 1.00 88.25 365 TRP A N 1
ATOM 2777 C CA . TRP A 1 365 ? 19.558 8.281 -12.246 1.00 88.25 365 TRP A CA 1
ATOM 2778 C C . TRP A 1 365 ? 19.800 9.273 -11.101 1.00 88.25 365 TRP A C 1
ATOM 2780 O O . TRP A 1 365 ? 19.240 9.088 -10.021 1.00 88.25 365 TRP A O 1
ATOM 2790 N N . PRO A 1 366 ? 20.606 10.328 -11.287 1.00 89.75 366 PRO A N 1
ATOM 2791 C CA . PRO A 1 366 ? 20.912 11.306 -10.238 1.00 89.75 366 PRO A CA 1
ATOM 2792 C C . PRO A 1 366 ? 19.678 12.126 -9.840 1.00 89.75 366 PRO A C 1
ATOM 2794 O O . PRO A 1 366 ? 19.039 12.741 -10.682 1.00 89.75 366 PRO A O 1
ATOM 2797 N N . LEU A 1 367 ? 19.351 12.190 -8.553 1.00 88.81 367 LEU A N 1
ATOM 2798 C CA . LEU A 1 367 ? 18.217 12.952 -8.008 1.00 88.81 367 LEU A CA 1
ATOM 2799 C C . LEU A 1 367 ? 18.599 14.363 -7.550 1.00 88.81 367 LEU A C 1
ATOM 2801 O O . LEU A 1 367 ? 17.732 15.186 -7.257 1.00 88.81 367 LEU A O 1
ATOM 2805 N N . ASP A 1 368 ? 19.892 14.648 -7.464 1.00 85.44 368 ASP A N 1
ATOM 2806 C CA . ASP A 1 368 ? 20.418 15.917 -7.004 1.00 85.44 368 ASP A CA 1
ATOM 2807 C C . ASP A 1 368 ? 21.522 16.429 -7.930 1.00 85.44 368 ASP A C 1
ATOM 2809 O O . ASP A 1 368 ? 22.116 15.712 -8.733 1.00 85.44 368 ASP A O 1
ATOM 2813 N N . SER A 1 369 ? 21.810 17.721 -7.819 1.00 78.50 369 SER A N 1
ATOM 2814 C CA . SER A 1 369 ? 22.729 18.367 -8.750 1.00 78.50 369 SER A CA 1
ATOM 2815 C C . SER A 1 369 ? 24.214 18.178 -8.425 1.00 78.50 369 SER A C 1
ATOM 2817 O O . SER A 1 369 ? 25.064 18.640 -9.187 1.00 78.50 369 SER A O 1
ATOM 2819 N N . GLU A 1 370 ? 24.516 17.535 -7.296 1.00 80.56 370 GLU A N 1
ATOM 2820 C CA . GLU A 1 370 ? 25.872 17.208 -6.847 1.00 80.56 370 GLU A CA 1
ATOM 2821 C C . GLU A 1 370 ? 26.229 15.739 -7.129 1.00 80.56 370 GLU A C 1
ATOM 2823 O O . GLU A 1 370 ? 27.367 15.329 -6.899 1.00 80.56 370 GLU A O 1
ATOM 2828 N N . GLY A 1 371 ? 25.281 14.943 -7.644 1.00 82.88 371 GLY A N 1
ATOM 2829 C CA . GLY A 1 371 ? 25.483 13.517 -7.881 1.00 82.88 371 GLY A CA 1
ATOM 2830 C C . GLY A 1 371 ? 25.742 12.756 -6.579 1.00 82.88 371 GLY A C 1
ATOM 2831 O O . GLY A 1 371 ? 26.588 11.853 -6.554 1.00 82.88 371 GLY A O 1
ATOM 2832 N N . HIS A 1 372 ? 25.054 13.138 -5.499 1.00 88.44 372 HIS A N 1
ATOM 2833 C CA . HIS A 1 372 ? 25.094 12.487 -4.194 1.00 88.44 372 HIS A CA 1
ATOM 2834 C C . HIS A 1 372 ? 24.029 11.391 -4.061 1.00 88.44 372 HIS A C 1
ATOM 2836 O O . HIS A 1 372 ? 24.315 10.333 -3.491 1.00 88.44 372 HIS A O 1
ATOM 2842 N N . VAL A 1 373 ? 22.826 11.627 -4.588 1.00 92.50 373 VAL A N 1
ATOM 2843 C CA . VAL A 1 373 ? 21.635 10.786 -4.412 1.00 92.50 373 VAL A CA 1
ATOM 2844 C C . VAL A 1 373 ? 21.160 10.289 -5.770 1.00 92.50 373 VAL A C 1
ATOM 2846 O O . VAL A 1 373 ? 21.083 11.070 -6.709 1.00 92.50 373 VAL A O 1
ATOM 2849 N N . TYR A 1 374 ? 20.823 9.003 -5.881 1.00 92.19 374 TYR A N 1
ATOM 2850 C CA . TYR A 1 374 ? 20.385 8.396 -7.138 1.00 92.19 374 TYR A CA 1
ATOM 2851 C C . TYR A 1 374 ? 19.140 7.545 -6.928 1.00 92.19 374 TYR A C 1
ATOM 2853 O O . TYR A 1 374 ? 19.048 6.814 -5.940 1.00 92.19 374 TYR A O 1
ATOM 2861 N N . ALA A 1 375 ? 18.218 7.610 -7.883 1.00 90.94 375 ALA A N 1
ATOM 2862 C CA . ALA A 1 375 ? 17.194 6.599 -8.074 1.00 90.94 375 ALA A CA 1
ATOM 2863 C C . ALA A 1 375 ? 17.830 5.356 -8.716 1.00 90.94 375 ALA A C 1
ATOM 2865 O O . ALA A 1 375 ? 18.663 5.473 -9.618 1.00 90.94 375 ALA A O 1
ATOM 2866 N N . ILE A 1 376 ? 17.446 4.173 -8.247 1.00 90.38 376 ILE A N 1
ATOM 2867 C CA . ILE A 1 376 ? 17.886 2.876 -8.776 1.00 90.38 376 ILE A CA 1
ATOM 2868 C C . ILE A 1 376 ? 16.675 2.047 -9.220 1.00 90.38 376 ILE A C 1
ATOM 2870 O O . ILE A 1 376 ? 15.527 2.467 -9.071 1.00 90.38 376 ILE A O 1
ATOM 2874 N N . TRP A 1 377 ? 16.940 0.881 -9.807 1.00 85.25 377 TRP A N 1
ATOM 2875 C CA . TRP A 1 377 ? 15.913 -0.018 -10.327 1.00 85.25 377 TRP A CA 1
ATOM 2876 C C . TRP A 1 377 ? 14.927 -0.490 -9.244 1.00 85.25 377 TRP A C 1
ATOM 2878 O O . TRP A 1 377 ? 15.272 -0.622 -8.070 1.00 85.25 377 TRP A O 1
ATOM 2888 N N . GLU A 1 378 ? 13.694 -0.773 -9.668 1.00 78.31 378 GLU A N 1
ATOM 2889 C CA . GLU A 1 378 ? 12.642 -1.347 -8.823 1.00 78.31 378 GLU A CA 1
ATOM 2890 C C . GLU A 1 378 ? 12.971 -2.796 -8.431 1.00 78.31 378 GLU A C 1
ATOM 2892 O O . GLU A 1 378 ? 13.587 -3.536 -9.201 1.00 78.31 378 GLU A O 1
ATOM 2897 N N . GLU A 1 379 ? 12.490 -3.239 -7.268 1.00 75.94 379 GLU A N 1
ATOM 2898 C CA . GLU A 1 379 ? 12.576 -4.655 -6.877 1.00 75.94 379 GLU A CA 1
ATOM 2899 C C . GLU A 1 379 ? 11.717 -5.562 -7.775 1.00 75.94 379 GLU A C 1
ATOM 2901 O O . GLU A 1 379 ? 12.039 -6.735 -7.939 1.00 75.94 379 GLU A O 1
ATOM 2906 N N . ASP A 1 380 ? 10.651 -5.020 -8.377 1.00 71.62 380 ASP A N 1
ATOM 2907 C CA . ASP A 1 380 ? 9.770 -5.718 -9.317 1.00 71.62 380 ASP A CA 1
ATOM 2908 C C . ASP A 1 380 ? 10.299 -5.603 -10.764 1.00 71.62 380 ASP A C 1
ATOM 2910 O O . ASP A 1 380 ? 10.206 -4.524 -11.367 1.00 71.62 380 ASP A O 1
ATOM 2914 N N . PRO A 1 381 ? 10.796 -6.700 -11.374 1.00 74.88 381 PRO A N 1
ATOM 2915 C CA . PRO A 1 381 ? 11.323 -6.685 -12.736 1.00 74.88 381 PRO A CA 1
ATOM 2916 C C . PRO A 1 381 ? 10.294 -6.297 -13.799 1.00 74.88 381 PRO A C 1
ATOM 2918 O O . PRO A 1 381 ? 10.670 -5.805 -14.860 1.00 74.88 381 PRO A O 1
ATOM 2921 N N . GLN A 1 382 ? 8.992 -6.469 -13.534 1.00 68.88 382 GLN A N 1
ATOM 2922 C CA . GLN A 1 382 ? 7.939 -6.068 -14.475 1.00 68.88 382 GLN A CA 1
ATOM 2923 C C . GLN A 1 382 ? 7.827 -4.546 -14.609 1.00 68.88 382 GLN A C 1
ATOM 2925 O O . GLN A 1 382 ? 7.239 -4.042 -15.567 1.00 68.88 382 GLN A O 1
ATOM 2930 N N . ARG A 1 383 ? 8.396 -3.798 -13.657 1.00 73.31 383 ARG A N 1
ATOM 2931 C CA . ARG A 1 383 ? 8.446 -2.332 -13.681 1.00 73.31 383 ARG A CA 1
ATOM 2932 C C . ARG A 1 383 ? 9.728 -1.786 -14.280 1.00 73.31 383 ARG A C 1
ATOM 2934 O O . ARG A 1 383 ? 9.841 -0.566 -14.412 1.00 73.31 383 ARG A O 1
ATOM 2941 N N . TRP A 1 384 ? 10.682 -2.648 -14.623 1.00 80.25 384 TRP A N 1
ATOM 2942 C CA . TRP A 1 384 ? 11.919 -2.220 -15.253 1.00 80.25 384 TRP A CA 1
ATOM 2943 C C . TRP A 1 384 ? 11.636 -1.599 -16.614 1.00 80.25 384 TRP A C 1
ATOM 2945 O O . TRP A 1 384 ? 10.709 -1.975 -17.330 1.00 80.25 384 TRP A O 1
ATOM 2955 N N . ARG A 1 385 ? 12.452 -0.613 -16.972 1.00 84.88 385 ARG A N 1
ATOM 2956 C CA . ARG A 1 385 ? 12.306 0.139 -18.215 1.00 84.88 385 ARG A CA 1
ATOM 2957 C C . ARG A 1 385 ? 13.654 0.236 -18.908 1.00 84.88 385 ARG A C 1
ATOM 2959 O O . ARG A 1 385 ? 14.316 1.263 -18.781 1.00 84.88 385 ARG A O 1
ATOM 2966 N N . PRO A 1 386 ? 14.073 -0.816 -19.630 1.00 85.69 386 PRO A N 1
ATOM 2967 C CA . PRO A 1 386 ? 15.259 -0.772 -20.479 1.00 85.69 386 PRO A CA 1
ATOM 2968 C C . PRO A 1 386 ? 14.977 0.104 -21.713 1.00 85.69 386 PRO A C 1
ATOM 2970 O O . PRO A 1 386 ? 14.855 -0.386 -22.834 1.00 85.69 386 PRO A O 1
ATOM 2973 N N . ILE A 1 387 ? 14.759 1.404 -21.492 1.00 91.31 387 ILE A N 1
ATOM 2974 C CA . ILE A 1 387 ? 14.482 2.356 -22.561 1.00 91.31 387 ILE A CA 1
ATOM 2975 C C . ILE A 1 387 ? 15.765 2.651 -23.323 1.00 91.31 387 ILE A C 1
ATOM 2977 O O . ILE A 1 387 ? 16.792 2.945 -22.723 1.00 91.31 387 ILE A O 1
ATOM 2981 N N . ASN A 1 388 ? 15.695 2.584 -24.649 1.00 92.31 388 ASN A N 1
ATOM 2982 C CA . ASN A 1 388 ? 16.863 2.778 -25.492 1.00 92.31 388 ASN A CA 1
ATOM 2983 C C . ASN A 1 388 ? 17.171 4.256 -25.720 1.00 92.31 388 ASN A C 1
ATOM 2985 O O . ASN A 1 388 ? 16.295 5.124 -25.714 1.00 92.31 388 ASN A O 1
ATOM 2989 N N . HIS A 1 389 ? 18.441 4.524 -26.003 1.00 93.62 389 HIS A N 1
ATOM 2990 C CA . HIS A 1 389 ? 18.885 5.831 -26.449 1.00 93.62 389 HIS A CA 1
ATOM 2991 C C . HIS A 1 389 ? 18.473 6.119 -27.902 1.00 93.62 389 HIS A C 1
ATOM 2993 O O . HIS A 1 389 ? 18.700 5.293 -28.787 1.00 93.62 389 HIS A O 1
ATOM 2999 N N . SER A 1 390 ? 18.025 7.345 -28.183 1.00 95.38 390 SER A N 1
ATOM 3000 C CA . SER A 1 390 ? 18.043 7.920 -29.536 1.00 95.38 390 SER A CA 1
ATOM 3001 C C . SER A 1 390 ? 18.445 9.397 -29.506 1.00 95.38 390 SER A C 1
ATOM 3003 O O . SER A 1 390 ? 18.070 10.132 -28.595 1.00 95.38 390 SER A O 1
ATOM 3005 N N . CYS A 1 391 ? 19.193 9.848 -30.523 1.00 95.19 391 CYS A N 1
ATOM 3006 C CA . CYS A 1 391 ? 19.466 11.278 -30.743 1.00 95.19 391 CYS A CA 1
ATOM 3007 C C . CYS A 1 391 ? 18.254 12.036 -31.322 1.00 95.19 391 CYS A C 1
ATOM 3009 O O . CYS A 1 391 ? 18.245 13.268 -31.308 1.00 95.19 391 CYS A O 1
ATOM 3011 N N . ASP A 1 392 ? 17.258 11.298 -31.819 1.00 95.44 392 ASP A N 1
ATOM 3012 C CA . ASP A 1 392 ? 15.934 11.780 -32.222 1.00 95.44 392 ASP A CA 1
ATOM 3013 C C . ASP A 1 392 ? 14.868 10.901 -31.538 1.00 95.44 392 ASP A C 1
ATOM 3015 O O . ASP A 1 392 ? 14.352 9.953 -32.144 1.00 95.44 392 ASP A O 1
ATOM 3019 N N . PRO A 1 393 ? 14.654 11.079 -30.220 1.00 97.19 393 PRO A N 1
ATOM 3020 C CA . PRO A 1 393 ? 13.795 10.196 -29.441 1.00 97.19 393 PRO A CA 1
ATOM 3021 C C . PRO A 1 393 ? 12.314 10.427 -29.739 1.00 97.19 393 PRO A C 1
ATOM 3023 O O . PRO A 1 393 ? 11.887 11.531 -30.078 1.00 97.19 393 PRO A O 1
ATOM 3026 N N . ASN A 1 394 ? 11.503 9.388 -29.548 1.00 97.69 394 ASN A N 1
ATOM 3027 C CA . ASN A 1 394 ? 10.047 9.506 -29.619 1.00 97.69 394 ASN A CA 1
ATOM 3028 C C . ASN A 1 394 ? 9.383 9.739 -28.254 1.00 97.69 394 ASN A C 1
ATOM 3030 O O . ASN A 1 394 ? 8.199 10.065 -28.226 1.00 97.69 394 ASN A O 1
ATOM 3034 N N . CYS A 1 395 ? 10.137 9.682 -27.155 1.00 97.94 395 CYS A N 1
ATOM 3035 C CA . CYS A 1 395 ? 9.683 10.009 -25.806 1.00 97.94 395 CYS A CA 1
ATOM 3036 C C . CYS A 1 395 ? 10.501 11.161 -25.199 1.00 97.94 395 CYS A C 1
ATOM 3038 O O . CYS A 1 395 ? 11.717 11.239 -25.381 1.00 97.94 395 CYS A O 1
ATOM 3040 N N . ILE A 1 396 ? 9.839 12.037 -24.440 1.00 97.38 396 ILE A N 1
ATOM 3041 C CA . ILE A 1 396 ? 10.445 13.151 -23.686 1.00 97.38 396 ILE A CA 1
ATOM 3042 C C . ILE A 1 396 ? 9.752 13.310 -22.330 1.00 97.38 396 ILE A C 1
ATOM 3044 O O . ILE A 1 396 ? 8.594 12.925 -22.186 1.00 97.38 396 ILE A O 1
ATOM 3048 N N . PHE A 1 397 ? 10.414 13.912 -21.341 1.00 96.88 397 PHE A N 1
ATOM 3049 C CA . PHE A 1 397 ? 9.739 14.291 -20.094 1.00 96.88 397 PHE A CA 1
ATOM 3050 C C . PHE A 1 397 ? 8.650 15.335 -20.359 1.00 96.88 397 PHE A C 1
ATOM 3052 O O . PHE A 1 397 ? 8.804 16.186 -21.236 1.00 96.88 397 PHE A O 1
ATOM 3059 N N . ALA A 1 398 ? 7.548 15.299 -19.614 1.00 97.00 398 ALA A N 1
ATOM 3060 C CA . ALA A 1 398 ? 6.548 16.358 -19.660 1.00 97.00 398 ALA A CA 1
ATOM 3061 C C . ALA A 1 398 ? 7.096 17.641 -19.010 1.00 97.00 398 ALA A C 1
ATOM 3063 O O . ALA A 1 398 ? 7.840 17.597 -18.031 1.00 97.00 398 ALA A O 1
ATOM 3064 N N . ALA A 1 399 ? 6.727 18.798 -19.558 1.00 95.19 399 ALA A N 1
ATOM 3065 C CA . ALA A 1 399 ? 7.116 20.086 -18.994 1.00 95.19 399 ALA A CA 1
ATOM 3066 C C . ALA A 1 399 ? 6.083 20.584 -17.961 1.00 95.19 399 ALA A C 1
ATOM 3068 O O . ALA A 1 399 ? 4.889 20.310 -18.124 1.00 95.19 399 ALA A O 1
ATOM 3069 N N . PRO A 1 400 ? 6.504 21.370 -16.951 1.00 94.00 400 PRO A N 1
ATOM 3070 C CA . PRO A 1 400 ? 7.893 21.707 -16.629 1.00 94.00 400 PRO A CA 1
ATOM 3071 C C . PRO A 1 400 ? 8.541 20.692 -15.664 1.00 94.00 400 PRO A C 1
ATOM 3073 O O . PRO A 1 400 ? 8.046 20.512 -14.555 1.00 94.00 400 PRO A O 1
ATOM 3076 N N . TYR A 1 401 ? 9.673 20.084 -16.047 1.00 91.06 401 TYR A N 1
ATOM 3077 C CA . TYR A 1 401 ? 10.482 19.163 -15.222 1.00 91.06 401 TYR A CA 1
ATOM 3078 C C . TYR A 1 401 ? 9.669 18.063 -14.510 1.00 91.06 401 TYR A C 1
ATOM 3080 O O . TYR A 1 401 ? 9.859 17.825 -13.315 1.00 91.06 401 TYR A O 1
ATOM 3088 N N . SER A 1 402 ? 8.733 17.429 -15.220 1.00 93.56 402 SER A N 1
ATOM 3089 C CA . SER A 1 402 ? 7.934 16.327 -14.676 1.00 93.56 402 SER A CA 1
ATOM 3090 C C . SER A 1 402 ? 8.693 15.006 -14.748 1.00 93.56 402 SER A C 1
ATOM 3092 O O . SER A 1 402 ? 9.474 14.777 -15.670 1.00 93.56 402 SER A O 1
ATOM 3094 N N . LEU A 1 403 ? 8.401 14.103 -13.814 1.00 92.06 403 LEU A N 1
ATOM 3095 C CA . LEU A 1 403 ? 8.838 12.710 -13.892 1.00 92.06 403 LEU A CA 1
ATOM 3096 C C . LEU A 1 403 ? 8.082 11.939 -14.982 1.00 92.06 403 LEU A C 1
ATOM 3098 O O . LEU A 1 403 ? 8.607 10.972 -15.526 1.00 92.06 403 LEU A O 1
ATOM 3102 N N . ASN A 1 404 ? 6.867 12.374 -15.330 1.00 93.62 404 ASN A N 1
ATOM 3103 C CA . ASN A 1 404 ? 6.091 11.752 -16.395 1.00 93.62 404 ASN A CA 1
ATOM 3104 C C . ASN A 1 404 ? 6.798 11.894 -17.745 1.00 93.62 404 ASN A C 1
ATOM 3106 O O . ASN A 1 404 ? 7.336 12.950 -18.081 1.00 93.62 404 ASN A O 1
ATOM 3110 N N . VAL A 1 405 ? 6.705 10.853 -18.567 1.00 95.31 405 VAL A N 1
ATOM 3111 C CA . VAL A 1 405 ? 7.224 10.832 -19.936 1.00 95.31 405 VAL A CA 1
ATOM 3112 C C . VAL A 1 405 ? 6.057 10.799 -20.909 1.00 95.31 405 VAL A C 1
ATOM 3114 O O . VAL A 1 405 ? 5.130 10.006 -20.754 1.00 95.31 405 VAL A O 1
ATOM 3117 N N . ILE A 1 406 ? 6.111 11.655 -21.923 1.00 96.94 406 ILE A N 1
ATOM 3118 C CA . ILE A 1 406 ? 5.107 11.806 -22.976 1.00 96.94 406 ILE A CA 1
ATOM 3119 C C . ILE A 1 406 ? 5.706 11.508 -24.351 1.00 96.94 406 ILE A C 1
ATOM 3121 O O . ILE A 1 406 ? 6.919 11.587 -24.558 1.00 96.94 406 ILE A O 1
ATOM 3125 N N . ALA A 1 407 ? 4.844 11.206 -25.315 1.00 97.94 407 ALA A N 1
ATOM 3126 C CA . ALA A 1 407 ? 5.240 11.023 -26.700 1.00 97.94 407 ALA A CA 1
ATOM 3127 C C . ALA A 1 407 ? 5.648 12.372 -27.330 1.00 97.94 407 ALA A C 1
ATOM 3129 O O . ALA A 1 407 ? 4.868 13.326 -27.371 1.00 97.94 407 ALA A O 1
ATOM 3130 N N . ALA A 1 408 ? 6.873 12.462 -27.846 1.00 97.56 408 ALA A N 1
ATOM 3131 C CA . ALA A 1 408 ? 7.415 13.649 -28.516 1.00 97.56 408 ALA A CA 1
ATOM 3132 C C . ALA A 1 408 ? 6.824 13.854 -29.924 1.00 97.56 408 ALA A C 1
ATOM 3134 O O . ALA A 1 408 ? 6.749 14.979 -30.434 1.00 97.56 408 ALA A O 1
ATOM 3135 N N . ARG A 1 409 ? 6.376 12.753 -30.534 1.00 97.38 409 ARG A N 1
ATOM 3136 C CA . ARG A 1 409 ? 5.694 12.652 -31.828 1.00 97.38 409 ARG A CA 1
ATOM 3137 C C . ARG A 1 409 ? 4.687 11.506 -31.781 1.00 97.38 409 ARG A C 1
ATOM 3139 O O . ARG A 1 409 ? 4.624 10.797 -30.784 1.00 97.38 409 ARG A O 1
ATOM 3146 N N . ASP A 1 410 ? 3.933 11.311 -32.853 1.00 98.00 410 ASP A N 1
ATOM 3147 C CA . ASP A 1 410 ? 3.106 10.113 -32.979 1.00 98.00 410 ASP A CA 1
ATOM 3148 C C . ASP A 1 410 ? 4.005 8.858 -33.031 1.00 98.00 410 ASP A C 1
ATOM 3150 O O . ASP A 1 410 ? 5.061 8.863 -33.677 1.00 98.00 410 ASP A O 1
ATOM 3154 N N . ILE A 1 411 ? 3.590 7.807 -32.321 1.00 97.88 411 ILE A N 1
ATOM 3155 C CA . ILE A 1 411 ? 4.290 6.524 -32.169 1.00 97.88 411 ILE A CA 1
ATOM 3156 C C . ILE A 1 411 ? 3.345 5.417 -32.626 1.00 97.88 411 ILE A C 1
ATOM 3158 O O . ILE A 1 411 ? 2.205 5.330 -32.156 1.00 97.88 411 ILE A O 1
ATOM 3162 N N . ALA A 1 412 ? 3.795 4.566 -33.545 1.00 97.38 412 ALA A N 1
ATOM 3163 C CA . ALA A 1 412 ? 2.997 3.438 -34.012 1.00 97.38 412 ALA A CA 1
ATOM 3164 C C . ALA A 1 412 ? 2.960 2.299 -32.976 1.00 97.38 412 ALA A C 1
ATOM 3166 O O . ALA A 1 412 ? 3.897 2.099 -32.207 1.00 97.38 412 ALA A O 1
ATOM 3167 N N . ALA A 1 413 ? 1.890 1.498 -32.985 1.00 95.19 413 ALA A N 1
ATOM 3168 C CA . ALA A 1 413 ? 1.872 0.254 -32.217 1.00 95.19 413 ALA A CA 1
ATOM 3169 C C . ALA A 1 413 ? 3.010 -0.671 -32.690 1.00 95.19 413 ALA A C 1
ATOM 3171 O O . ALA A 1 413 ? 3.182 -0.882 -33.890 1.00 95.19 413 ALA A O 1
ATOM 3172 N N . GLY A 1 414 ? 3.769 -1.221 -31.748 1.00 94.62 414 GLY A N 1
ATOM 3173 C CA . GLY A 1 414 ? 4.956 -2.038 -31.987 1.00 94.62 414 GLY A CA 1
ATOM 3174 C C . GLY A 1 414 ? 6.251 -1.251 -32.205 1.00 94.62 414 GLY A C 1
ATOM 3175 O O . GLY A 1 414 ? 7.300 -1.878 -32.288 1.00 94.62 414 GLY A O 1
ATOM 3176 N N . GLU A 1 415 ? 6.209 0.082 -32.284 1.00 96.06 415 GLU A N 1
ATOM 3177 C CA . GLU A 1 415 ? 7.410 0.907 -32.451 1.00 96.06 415 GLU A CA 1
ATOM 3178 C C . GLU A 1 415 ? 8.245 0.965 -31.161 1.00 96.06 415 GLU A C 1
ATOM 3180 O O . GLU A 1 415 ? 7.695 1.030 -30.058 1.00 96.06 415 GLU A O 1
ATOM 3185 N N . ASP A 1 416 ? 9.572 0.979 -31.305 1.00 95.12 416 ASP A N 1
ATOM 3186 C CA . ASP A 1 416 ? 10.515 1.095 -30.192 1.00 95.12 416 ASP A CA 1
ATOM 3187 C C . ASP A 1 416 ? 10.423 2.450 -29.497 1.00 95.12 416 ASP A C 1
ATOM 3189 O O . ASP A 1 416 ? 10.502 3.500 -30.133 1.00 95.12 416 ASP A O 1
ATOM 3193 N N . LEU A 1 417 ? 10.324 2.434 -28.172 1.00 96.50 417 LEU A N 1
ATOM 3194 C CA . LEU A 1 417 ? 10.358 3.630 -27.341 1.00 96.50 417 LEU A CA 1
ATOM 3195 C C . LEU A 1 417 ? 11.807 4.011 -27.034 1.00 96.50 417 LEU A C 1
ATOM 3197 O O . LEU A 1 417 ? 12.616 3.177 -26.621 1.00 96.50 417 LEU A O 1
ATOM 3201 N N . SER A 1 418 ? 12.129 5.290 -27.209 1.00 96.69 418 SER A N 1
ATOM 3202 C CA . SER A 1 418 ? 13.475 5.816 -26.988 1.00 96.69 418 SER A CA 1
ATOM 3203 C C . SER A 1 418 ? 13.461 7.198 -26.349 1.00 96.69 418 SER A C 1
ATOM 3205 O O . SER A 1 418 ? 12.560 8.000 -26.591 1.00 96.69 418 SER A O 1
ATOM 3207 N N . MET A 1 419 ? 14.487 7.480 -25.548 1.00 96.00 419 MET A N 1
ATOM 3208 C CA . MET A 1 419 ? 14.737 8.782 -24.925 1.00 96.00 419 MET A CA 1
ATOM 3209 C C . MET A 1 419 ? 16.180 9.219 -25.164 1.00 96.00 419 MET A C 1
ATOM 3211 O O . MET A 1 419 ? 17.066 8.407 -25.427 1.00 96.00 419 MET A O 1
ATOM 3215 N N . ASP A 1 420 ? 16.440 10.516 -25.047 1.00 94.69 420 ASP A N 1
ATOM 3216 C CA . ASP A 1 420 ? 17.800 11.033 -25.091 1.00 94.69 420 ASP A CA 1
ATOM 3217 C C . ASP A 1 420 ? 18.417 11.001 -23.694 1.00 94.69 420 ASP A C 1
ATOM 3219 O O . ASP A 1 420 ? 17.997 11.734 -22.800 1.00 94.69 420 ASP A O 1
ATOM 3223 N N . TYR A 1 421 ? 19.439 10.170 -23.514 1.00 92.94 421 TYR A N 1
ATOM 3224 C CA . TYR A 1 421 ? 20.101 9.974 -22.220 1.00 92.94 421 TYR A CA 1
ATOM 3225 C C . TYR A 1 421 ? 20.698 11.264 -21.650 1.00 92.94 421 TYR A C 1
ATOM 3227 O O . TYR A 1 421 ? 20.784 11.405 -20.435 1.00 92.94 421 TYR A O 1
ATOM 3235 N N . ALA A 1 422 ? 21.031 12.253 -22.487 1.00 89.62 422 ALA A N 1
ATOM 3236 C CA . ALA A 1 422 ? 21.504 13.549 -22.004 1.00 89.62 422 ALA A CA 1
ATOM 3237 C C . ALA A 1 422 ? 20.451 14.314 -21.169 1.00 89.62 422 ALA A C 1
ATOM 3239 O O . ALA A 1 422 ? 20.791 15.305 -20.527 1.00 89.62 422 ALA A O 1
ATOM 3240 N N . THR A 1 423 ? 19.183 13.876 -21.167 1.00 91.19 423 THR A N 1
ATOM 3241 C CA . THR A 1 423 ? 18.097 14.492 -20.385 1.00 91.19 423 THR A CA 1
ATOM 3242 C C . THR A 1 423 ? 17.994 13.988 -18.946 1.00 91.19 423 THR A C 1
ATOM 3244 O O . THR A 1 423 ? 17.363 14.672 -18.138 1.00 91.19 423 THR A O 1
ATOM 3247 N N . PHE A 1 424 ? 18.602 12.841 -18.612 1.00 89.25 424 PHE A N 1
ATOM 3248 C CA . PHE A 1 424 ? 18.499 12.213 -17.284 1.00 89.25 424 PHE A CA 1
ATOM 3249 C C . PHE A 1 424 ? 19.799 11.592 -16.752 1.00 89.25 424 PHE A C 1
ATOM 3251 O O . PHE A 1 424 ? 19.918 11.409 -15.545 1.00 89.25 424 PHE A O 1
ATOM 3258 N N . CYS A 1 425 ? 20.793 11.311 -17.595 1.00 85.19 425 CYS A N 1
ATOM 3259 C CA . CYS A 1 425 ? 22.108 10.838 -17.163 1.00 85.19 425 CYS A CA 1
ATOM 3260 C C . CYS A 1 425 ? 23.062 12.005 -16.869 1.00 85.19 425 CYS A C 1
ATOM 3262 O O . CYS A 1 425 ? 23.043 13.034 -17.547 1.00 85.19 425 CYS A O 1
ATOM 3264 N N . ASP A 1 426 ? 23.948 11.823 -15.890 1.00 80.62 426 ASP A N 1
ATOM 3265 C CA . ASP A 1 426 ? 25.023 12.763 -15.566 1.00 80.62 426 ASP A CA 1
ATOM 3266 C C . ASP A 1 426 ? 26.406 12.245 -15.992 1.00 80.62 426 ASP A C 1
ATOM 3268 O O . ASP A 1 426 ? 26.541 11.258 -16.719 1.00 80.62 426 ASP A O 1
ATOM 3272 N N . GLY A 1 427 ? 27.459 12.930 -15.538 1.00 77.62 427 GLY A N 1
ATOM 3273 C CA . GLY A 1 427 ? 28.845 12.562 -15.814 1.00 77.62 427 GLY A CA 1
ATOM 3274 C C . GLY A 1 427 ? 29.291 11.218 -15.227 1.00 77.62 427 GLY A C 1
ATOM 3275 O O . GLY A 1 427 ? 30.446 10.850 -15.429 1.00 77.62 427 GLY A O 1
ATOM 3276 N N . THR A 1 428 ? 28.438 10.491 -14.494 1.00 74.25 428 THR A N 1
ATOM 3277 C CA . THR A 1 428 ? 28.741 9.120 -14.059 1.00 74.25 428 THR A CA 1
ATOM 3278 C C . THR A 1 428 ? 28.528 8.094 -15.155 1.00 74.25 428 THR A C 1
ATOM 3280 O O . THR A 1 428 ? 29.227 7.082 -15.158 1.00 74.25 428 THR A O 1
ATOM 3283 N N . MET A 1 429 ? 27.618 8.359 -16.096 1.00 80.50 429 MET A N 1
ATOM 3284 C CA . MET A 1 429 ? 27.370 7.474 -17.224 1.00 80.50 429 MET A CA 1
ATOM 3285 C C . MET A 1 429 ? 28.630 7.387 -18.084 1.00 80.50 429 MET A C 1
ATOM 3287 O O . MET A 1 429 ? 29.144 8.394 -18.580 1.00 80.50 429 MET A O 1
ATOM 3291 N N . LYS A 1 430 ? 29.114 6.163 -18.304 1.00 81.31 430 LYS A N 1
ATOM 3292 C CA . LYS A 1 430 ? 30.233 5.924 -19.215 1.00 81.31 430 LYS A CA 1
ATOM 3293 C C . LYS A 1 430 ? 29.827 6.333 -20.639 1.00 81.31 430 LYS A C 1
ATOM 3295 O O . LYS A 1 430 ? 28.824 5.817 -21.135 1.00 81.31 430 LYS A O 1
ATOM 3300 N N . PRO A 1 431 ? 30.599 7.197 -21.325 1.00 87.69 431 PRO A N 1
ATOM 3301 C CA . PRO A 1 431 ? 30.314 7.521 -22.712 1.00 87.69 431 PRO A CA 1
ATOM 3302 C C . PRO A 1 431 ? 30.326 6.276 -23.602 1.00 87.69 431 PRO A C 1
ATOM 3304 O O . PRO A 1 431 ? 31.158 5.384 -23.415 1.00 87.69 431 PRO A O 1
ATOM 3307 N N . PHE A 1 432 ? 29.426 6.226 -24.582 1.00 89.44 432 PHE A N 1
ATOM 3308 C CA . PHE A 1 432 ? 29.304 5.092 -25.499 1.00 89.44 432 PHE A CA 1
ATOM 3309 C C . PHE A 1 432 ? 29.068 5.541 -26.943 1.00 89.44 432 PHE A C 1
ATOM 3311 O O . PHE A 1 432 ? 28.544 6.628 -27.200 1.00 89.44 432 PHE A O 1
ATOM 3318 N N . GLU A 1 433 ? 29.460 4.688 -27.890 1.00 93.44 433 GLU A N 1
ATOM 3319 C CA . GLU A 1 433 ? 29.210 4.898 -29.316 1.00 93.44 433 GLU A CA 1
ATOM 3320 C C . GLU A 1 433 ? 27.721 4.710 -29.629 1.00 93.44 433 GLU A C 1
ATOM 3322 O O . GLU A 1 433 ? 27.108 3.691 -29.308 1.00 93.44 433 GLU A O 1
ATOM 3327 N N . CYS A 1 434 ? 27.123 5.720 -30.252 1.00 93.62 434 CYS A N 1
ATOM 3328 C CA . CYS A 1 434 ? 25.710 5.756 -30.573 1.00 93.62 434 CYS A CA 1
ATOM 3329 C C . CYS A 1 434 ? 25.422 4.996 -31.868 1.00 93.62 434 CYS A C 1
ATOM 3331 O O . CYS A 1 434 ? 25.933 5.341 -32.933 1.00 93.62 434 CYS A O 1
ATOM 3333 N N . LEU A 1 435 ? 24.508 4.032 -31.790 1.00 91.38 435 LEU A N 1
ATOM 3334 C CA . LEU A 1 435 ? 24.043 3.242 -32.932 1.00 91.38 435 LEU A CA 1
ATOM 3335 C C . LEU A 1 435 ? 22.548 3.464 -33.225 1.00 91.38 435 LEU A C 1
ATOM 3337 O O . LEU A 1 435 ? 21.893 2.593 -33.787 1.00 91.38 435 LEU A O 1
ATOM 3341 N N . CYS A 1 436 ? 21.989 4.621 -32.842 1.00 91.50 436 CYS A N 1
ATOM 3342 C CA . CYS A 1 436 ? 20.543 4.877 -32.935 1.00 91.50 436 CYS A CA 1
ATOM 3343 C C . CYS A 1 436 ? 19.999 5.005 -34.370 1.00 91.50 436 CYS A C 1
ATOM 3345 O O . CYS A 1 436 ? 18.794 4.924 -34.572 1.00 91.50 436 CYS A O 1
ATOM 3347 N N . GLY A 1 437 ? 20.859 5.249 -35.364 1.00 91.38 437 GLY A N 1
ATOM 3348 C CA . GLY A 1 437 ? 20.455 5.403 -36.766 1.00 91.38 437 GLY A CA 1
ATOM 3349 C C . GLY A 1 437 ? 19.757 6.727 -37.118 1.00 91.38 437 GLY A C 1
ATOM 3350 O O . GLY A 1 437 ? 19.431 6.935 -38.284 1.00 91.38 437 GLY A O 1
ATOM 3351 N N . ALA A 1 438 ? 19.553 7.640 -36.161 1.00 93.88 438 ALA A N 1
ATOM 3352 C CA . ALA A 1 438 ? 18.965 8.952 -36.428 1.00 93.88 438 ALA A CA 1
ATOM 3353 C C . ALA A 1 438 ? 19.856 9.799 -37.357 1.00 93.88 438 ALA A C 1
ATOM 3355 O O . ALA A 1 438 ? 21.080 9.813 -37.216 1.00 93.88 438 ALA A O 1
ATOM 3356 N N . ALA A 1 439 ? 19.248 10.585 -38.253 1.00 94.81 439 ALA A N 1
ATOM 3357 C CA . ALA A 1 439 ? 19.987 11.469 -39.165 1.00 94.81 439 ALA A CA 1
ATOM 3358 C C . ALA A 1 439 ? 20.834 12.525 -38.423 1.00 94.81 439 ALA A C 1
ATOM 3360 O O . ALA A 1 439 ? 21.873 12.950 -38.919 1.00 94.81 439 ALA A O 1
ATOM 3361 N N . CYS A 1 440 ? 20.410 12.918 -37.218 1.00 93.44 440 CYS A N 1
ATOM 3362 C CA . CYS A 1 440 ? 21.124 13.832 -36.326 1.00 93.44 440 CYS A CA 1
ATOM 3363 C C . CYS A 1 440 ? 21.922 13.104 -35.225 1.00 93.44 440 CYS A C 1
ATOM 3365 O O . CYS A 1 440 ? 22.064 13.623 -34.117 1.00 93.44 440 CYS A O 1
ATOM 3367 N N . CYS A 1 441 ? 22.397 11.882 -35.487 1.00 95.31 441 CYS A N 1
ATOM 3368 C CA . CYS A 1 441 ? 23.191 11.116 -34.528 1.00 95.31 441 CYS A CA 1
ATOM 3369 C C . CYS A 1 441 ? 24.451 11.886 -34.090 1.00 95.31 441 CYS A C 1
ATOM 3371 O O . CYS A 1 441 ? 25.223 12.359 -34.922 1.00 95.31 441 CYS A O 1
ATOM 3373 N N . ARG A 1 442 ? 24.686 11.965 -32.772 1.00 94.25 442 ARG A N 1
ATOM 3374 C CA . ARG A 1 442 ? 25.868 12.614 -32.169 1.00 94.25 442 ARG A CA 1
ATOM 3375 C C . ARG A 1 442 ? 27.141 11.761 -32.237 1.00 94.25 442 ARG A C 1
ATOM 3377 O O . ARG A 1 442 ? 28.219 12.251 -31.920 1.00 94.25 442 ARG A O 1
ATOM 3384 N N . GLY A 1 443 ? 27.032 10.490 -32.624 1.00 94.75 443 GLY A N 1
ATOM 3385 C CA . GLY A 1 443 ? 28.149 9.544 -32.706 1.00 94.75 443 GLY A CA 1
ATOM 3386 C C . GLY A 1 443 ? 28.608 9.013 -31.347 1.00 94.75 443 GLY A C 1
ATOM 3387 O O . GLY A 1 443 ? 28.682 7.804 -31.177 1.00 94.75 443 GLY A O 1
ATOM 3388 N N . VAL A 1 444 ? 28.844 9.878 -30.360 1.00 93.69 444 VAL A N 1
ATOM 3389 C CA . VAL A 1 444 ? 29.169 9.492 -28.976 1.00 93.69 444 VAL A CA 1
ATOM 3390 C C . VAL A 1 444 ? 28.188 10.162 -28.024 1.00 93.69 444 VAL A C 1
ATOM 3392 O O . VAL A 1 444 ? 27.923 11.357 -28.148 1.00 93.69 444 VAL A O 1
ATOM 3395 N N . ILE A 1 445 ? 27.637 9.392 -27.086 1.00 92.38 445 ILE A N 1
ATOM 3396 C CA . ILE A 1 445 ? 26.694 9.892 -26.082 1.00 92.38 445 ILE A CA 1
ATOM 3397 C C . ILE A 1 445 ? 27.413 10.065 -24.755 1.00 92.38 445 ILE A C 1
ATOM 3399 O O . ILE A 1 445 ? 28.030 9.134 -24.246 1.00 92.38 445 ILE A O 1
ATOM 3403 N N . SER A 1 446 ? 27.294 11.257 -24.189 1.00 89.31 446 SER A N 1
ATOM 3404 C CA . SER A 1 446 ? 27.749 11.622 -22.852 1.00 89.31 446 SER A CA 1
ATOM 3405 C C . SER A 1 446 ? 26.764 12.625 -22.260 1.00 89.31 446 SER A C 1
ATOM 3407 O O . SER A 1 446 ? 25.963 13.208 -22.990 1.00 89.31 446 SER A O 1
ATOM 3409 N N . ALA A 1 447 ? 26.836 12.870 -20.954 1.00 86.06 447 ALA A N 1
ATOM 3410 C CA . ALA A 1 447 ? 26.159 14.027 -20.388 1.00 86.06 447 ALA A CA 1
ATOM 3411 C C . ALA A 1 447 ? 26.792 15.310 -20.948 1.00 86.06 447 ALA A C 1
ATOM 3413 O O . ALA A 1 447 ? 28.006 15.503 -20.854 1.00 86.06 447 ALA A O 1
ATOM 3414 N N . ASP A 1 448 ? 25.984 16.181 -21.547 1.00 86.88 448 ASP A N 1
ATOM 3415 C CA . ASP A 1 448 ? 26.460 17.439 -22.107 1.00 86.88 448 ASP A CA 1
ATOM 3416 C C . ASP A 1 448 ? 25.405 18.547 -21.981 1.00 86.88 448 ASP A C 1
ATOM 3418 O O . ASP A 1 448 ? 24.200 18.334 -22.130 1.00 86.88 448 ASP A O 1
ATOM 3422 N N . ALA A 1 449 ? 25.870 19.756 -21.666 1.00 88.06 449 ALA A N 1
ATOM 3423 C CA . ALA A 1 449 ? 24.988 20.880 -21.371 1.00 88.06 449 ALA A CA 1
ATOM 3424 C C . ALA A 1 449 ? 24.232 21.394 -22.607 1.00 88.06 449 ALA A C 1
ATOM 3426 O O . ALA A 1 449 ? 23.169 21.992 -22.457 1.00 88.06 449 ALA A O 1
ATOM 3427 N N . CYS A 1 450 ? 24.759 21.170 -23.816 1.00 90.25 450 CYS A N 1
ATOM 3428 C CA . CYS A 1 450 ? 24.139 21.625 -25.061 1.00 90.25 450 CYS A CA 1
ATOM 3429 C C . CYS A 1 450 ? 22.880 20.806 -25.367 1.00 90.25 450 CYS A C 1
ATOM 3431 O O . CYS A 1 450 ? 21.808 21.368 -25.597 1.00 90.25 450 CYS A O 1
ATOM 3433 N N . SER A 1 451 ? 22.990 19.479 -25.282 1.00 90.19 451 SER A N 1
ATOM 3434 C CA . SER A 1 451 ? 21.864 18.561 -25.407 1.00 90.19 451 SER A CA 1
ATOM 3435 C C . SER A 1 451 ? 20.830 18.834 -24.325 1.00 90.19 451 SER A C 1
ATOM 3437 O O . SER A 1 451 ? 19.656 18.951 -24.649 1.00 90.19 451 SER A O 1
ATOM 3439 N N . LEU A 1 452 ? 21.239 19.026 -23.066 1.00 90.56 452 LEU A N 1
ATOM 3440 C CA . LEU A 1 452 ? 20.291 19.352 -22.000 1.00 90.56 452 LEU A CA 1
ATOM 3441 C C . LEU A 1 452 ? 19.539 20.668 -22.278 1.00 90.56 452 LEU A C 1
ATOM 3443 O O . LEU A 1 452 ? 18.313 20.720 -22.178 1.00 90.56 452 LEU A O 1
ATOM 3447 N N . ALA A 1 453 ? 20.254 21.713 -22.708 1.00 92.31 453 ALA A N 1
ATOM 3448 C CA . ALA A 1 453 ? 19.661 23.005 -23.053 1.00 92.31 453 ALA A CA 1
ATOM 3449 C C . ALA A 1 453 ? 18.668 22.919 -24.225 1.00 92.31 453 ALA A C 1
ATOM 3451 O O . ALA A 1 453 ? 17.679 23.650 -24.227 1.00 92.31 453 ALA A O 1
ATOM 3452 N N . LYS A 1 454 ? 18.885 22.011 -25.191 1.00 93.12 454 LYS A N 1
ATOM 3453 C CA . LYS A 1 454 ? 17.950 21.754 -26.303 1.00 93.12 454 LYS A CA 1
ATOM 3454 C C . LYS A 1 454 ? 16.567 21.313 -25.808 1.00 93.12 454 LYS A C 1
ATOM 3456 O O . LYS A 1 454 ? 15.572 21.6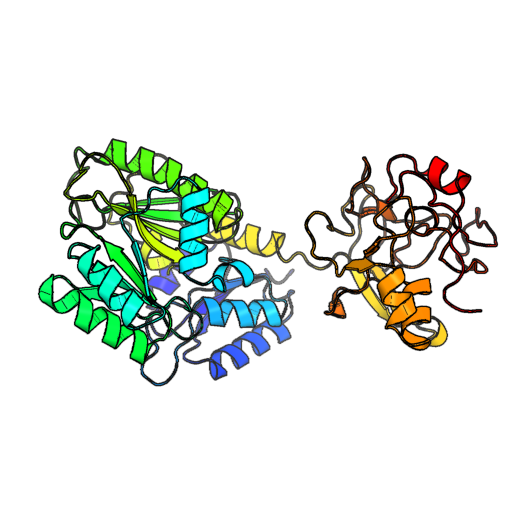97 -26.417 1.00 93.12 454 LYS A O 1
ATOM 3461 N N . TYR A 1 455 ? 16.494 20.514 -24.740 1.00 94.56 455 TYR A N 1
ATOM 3462 C CA . TYR A 1 455 ? 15.217 20.030 -24.195 1.00 94.56 455 TYR A CA 1
ATOM 3463 C C . TYR A 1 455 ? 14.572 21.011 -23.210 1.00 94.56 455 TYR A C 1
ATOM 3465 O O . TYR A 1 455 ? 13.356 20.969 -23.024 1.00 94.56 455 TYR A O 1
ATOM 3473 N N . GLY A 1 456 ? 15.349 21.910 -22.598 1.00 93.69 456 GLY A N 1
ATOM 3474 C CA . GLY A 1 456 ? 14.832 22.901 -21.656 1.00 93.69 456 GLY A CA 1
ATOM 3475 C C . GLY A 1 456 ? 14.075 22.238 -20.503 1.00 93.69 456 GLY A C 1
ATOM 3476 O O . GLY A 1 456 ? 14.618 21.389 -19.800 1.00 93.69 456 GLY A O 1
ATOM 3477 N N . GLU A 1 457 ? 12.802 22.593 -20.332 1.00 94.81 457 GLU A N 1
ATOM 3478 C CA . GLU A 1 457 ? 11.948 22.052 -19.267 1.00 94.81 457 GLU A CA 1
ATOM 3479 C C . GLU A 1 457 ? 11.471 20.605 -19.511 1.00 94.81 457 GLU A C 1
ATOM 3481 O O . GLU A 1 457 ? 10.842 20.022 -18.633 1.00 94.81 457 GLU A O 1
ATOM 3486 N N . HIS A 1 458 ? 11.773 20.005 -20.669 1.00 96.00 458 HIS A N 1
ATOM 3487 C CA . HIS A 1 458 ? 11.503 18.593 -20.983 1.00 96.00 458 HIS A CA 1
ATOM 3488 C C . HIS A 1 458 ? 12.666 17.677 -20.571 1.00 96.00 458 HIS A C 1
ATOM 3490 O O . HIS A 1 458 ? 13.118 16.823 -21.338 1.00 96.00 458 HIS A O 1
ATOM 3496 N N . SER A 1 459 ? 13.187 17.870 -19.365 1.00 93.00 459 SER A N 1
ATOM 3497 C CA . SER A 1 459 ? 14.339 17.134 -18.851 1.00 93.00 459 SER A CA 1
ATOM 3498 C C . SER A 1 459 ? 14.151 16.751 -17.386 1.00 93.00 459 SER A C 1
ATOM 3500 O O . SER A 1 459 ? 13.436 17.417 -16.641 1.00 93.00 459 SER A O 1
ATOM 3502 N N . TRP A 1 460 ? 14.815 15.673 -16.971 1.00 90.44 460 TRP A N 1
ATOM 3503 C CA . TRP A 1 460 ? 14.930 15.287 -15.565 1.00 90.44 460 TRP A CA 1
ATOM 3504 C C . TRP A 1 460 ? 15.939 16.188 -14.836 1.00 90.44 460 TRP A C 1
ATOM 3506 O O . TRP A 1 460 ? 15.754 16.563 -13.678 1.00 90.44 460 TRP A O 1
ATOM 3516 N N . LEU A 1 461 ? 17.005 16.589 -15.536 1.00 86.81 461 LEU A N 1
ATOM 3517 C CA . LEU A 1 461 ? 18.070 17.437 -15.007 1.00 86.81 461 LEU A CA 1
ATOM 3518 C C . LEU A 1 461 ? 17.834 18.921 -15.294 1.00 86.81 461 LEU A C 1
ATOM 3520 O O . LEU A 1 461 ? 17.630 19.324 -16.426 1.00 86.81 461 LEU A O 1
ATOM 3524 N N . ARG A 1 462 ? 18.012 19.788 -14.293 1.00 85.69 462 ARG A N 1
ATOM 3525 C CA . ARG A 1 462 ? 18.032 21.253 -14.520 1.00 85.69 462 ARG A CA 1
ATOM 3526 C C . ARG A 1 462 ? 19.383 21.771 -15.013 1.00 85.69 462 ARG A C 1
ATOM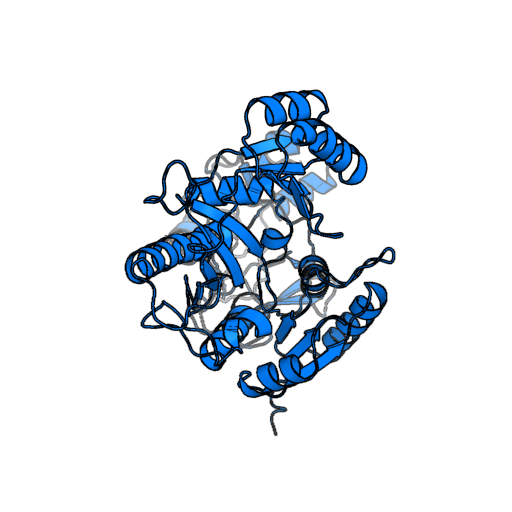 3528 O O . ARG A 1 462 ? 19.475 22.824 -15.634 1.00 85.69 462 ARG A O 1
ATOM 3535 N N . LYS A 1 463 ? 20.448 21.056 -14.667 1.00 85.06 463 LYS A N 1
ATOM 3536 C CA . LYS A 1 463 ? 21.831 21.296 -15.080 1.00 85.06 463 LYS A CA 1
ATOM 3537 C C . LYS A 1 463 ? 22.542 19.955 -15.075 1.00 85.06 463 LYS A C 1
ATOM 3539 O O . LYS A 1 463 ? 22.185 19.093 -14.276 1.00 85.06 463 LYS A O 1
ATOM 3544 N N . VAL A 1 464 ? 23.559 19.802 -15.914 1.00 80.56 464 VAL A N 1
ATOM 3545 C CA . VAL A 1 464 ? 24.436 18.632 -15.844 1.00 80.56 464 VAL A CA 1
ATOM 3546 C C . VAL A 1 464 ? 25.165 18.675 -14.492 1.00 80.56 464 VAL A C 1
ATOM 3548 O O . VAL A 1 464 ? 25.831 19.683 -14.221 1.00 80.56 464 VAL A O 1
ATOM 3551 N N . PRO A 1 465 ? 25.021 17.656 -13.620 1.00 75.75 465 PRO A N 1
ATOM 3552 C CA . PRO A 1 465 ? 25.793 17.572 -12.385 1.00 75.75 465 PRO A CA 1
ATOM 3553 C C . PRO A 1 465 ? 27.296 17.646 -12.666 1.00 75.75 465 PRO A C 1
ATOM 3555 O O . PRO A 1 465 ? 27.762 17.270 -13.744 1.00 75.75 465 PRO A O 1
ATOM 3558 N N . SER A 1 466 ? 28.070 18.151 -11.705 1.00 72.19 466 SER A N 1
ATOM 3559 C CA . SER A 1 466 ? 29.530 18.205 -11.837 1.00 72.19 466 SER A CA 1
ATOM 3560 C C . SER A 1 466 ? 30.100 16.819 -12.132 1.00 72.19 466 SER A C 1
ATOM 3562 O O . SER A 1 466 ? 29.611 15.829 -11.593 1.00 72.19 466 SER A O 1
ATOM 3564 N N . ALA A 1 467 ? 31.156 16.745 -12.947 1.00 71.56 467 ALA A N 1
ATOM 3565 C CA . ALA A 1 467 ? 31.834 15.482 -13.220 1.00 71.56 467 ALA A CA 1
ATOM 3566 C C . ALA A 1 467 ? 32.237 14.796 -11.906 1.00 71.56 467 ALA A C 1
ATOM 3568 O O . ALA A 1 467 ? 32.891 15.405 -11.056 1.00 71.56 467 ALA A O 1
ATOM 3569 N N . VAL A 1 468 ? 31.850 13.530 -11.748 1.00 71.50 468 VAL A N 1
ATOM 3570 C CA . VAL A 1 468 ? 32.135 12.755 -10.540 1.00 71.50 468 VAL A CA 1
ATOM 3571 C C . VAL A 1 468 ? 33.152 11.664 -10.854 1.00 71.50 468 VAL A C 1
ATOM 3573 O O . VAL A 1 468 ? 33.141 11.079 -11.934 1.00 71.50 468 VAL A O 1
ATOM 3576 N N . LYS A 1 469 ? 34.043 11.377 -9.901 1.00 79.31 469 LYS A N 1
ATOM 3577 C CA . LYS A 1 469 ? 35.072 10.339 -10.036 1.00 79.31 469 LYS A CA 1
ATOM 3578 C C . LYS A 1 469 ? 34.434 8.971 -10.347 1.00 79.31 469 LYS A C 1
ATOM 3580 O O . LYS A 1 469 ? 33.581 8.559 -9.565 1.00 79.31 469 LYS A O 1
ATOM 3585 N N . PRO A 1 470 ? 34.856 8.239 -11.395 1.00 80.31 470 PRO A N 1
ATOM 3586 C CA . PRO A 1 470 ? 34.320 6.911 -11.711 1.00 80.31 470 PRO A CA 1
ATOM 3587 C C . PRO A 1 470 ? 34.331 5.948 -10.511 1.00 80.31 470 PRO A C 1
ATOM 3589 O O . PRO A 1 470 ? 35.275 5.953 -9.718 1.00 80.31 470 PRO A O 1
ATOM 3592 N N . LEU A 1 471 ? 33.276 5.132 -10.374 1.00 82.50 471 LEU A N 1
ATOM 3593 C CA . LEU A 1 471 ? 33.177 4.090 -9.335 1.00 82.50 471 LEU A CA 1
ATOM 3594 C C . LEU A 1 471 ? 34.075 2.885 -9.621 1.00 82.50 471 LEU A C 1
ATOM 3596 O O . LEU A 1 471 ? 34.512 2.204 -8.694 1.00 82.50 471 LEU A O 1
ATOM 3600 N N . LEU A 1 472 ? 34.308 2.628 -10.905 1.00 79.75 472 LEU A N 1
ATOM 3601 C CA . LEU A 1 472 ? 35.158 1.568 -11.423 1.00 79.75 472 LEU A CA 1
ATOM 3602 C C . LEU A 1 472 ? 36.306 2.198 -12.232 1.00 79.75 472 LEU A C 1
ATOM 3604 O O . LEU A 1 472 ? 36.119 3.306 -12.746 1.00 79.75 472 LEU A O 1
ATOM 3608 N N . PRO A 1 473 ? 37.476 1.537 -12.306 1.00 71.69 473 PRO A N 1
ATOM 3609 C CA . PRO A 1 473 ? 38.637 2.011 -13.060 1.00 71.69 473 PRO A CA 1
ATOM 3610 C C . PRO A 1 473 ? 38.380 2.290 -14.543 1.00 71.69 473 PRO A C 1
ATOM 3612 O O . PRO A 1 473 ? 37.528 1.598 -15.151 1.00 71.69 473 PRO A O 1
#

Solvent-accessible surface area (backbone atoms only — not comparable to full-atom values): 25430 Å² total; per-residue (Å²): 126,85,69,77,53,27,34,37,35,38,27,26,82,74,63,49,71,71,43,53,51,53,47,54,72,28,37,96,52,60,71,47,82,43,78,20,65,27,64,69,47,40,50,54,52,53,53,50,54,56,71,56,32,66,70,42,38,54,36,36,38,70,49,16,39,83,71,69,49,58,103,81,49,35,35,24,40,48,46,53,41,42,54,37,54,75,66,70,48,25,44,38,43,47,49,55,73,61,57,66,50,37,46,67,55,51,50,52,38,35,52,79,41,72,40,44,72,53,68,67,38,71,26,81,46,66,69,38,18,50,55,34,38,75,71,54,56,55,29,30,40,36,32,43,24,63,54,62,89,49,73,55,76,52,70,41,68,48,60,91,49,34,34,63,50,43,41,50,48,32,73,77,60,41,47,30,40,38,30,39,50,46,85,67,48,87,69,22,32,39,22,36,22,26,13,51,81,74,51,8,45,44,39,32,32,58,70,50,90,63,100,57,90,55,95,59,40,68,63,50,33,54,49,34,46,54,44,19,35,27,42,12,54,60,62,40,65,38,33,27,34,29,37,41,29,34,27,37,41,86,93,41,75,87,48,74,22,54,67,47,76,38,73,39,54,49,56,52,80,75,60,67,58,89,87,60,73,60,54,45,94,80,47,64,52,54,39,55,50,46,48,26,39,54,52,35,15,46,64,79,45,50,80,62,52,51,44,84,40,73,39,93,59,63,90,72,36,60,36,32,24,22,66,44,70,40,50,57,66,38,76,60,41,87,41,68,90,56,88,68,43,72,47,45,48,72,54,48,72,73,72,47,53,70,73,56,49,51,49,42,44,75,64,43,33,58,74,42,65,74,57,50,36,26,39,43,75,61,93,51,72,90,71,59,75,61,62,39,65,20,71,70,40,47,35,37,33,34,72,77,55,33,70,25,28,17,23,67,36,71,41,52,53,68,38,75,44,20,31,46,54,37,29,49,42,33,48,62,39,73,67,44,80,56,81,59,81,40,96,70,54,73,51,58,48,54,49,42,63,66,61,32,58,74,46,48,46,34,15,74,46,95,58,72,28,62,81,50,83,73,94,63,136

pLDDT: mean 88.54, std 9.95, range [31.2, 98.25]

InterPro domains:
  IPR001214 SET domain [PF00856] (317-421)
  IPR001214 SET domain [PS50280] (304-422)
  IPR003616 Post-SET domain [PS50868] (430-446)
  IPR046341 SET domain superfamily [G3DSA:2.170.270.10] (292-446)
  IPR046341 SET domain superfamily [SSF82199] (307-443)
  IPR053201 Flavunoidine biosynthesis N-methyltransferase [PTHR12350] (7-471)

Organism: Leishmania infantum (NCBI:txid5671)

Foldseek 3Di:
DQQFAEEEEEEEPVQDPVLVVLLCVLAPGHYDYQYDFALVSLLVSLVVVLVVDCSHHVEYEYQYDLPDDDVRFGQHSLNSQVSCVVSLGLYFFFHNVLLAFFVVVVVVLLVVLVFAAADKFKDQDLVSLVVRLVVADPQKWKWARGPNRHIDIDTDRDSVCSSVVSVVCCVVRGIMMMGHDAPDLQFKWKFKAAAFPQAFTQFIFRPDADPDQDPCLVVSQVSRRSSRNSCCCRSRVSGGIKIWMWAAHPVGRNDIHTDDMDTSHNLSVGQVPPPTDTSHPDHDHSNRRNVRRSVRSCVVSPDQQWDWDQDPPNVVPIFIFGQAKAAFFAWNDDCVPDDFDKDFPVCCLPPPDPVVLVQCLAAWWQQDQQSGMTTGDDPDPRPDHPAAADPDFQWWADPQLHPIIGGNHIHHRGGTGHDHCLQTDALSHDKDADPRPDPPDPRIHGNDQVSNVVCQSRGNDNGHRDRDDHSPD